Protein AF-A0A0J8QNH7-F1 (afdb_monomer)

Secondary structure (DSSP, 8-state):
-----EE-SSPPP---GGG-TTT-S------SS-----------PPPTTSTTHHHHTT--BPPPPPSSSSEEEES---SSPPP--SEETT-------------------------THHHHHHHHHHHHHHHHHHHHHHHHT-SEE-S------------TT-SS----SSPPPPPTT-TT---EEEEETB-TTSBB--B-HHHHHHHHHHHHHHHHHTTEEEEEEEEEEEEEEEEEE--SSSS--EEEEEEEEEEEEEEEE----TT----------------------------PEEEEEEEE--TTSSHHHHHHHHHH-----SSSTTGGGG--SHHHHHH----S-EEEEEEEE-TT---TTPPPEEESTTSTT--SHHHHHHHTTTSEEEEEEE---SGGGHHHHHHHHHHS--SEEEEEEE----S--STTHHHHHHHHHHHHHHHHHTTPPEEEEEE--------

InterPro domains:
  IPR027417 P-loop containing nucleoside triphosphate hydrolase [G3DSA:3.40.50.300] (291-465)
  IPR027417 P-loop containing nucleoside triphosphate hydrolase [SSF52540] (296-464)
  IPR050055 Elongation factor Tu GTPase [PTHR43721] (121-464)

Solvent-accessible surface area (backbone atoms only — not comparable to full-atom values): 28320 Å² total; per-residue (Å²): 141,75,91,80,73,59,68,44,96,74,42,48,74,74,70,66,79,72,66,48,93,84,80,51,69,78,70,77,80,79,63,100,58,101,64,91,74,90,68,79,90,73,92,61,82,75,53,46,79,38,44,58,38,41,60,75,61,66,50,80,56,48,70,55,52,54,93,68,50,17,50,46,55,30,54,69,54,57,75,63,82,79,82,80,64,79,45,57,70,51,71,85,77,83,84,66,82,84,76,80,76,75,91,82,82,82,88,82,92,78,96,70,90,76,72,78,66,62,61,55,55,52,31,51,51,49,52,50,54,54,38,54,51,50,53,53,24,26,40,38,16,12,37,47,45,69,93,61,93,76,65,86,76,77,65,84,81,78,61,93,87,56,97,66,78,79,57,67,95,62,64,37,75,62,47,90,52,39,86,64,23,73,13,24,40,36,35,36,9,19,40,59,71,16,42,59,63,37,22,45,67,69,57,43,50,48,17,51,45,42,50,41,35,43,30,20,54,47,13,22,43,70,46,77,80,44,68,35,25,61,32,40,36,31,30,74,43,83,59,96,61,100,76,73,73,46,75,47,75,47,56,14,32,32,34,37,32,42,36,32,60,58,82,73,70,88,84,75,85,74,92,84,82,84,89,84,87,83,82,83,91,81,79,90,81,86,83,89,74,89,80,87,70,67,76,47,50,75,42,37,35,32,33,41,36,37,65,89,20,46,51,51,41,50,52,33,26,69,36,43,76,42,83,58,78,86,78,44,68,40,25,55,79,60,53,87,47,71,69,21,65,75,67,70,47,62,58,56,76,35,74,49,63,37,16,27,18,50,85,81,62,91,55,95,84,69,79,67,46,74,31,28,59,61,36,86,92,31,90,49,66,67,41,26,53,62,66,13,59,74,30,36,36,36,40,40,33,35,37,26,32,42,77,92,26,41,69,48,28,50,46,51,55,67,75,61,61,39,67,31,33,37,41,27,38,59,54,72,81,74,90,65,101,56,89,53,62,66,53,48,55,52,43,38,52,49,52,50,53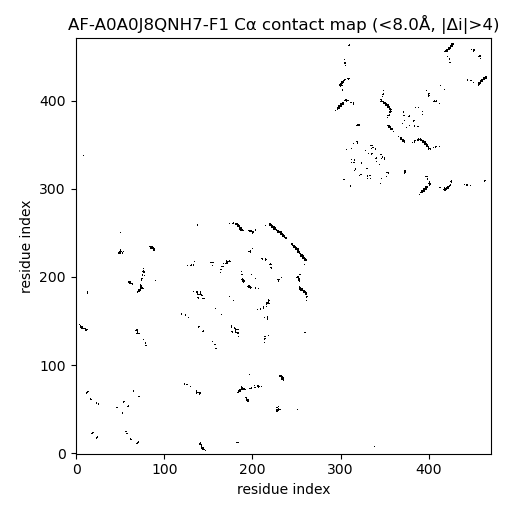,51,36,57,76,65,73,42,48,74,42,85,39,77,28,69,71,78,74,79,77,90,127

Radius of gyration: 31.7 Å; Cα contacts (8 Å, |Δi|>4): 751; chains: 1; bounding box: 93×59×91 Å

Structure (mmCIF, N/CA/C/O backbone):
data_AF-A0A0J8QNH7-F1
#
_entry.id   AF-A0A0J8QNH7-F1
#
loop_
_atom_site.group_PDB
_atom_site.id
_atom_site.type_symbol
_atom_site.label_atom_id
_atom_site.label_alt_id
_atom_site.label_comp_id
_atom_site.label_asym_id
_atom_site.label_entity_id
_atom_site.label_seq_id
_atom_site.pdbx_PDB_ins_code
_atom_site.Cartn_x
_atom_site.Cartn_y
_atom_site.Cartn_z
_atom_site.occupancy
_atom_site.B_iso_or_equiv
_atom_site.auth_seq_id
_atom_site.auth_comp_id
_atom_site.auth_asym_id
_atom_site.auth_atom_id
_atom_site.pdbx_PDB_model_num
ATOM 1 N N . MET A 1 1 ? 19.239 15.188 17.346 1.00 33.94 1 MET A N 1
ATOM 2 C CA . MET A 1 1 ? 18.144 15.645 16.468 1.00 33.94 1 MET A CA 1
ATOM 3 C C . MET A 1 1 ? 18.360 15.011 15.105 1.00 33.94 1 MET A C 1
ATOM 5 O O . MET A 1 1 ? 19.106 15.552 14.307 1.00 33.94 1 MET A O 1
ATOM 9 N N . ALA A 1 2 ? 17.799 13.824 14.892 1.00 25.94 2 ALA A N 1
ATOM 10 C CA . ALA A 1 2 ? 17.664 13.222 13.571 1.00 25.94 2 ALA A CA 1
ATOM 11 C C . ALA A 1 2 ? 16.158 13.202 13.295 1.00 25.94 2 ALA A C 1
ATOM 13 O O . ALA A 1 2 ? 15.390 12.830 14.181 1.00 25.94 2 ALA A O 1
ATOM 14 N N . SER A 1 3 ? 15.748 13.726 12.145 1.00 34.59 3 SER A N 1
ATOM 15 C CA . SER A 1 3 ? 14.349 13.810 11.729 1.00 34.59 3 SER A CA 1
ATOM 16 C C . SER A 1 3 ? 13.812 12.392 11.535 1.00 34.59 3 SER A C 1
ATOM 18 O O . SER A 1 3 ? 14.197 11.710 10.592 1.00 34.59 3 SER A O 1
ATOM 20 N N . VAL A 1 4 ? 13.003 11.922 12.482 1.00 44.84 4 VAL A N 1
ATOM 21 C CA . VAL A 1 4 ? 12.420 10.577 12.514 1.00 44.84 4 VAL A CA 1
ATOM 22 C C . VAL A 1 4 ? 11.022 10.685 11.898 1.00 44.84 4 VAL A C 1
ATOM 24 O O . VAL A 1 4 ? 10.177 11.383 12.449 1.00 44.84 4 VAL A O 1
ATOM 27 N N . PHE A 1 5 ? 10.831 10.023 10.750 1.00 46.22 5 PHE A N 1
ATOM 28 C CA . PHE A 1 5 ? 9.658 10.024 9.855 1.00 46.22 5 PHE A CA 1
ATOM 29 C C . PHE A 1 5 ? 9.522 11.238 8.920 1.00 46.22 5 PHE A C 1
ATOM 31 O O . PHE A 1 5 ? 8.804 12.197 9.191 1.00 46.22 5 PHE A O 1
ATOM 38 N N . THR A 1 6 ? 10.170 11.160 7.756 1.00 53.12 6 THR A N 1
ATOM 39 C CA . THR A 1 6 ? 9.722 11.865 6.545 1.00 53.12 6 THR A CA 1
ATOM 40 C C . THR A 1 6 ? 8.590 11.049 5.926 1.00 53.12 6 THR A C 1
ATOM 42 O O . THR A 1 6 ? 8.839 10.061 5.244 1.00 53.12 6 THR A O 1
ATOM 45 N N . TYR A 1 7 ? 7.355 11.417 6.256 1.00 52.75 7 TYR A N 1
ATOM 46 C CA . TYR A 1 7 ? 6.144 10.900 5.621 1.00 52.75 7 TYR A CA 1
ATOM 47 C C . TYR A 1 7 ? 5.793 11.805 4.437 1.00 52.75 7 TYR A C 1
ATOM 49 O O . TYR A 1 7 ? 5.647 13.015 4.635 1.00 52.75 7 TYR A O 1
ATOM 57 N N . ASP A 1 8 ? 5.674 11.234 3.238 1.00 58.06 8 ASP A N 1
ATOM 58 C CA . ASP A 1 8 ? 5.200 11.945 2.047 1.00 58.06 8 ASP A CA 1
ATOM 59 C C . ASP A 1 8 ? 3.722 11.584 1.792 1.00 58.06 8 ASP A C 1
ATOM 61 O O . ASP A 1 8 ? 3.416 10.416 1.544 1.00 58.06 8 ASP A O 1
ATOM 65 N N . PRO A 1 9 ? 2.775 12.539 1.901 1.00 51.75 9 PRO A N 1
ATOM 66 C CA . PRO A 1 9 ? 1.349 12.271 1.723 1.00 51.75 9 PRO A CA 1
ATOM 67 C C . PRO A 1 9 ? 0.919 12.034 0.266 1.00 51.75 9 PRO A C 1
ATOM 69 O O . PRO A 1 9 ? -0.224 11.623 0.058 1.00 51.75 9 PRO A O 1
ATOM 72 N N . ASP A 1 10 ? 1.767 12.315 -0.728 1.00 61.91 10 ASP A N 1
ATOM 73 C CA . ASP A 1 10 ? 1.460 12.077 -2.147 1.00 61.91 10 ASP A CA 1
ATOM 74 C C . ASP A 1 10 ? 2.716 11.589 -2.890 1.00 61.91 10 ASP A C 1
ATOM 76 O O . ASP A 1 10 ? 3.261 12.316 -3.727 1.00 61.91 10 ASP A O 1
ATOM 80 N N . PRO A 1 11 ? 3.210 10.371 -2.573 1.00 72.12 11 PRO A N 1
ATOM 81 C CA . PRO A 1 11 ? 4.404 9.850 -3.213 1.00 72.12 11 PRO A CA 1
ATOM 82 C C . PRO A 1 11 ? 4.171 9.739 -4.729 1.00 72.12 11 PRO A C 1
ATOM 84 O O . PRO A 1 11 ? 3.049 9.454 -5.173 1.00 72.12 11 PRO A O 1
ATOM 87 N N . PRO A 1 12 ? 5.214 9.950 -5.549 1.00 74.50 12 PRO A N 1
ATOM 88 C CA . PRO A 1 12 ? 5.102 9.921 -6.998 1.00 74.50 12 PRO A CA 1
ATOM 89 C C . PRO A 1 12 ? 4.455 8.618 -7.474 1.00 74.50 12 PRO A C 1
ATOM 91 O O . PRO A 1 12 ? 4.946 7.515 -7.224 1.00 74.50 12 PRO A O 1
ATOM 94 N N . ARG A 1 13 ? 3.335 8.759 -8.191 1.00 76.56 13 ARG A N 1
ATOM 95 C CA . ARG A 1 13 ? 2.603 7.621 -8.746 1.00 76.56 13 ARG A CA 1
ATOM 96 C C . ARG A 1 13 ? 3.426 6.929 -9.818 1.00 76.56 13 ARG A C 1
ATOM 98 O O . ARG A 1 13 ? 4.001 7.569 -10.700 1.00 76.56 13 ARG A O 1
ATOM 105 N N . VAL A 1 14 ? 3.378 5.605 -9.794 1.00 80.00 14 VAL A N 1
ATOM 106 C CA . VAL A 1 14 ? 3.933 4.771 -10.854 1.00 80.00 14 VAL A CA 1
ATOM 107 C C . VAL A 1 14 ? 3.123 5.009 -12.129 1.00 80.00 14 VAL A C 1
ATOM 109 O O . VAL A 1 14 ? 1.930 4.712 -12.187 1.00 80.00 14 VAL A O 1
ATOM 112 N N . SER A 1 15 ? 3.754 5.598 -13.142 1.00 80.19 15 SER A N 1
ATOM 113 C CA . SER A 1 15 ? 3.118 5.895 -14.425 1.00 80.19 15 SER A CA 1
ATOM 114 C C . SER A 1 15 ? 4.001 5.432 -15.573 1.00 80.19 15 SER A C 1
ATOM 116 O O . SER A 1 15 ? 5.207 5.671 -15.580 1.00 80.19 15 SER A O 1
ATOM 118 N N . SER A 1 16 ? 3.379 4.738 -16.527 1.00 84.06 16 SER A N 1
ATOM 119 C CA . SER A 1 16 ? 4.058 4.221 -17.712 1.00 84.06 16 SER A CA 1
ATOM 120 C C . SER A 1 16 ? 4.558 5.385 -18.580 1.00 84.06 16 SER A C 1
ATOM 122 O O . SER A 1 16 ? 3.723 6.177 -19.042 1.00 84.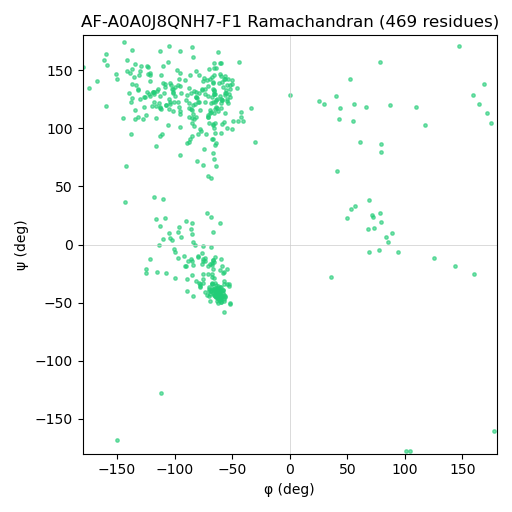06 16 SER A O 1
ATOM 124 N N . PRO A 1 17 ? 5.870 5.475 -18.870 1.00 79.62 17 PRO A N 1
ATOM 125 C CA . PRO A 1 17 ? 6.436 6.475 -19.784 1.00 79.62 17 PRO A CA 1
ATOM 126 C C . PRO A 1 17 ? 5.853 6.406 -21.199 1.00 79.62 17 PRO A C 1
ATOM 128 O O . PRO A 1 17 ? 5.918 7.359 -21.971 1.00 79.62 17 PRO A O 1
ATOM 131 N N . TRP A 1 18 ? 5.238 5.275 -21.544 1.00 76.19 18 TRP A N 1
ATOM 132 C CA . TRP A 1 18 ? 4.566 5.060 -22.818 1.00 76.19 18 TRP A CA 1
ATOM 133 C C . TRP A 1 18 ? 3.221 5.805 -22.921 1.00 76.19 18 TRP A C 1
ATOM 135 O O . TRP A 1 18 ? 2.686 5.931 -24.024 1.00 76.19 18 TRP A O 1
ATOM 145 N N . SER A 1 19 ? 2.667 6.303 -21.804 1.00 64.00 19 SER A N 1
ATOM 146 C CA . SER A 1 19 ? 1.296 6.840 -21.693 1.00 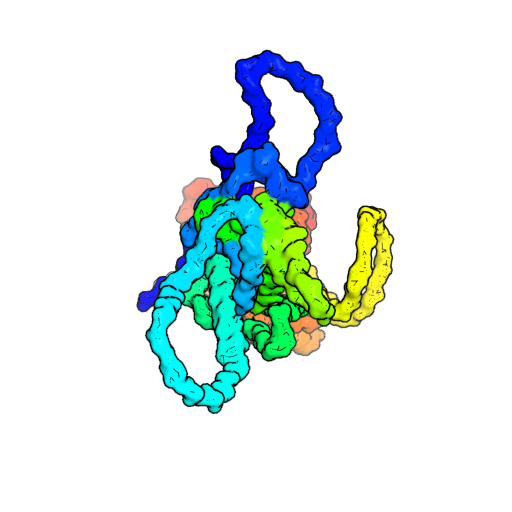64.00 19 SER A CA 1
ATOM 147 C C . SER A 1 19 ? 1.202 8.365 -21.496 1.00 64.00 19 SER A C 1
ATOM 149 O O . SER A 1 19 ? 0.101 8.886 -21.298 1.00 64.00 19 SER A O 1
ATOM 151 N N . THR A 1 20 ? 2.315 9.106 -21.528 1.00 52.53 20 THR A N 1
ATOM 152 C CA . THR A 1 20 ? 2.349 10.541 -21.195 1.00 52.53 20 THR A CA 1
ATOM 153 C C . THR A 1 20 ? 1.521 11.385 -22.188 1.00 52.53 20 THR A C 1
ATOM 155 O O . THR A 1 20 ? 1.762 11.342 -23.404 1.00 52.53 20 THR A O 1
ATOM 158 N N . PRO A 1 21 ? 0.538 12.188 -21.720 1.00 38.50 21 PRO A N 1
ATOM 159 C CA . PRO A 1 21 ? -0.318 12.991 -22.587 1.00 38.50 21 PRO A CA 1
ATOM 160 C C . PRO A 1 21 ? 0.473 14.175 -23.155 1.00 38.50 21 PRO A C 1
ATOM 162 O O . PRO A 1 21 ? 0.606 15.224 -22.533 1.00 38.50 21 PRO A O 1
ATOM 165 N N . GLY A 1 22 ? 1.016 13.987 -24.355 1.00 47.22 22 GLY A N 1
ATOM 166 C CA . GLY A 1 22 ? 1.758 15.015 -25.086 1.00 47.22 22 GLY A CA 1
ATOM 167 C C . GLY A 1 22 ? 2.674 14.474 -26.183 1.00 47.22 22 GLY A C 1
ATOM 168 O O . GLY A 1 22 ? 2.906 15.183 -27.158 1.00 47.22 22 GLY A O 1
ATOM 169 N N . SER A 1 23 ? 3.131 13.219 -26.074 1.00 43.44 23 SER A N 1
ATOM 170 C CA . SER A 1 23 ? 4.087 12.619 -27.024 1.00 43.44 23 SER A CA 1
ATOM 171 C C . SER A 1 23 ? 3.602 11.304 -27.662 1.00 43.44 23 SER A C 1
ATOM 173 O O . SER A 1 23 ? 3.988 10.994 -28.784 1.00 43.44 23 SER A O 1
ATOM 175 N N . THR A 1 24 ? 2.694 10.550 -27.026 1.00 39.84 24 THR A N 1
ATOM 176 C CA . THR A 1 24 ? 2.387 9.166 -27.458 1.00 39.84 24 THR A CA 1
ATOM 177 C C . THR A 1 24 ? 0.913 8.764 -27.332 1.00 39.84 24 THR A C 1
ATOM 179 O O . THR A 1 24 ? 0.587 7.611 -27.062 1.00 39.84 24 THR A O 1
ATOM 182 N N . THR A 1 25 ? -0.025 9.678 -27.599 1.00 34.56 25 THR A N 1
ATOM 183 C CA . THR A 1 25 ? -1.371 9.224 -27.999 1.00 34.56 25 THR A CA 1
ATOM 184 C C . THR A 1 25 ? -1.336 8.875 -29.488 1.00 34.56 25 THR A C 1
ATOM 186 O O . THR A 1 25 ? -0.832 9.681 -30.275 1.00 34.56 25 THR A O 1
ATOM 189 N N . PRO A 1 26 ? -1.851 7.706 -29.920 1.00 35.38 26 PRO A N 1
ATOM 190 C CA . PRO A 1 26 ? -1.955 7.386 -31.334 1.00 35.38 26 PRO A CA 1
ATOM 191 C C . PRO A 1 26 ? -2.972 8.345 -31.955 1.00 35.38 26 PRO A C 1
ATOM 193 O O . PRO A 1 26 ? -4.176 8.096 -31.977 1.00 35.38 26 PRO A O 1
ATOM 196 N N . ASN A 1 27 ? -2.490 9.481 -32.452 1.00 34.25 27 ASN A N 1
ATOM 197 C CA . ASN A 1 27 ? -3.266 10.310 -33.350 1.00 34.25 27 ASN A CA 1
ATOM 198 C C . ASN A 1 27 ? -3.434 9.503 -34.633 1.00 34.25 27 ASN A C 1
ATOM 200 O O . ASN A 1 27 ? -2.521 9.417 -35.456 1.00 34.25 27 ASN A O 1
ATOM 204 N N . LEU A 1 28 ? -4.623 8.924 -34.805 1.00 36.81 28 LEU A N 1
ATOM 205 C CA . LEU A 1 28 ? -5.120 8.531 -36.112 1.00 36.81 28 LEU A CA 1
ATOM 206 C C . LEU A 1 28 ? -4.931 9.749 -37.028 1.00 36.81 28 LEU A C 1
ATOM 208 O O . LEU A 1 28 ? -5.594 10.775 -36.855 1.00 36.81 28 LEU A O 1
ATOM 212 N N . ARG A 1 29 ? -3.941 9.683 -37.926 1.00 33.44 29 ARG A N 1
ATOM 213 C CA . ARG A 1 29 ? -3.531 10.811 -38.767 1.00 33.44 29 ARG A CA 1
ATOM 214 C C . ARG A 1 29 ? -4.736 11.309 -39.568 1.00 33.44 29 ARG A C 1
ATOM 216 O O . ARG A 1 29 ? -5.119 10.695 -40.559 1.00 33.44 29 ARG A O 1
ATOM 223 N N . LYS A 1 30 ? -5.306 12.454 -39.182 1.00 32.06 30 LYS A N 1
ATOM 224 C CA . LYS A 1 30 ? -6.133 13.265 -40.083 1.00 32.06 30 LYS A CA 1
ATOM 225 C C . LYS A 1 30 ? -5.199 13.889 -41.114 1.00 32.06 30 LYS A C 1
ATOM 227 O O . LYS A 1 30 ? -4.397 14.758 -40.781 1.00 32.06 30 LYS A O 1
ATOM 232 N N . THR A 1 31 ? -5.279 13.434 -42.358 1.00 32.75 31 THR A N 1
ATOM 233 C CA . THR A 1 31 ? -4.640 14.119 -43.485 1.00 32.75 31 THR A CA 1
ATOM 234 C C . THR A 1 31 ? -5.370 15.434 -43.779 1.00 32.75 31 THR A C 1
ATOM 236 O O . THR A 1 31 ? -6.564 15.582 -43.519 1.00 32.75 31 THR A O 1
ATOM 239 N N . ALA A 1 32 ? -4.634 16.415 -44.306 1.00 38.38 32 ALA A N 1
ATOM 240 C CA . ALA A 1 32 ? -5.055 17.806 -44.509 1.00 38.38 32 ALA A CA 1
ATOM 241 C C . ALA A 1 32 ? -6.078 18.030 -45.649 1.00 38.38 32 ALA A C 1
ATOM 243 O O . ALA A 1 32 ? -6.145 19.110 -46.228 1.00 38.38 32 ALA A O 1
ATOM 244 N N . SER A 1 33 ? -6.889 17.028 -45.979 1.00 41.66 33 SER A N 1
ATOM 245 C CA . SER A 1 33 ? -8.001 17.149 -46.919 1.00 41.66 33 SER A CA 1
ATOM 246 C C . SER A 1 33 ? -9.212 16.506 -46.260 1.00 41.66 33 SER A C 1
ATOM 248 O O . SER A 1 33 ? -9.215 15.304 -46.021 1.00 41.66 33 SER A O 1
ATOM 250 N N . GLY A 1 34 ? -10.193 17.321 -45.871 1.00 34.88 34 GLY A N 1
ATOM 251 C CA . GLY A 1 34 ? -11.345 16.941 -45.048 1.00 34.88 34 GLY A CA 1
ATOM 252 C C . GLY A 1 34 ? -12.354 16.010 -45.726 1.00 34.88 34 GLY A C 1
ATOM 253 O O . GLY A 1 34 ? -13.534 16.338 -45.779 1.00 34.88 34 GLY A O 1
ATOM 254 N N . TYR A 1 35 ? -11.913 14.847 -46.200 1.00 30.92 35 TYR A N 1
ATOM 255 C CA . TYR A 1 35 ? -12.769 13.790 -46.726 1.00 30.92 35 TYR A CA 1
ATOM 256 C C . TYR A 1 35 ? -12.468 12.463 -46.024 1.00 30.92 35 TYR A C 1
ATOM 258 O O . TYR A 1 35 ? -11.326 12.013 -45.960 1.00 30.92 35 TYR A O 1
ATOM 266 N N . LEU A 1 36 ? -13.523 11.842 -45.490 1.00 34.19 36 LEU A N 1
ATOM 267 C CA . LEU A 1 36 ? -13.517 10.484 -44.951 1.00 34.19 36 LEU A CA 1
ATOM 268 C C . LEU A 1 36 ? -13.252 9.500 -46.097 1.00 34.19 36 LEU A C 1
ATOM 270 O O . LEU A 1 36 ? -14.157 9.174 -46.862 1.00 34.19 36 LEU A O 1
ATOM 274 N N . SER A 1 37 ? -12.017 9.026 -46.224 1.00 30.34 37 SER A N 1
ATOM 275 C CA . SER A 1 37 ? -11.711 7.865 -47.054 1.00 30.34 37 SER A CA 1
ATOM 276 C C . SER A 1 37 ? -12.029 6.596 -46.265 1.00 30.34 37 SER A C 1
ATOM 278 O O . SER A 1 37 ? -11.311 6.253 -45.325 1.00 30.34 37 SER A O 1
ATOM 280 N N . THR A 1 38 ? -13.081 5.881 -46.662 1.00 36.94 38 THR A N 1
ATOM 281 C CA . THR A 1 38 ? -13.256 4.454 -46.359 1.00 36.94 38 THR A CA 1
ATOM 282 C C . THR A 1 38 ? -12.172 3.667 -47.097 1.00 36.94 38 THR A C 1
ATOM 284 O O . THR A 1 38 ? -12.398 3.139 -48.184 1.00 36.94 38 THR A O 1
ATOM 287 N N . GLY A 1 39 ? -10.961 3.678 -46.540 1.00 31.34 39 GLY A N 1
ATOM 288 C CA . GLY A 1 39 ? -9.891 2.748 -46.885 1.00 31.34 39 GLY A CA 1
ATOM 289 C C . GLY A 1 39 ? -10.184 1.402 -46.235 1.00 31.34 39 GLY A C 1
ATOM 290 O O . GLY A 1 39 ? -10.595 1.354 -45.078 1.00 31.34 39 GLY A O 1
ATOM 291 N N . SER A 1 40 ? -10.051 0.336 -47.016 1.00 33.22 40 SER A N 1
ATOM 292 C CA . SER A 1 40 ? -10.377 -1.043 -46.665 1.00 33.22 40 SER A CA 1
ATOM 293 C C . SER A 1 40 ? -9.867 -1.460 -45.287 1.00 33.22 40 SER A C 1
ATOM 295 O O . SER A 1 40 ? -8.709 -1.235 -44.947 1.00 33.22 40 SER A O 1
ATOM 297 N N . HIS A 1 41 ? -10.751 -2.121 -44.541 1.00 39.50 41 HIS A N 1
ATOM 298 C CA . HIS A 1 41 ? -10.425 -3.006 -43.430 1.00 39.50 41 HIS A CA 1
ATOM 299 C C . HIS A 1 41 ? -9.201 -3.878 -43.765 1.00 39.50 41 HIS A C 1
ATOM 301 O O . HIS A 1 41 ? -9.338 -4.836 -44.516 1.00 39.50 41 HIS A O 1
ATOM 307 N N . ASP A 1 42 ? -8.054 -3.575 -43.159 1.00 33.38 42 ASP A N 1
ATOM 308 C CA . ASP A 1 42 ? -7.072 -4.584 -42.759 1.00 33.38 42 ASP A CA 1
ATOM 309 C C . ASP A 1 42 ? -7.043 -4.585 -41.229 1.00 33.38 42 ASP A C 1
ATOM 311 O O . ASP A 1 42 ? -6.418 -3.764 -40.559 1.00 33.38 42 ASP A O 1
ATOM 315 N N . THR A 1 43 ? -7.851 -5.478 -40.668 1.00 40.00 43 THR A N 1
ATOM 316 C CA . THR A 1 43 ? -7.965 -5.765 -39.239 1.00 40.00 43 THR A CA 1
ATOM 317 C C . THR A 1 43 ? -6.845 -6.693 -38.798 1.00 40.00 43 THR A C 1
ATOM 319 O O . THR A 1 43 ? -7.082 -7.857 -38.484 1.00 40.00 43 THR A O 1
ATOM 322 N N . THR A 1 44 ? -5.625 -6.178 -38.743 1.00 45.91 44 THR A N 1
ATOM 323 C CA . THR A 1 44 ? -4.548 -6.795 -37.968 1.00 45.91 44 THR A CA 1
ATOM 324 C C . THR A 1 44 ? -3.856 -5.683 -37.204 1.00 45.91 44 THR A C 1
ATOM 326 O O . THR A 1 44 ? -3.179 -4.848 -37.802 1.00 45.91 44 THR A O 1
ATOM 329 N N . ALA A 1 45 ? -4.063 -5.629 -35.885 1.00 52.72 45 ALA A N 1
ATOM 330 C CA . ALA A 1 45 ? -3.192 -4.832 -35.031 1.00 52.72 45 ALA A CA 1
ATOM 331 C C . ALA A 1 45 ? -1.743 -5.265 -35.329 1.00 52.72 45 ALA A C 1
ATOM 333 O O . ALA A 1 45 ? -1.500 -6.474 -35.387 1.00 52.72 45 ALA A O 1
ATOM 334 N N . PRO A 1 46 ? -0.816 -4.333 -35.607 1.00 61.31 46 PRO A N 1
ATOM 335 C CA . PRO A 1 46 ? 0.561 -4.700 -35.903 1.00 61.31 46 PRO A CA 1
ATOM 336 C C . PRO A 1 46 ? 1.130 -5.491 -34.719 1.00 61.31 46 PRO A C 1
ATOM 338 O O . PRO A 1 46 ? 0.891 -5.145 -33.563 1.00 61.31 46 PRO A O 1
ATOM 341 N N . ASP A 1 47 ? 1.825 -6.588 -35.008 1.00 75.56 47 ASP A N 1
ATOM 342 C CA . ASP A 1 47 ? 2.393 -7.469 -33.989 1.00 75.56 47 ASP A CA 1
ATOM 343 C C . ASP A 1 47 ? 3.529 -6.730 -33.248 1.00 75.56 47 ASP A C 1
ATOM 345 O O . ASP A 1 47 ? 4.442 -6.232 -33.913 1.00 75.56 47 ASP A O 1
ATOM 349 N N . PRO A 1 48 ? 3.532 -6.647 -31.901 1.00 77.81 48 PRO A N 1
ATOM 350 C CA . PRO A 1 48 ? 4.642 -6.063 -31.137 1.00 77.81 48 PRO A CA 1
ATOM 351 C C . PRO A 1 48 ? 5.984 -6.785 -31.353 1.00 77.81 48 PRO A C 1
ATOM 353 O O . PRO A 1 48 ? 7.035 -6.263 -30.974 1.00 77.81 48 PRO A O 1
ATOM 356 N N . SER A 1 49 ? 5.973 -7.974 -31.964 1.00 80.50 49 SER A N 1
ATOM 357 C CA . SER A 1 49 ? 7.174 -8.685 -32.398 1.00 80.50 49 SER A CA 1
ATOM 358 C C . SER A 1 49 ? 7.823 -8.099 -33.662 1.00 80.50 49 SER A C 1
ATOM 360 O O . SER A 1 49 ? 8.956 -8.471 -33.987 1.00 80.50 49 SER A O 1
ATOM 362 N N . ASP A 1 50 ? 7.147 -7.206 -34.389 1.00 84.25 50 ASP A N 1
ATOM 363 C CA . ASP A 1 50 ? 7.689 -6.528 -35.566 1.00 84.25 50 ASP A CA 1
ATOM 364 C C . ASP A 1 50 ? 8.451 -5.251 -35.152 1.00 84.25 50 ASP A C 1
ATOM 366 O O . ASP A 1 50 ? 7.851 -4.347 -34.571 1.00 84.25 50 ASP A O 1
ATOM 370 N N . PRO A 1 51 ? 9.749 -5.105 -35.485 1.00 80.88 51 PRO A N 1
ATOM 371 C CA . PRO A 1 51 ? 10.512 -3.878 -35.233 1.00 80.88 51 PRO A CA 1
ATOM 372 C C . PRO A 1 51 ? 9.897 -2.594 -35.807 1.00 80.88 51 PRO A C 1
ATOM 374 O O . PRO A 1 51 ? 10.212 -1.494 -35.352 1.00 80.88 51 PRO A O 1
ATOM 377 N N . SER A 1 52 ? 9.020 -2.704 -36.809 1.00 79.88 52 SER A N 1
ATOM 378 C CA . SER A 1 52 ? 8.304 -1.561 -37.380 1.00 79.88 52 SER A CA 1
ATOM 379 C C . SER A 1 52 ? 7.099 -1.101 -36.543 1.00 79.88 52 SER A C 1
ATOM 381 O O . SER A 1 52 ? 6.599 0.005 -36.768 1.00 79.88 52 SER A O 1
ATOM 383 N N . TYR A 1 53 ? 6.682 -1.879 -35.534 1.00 80.69 53 TYR A N 1
ATOM 384 C CA . TYR A 1 53 ? 5.538 -1.607 -34.656 1.00 80.69 53 TYR A CA 1
ATOM 385 C C . TYR A 1 53 ? 5.597 -0.207 -34.032 1.00 80.69 53 TYR A C 1
ATOM 387 O O . TYR A 1 53 ? 4.662 0.587 -34.156 1.00 80.69 53 TYR A O 1
ATOM 395 N N . LEU A 1 54 ? 6.729 0.149 -33.421 1.00 79.81 54 LEU A N 1
ATOM 396 C CA . LEU A 1 54 ? 6.898 1.457 -32.782 1.00 79.81 54 LEU A CA 1
ATOM 397 C C . LEU A 1 54 ? 6.867 2.606 -33.793 1.00 79.81 54 LEU A C 1
ATOM 399 O O . LEU A 1 54 ? 6.242 3.637 -33.547 1.00 79.81 54 LEU A O 1
ATOM 403 N N . THR A 1 55 ? 7.456 2.393 -34.972 1.00 75.88 55 THR A N 1
ATOM 404 C CA . THR A 1 55 ? 7.457 3.383 -36.058 1.00 75.88 55 THR A CA 1
ATOM 405 C C . THR A 1 55 ? 6.042 3.622 -36.588 1.00 75.88 55 THR A C 1
ATOM 407 O O . THR A 1 55 ? 5.672 4.767 -36.851 1.00 75.88 55 THR A O 1
ATOM 410 N N . TYR A 1 56 ? 5.225 2.569 -36.692 1.00 73.25 56 TYR A N 1
ATOM 411 C CA . TYR A 1 56 ? 3.816 2.671 -37.077 1.00 73.25 56 TYR A CA 1
ATOM 412 C C . TYR A 1 56 ? 3.006 3.508 -36.075 1.00 73.25 56 TYR A C 1
ATOM 414 O O . TYR A 1 56 ? 2.172 4.324 -36.471 1.00 73.25 56 TYR A O 1
ATOM 422 N N . HIS A 1 57 ? 3.315 3.375 -34.783 1.00 74.06 57 HIS A N 1
ATOM 423 C CA . HIS A 1 57 ? 2.729 4.180 -33.709 1.00 74.06 57 HIS A CA 1
ATOM 424 C C . HIS A 1 57 ? 3.394 5.555 -33.511 1.00 74.06 57 HIS A C 1
ATOM 426 O O . HIS A 1 57 ? 2.944 6.330 -32.668 1.00 74.06 57 HIS A O 1
ATOM 432 N N . GLY A 1 58 ? 4.417 5.896 -34.303 1.00 75.06 58 GLY A N 1
ATOM 433 C CA . GLY A 1 58 ? 5.127 7.176 -34.232 1.00 75.06 58 GLY A CA 1
ATOM 434 C C . GLY A 1 58 ? 6.052 7.331 -33.021 1.00 75.06 58 GLY A C 1
ATOM 435 O O . GLY A 1 58 ? 6.480 8.446 -32.736 1.00 75.06 58 GLY A O 1
ATOM 436 N N . ILE A 1 59 ? 6.366 6.239 -32.323 1.00 80.44 59 ILE A N 1
ATOM 437 C CA . ILE A 1 59 ? 7.218 6.223 -31.132 1.00 80.44 59 ILE A CA 1
ATOM 438 C C . ILE A 1 59 ? 8.641 5.876 -31.575 1.00 80.44 59 ILE A C 1
ATOM 440 O O . ILE A 1 59 ? 8.897 4.769 -32.038 1.00 80.44 59 ILE A O 1
ATOM 444 N N . SER A 1 60 ? 9.576 6.819 -31.465 1.00 79.00 60 SER A N 1
ATOM 445 C CA . SER A 1 60 ? 10.992 6.597 -31.814 1.00 79.00 60 SER A CA 1
ATOM 446 C C . SER A 1 60 ? 11.913 6.503 -30.599 1.00 79.00 60 SER A C 1
ATOM 448 O O . SER A 1 60 ? 12.972 5.887 -30.685 1.00 79.00 60 SER A O 1
ATOM 450 N N . LYS A 1 61 ? 11.511 7.105 -29.478 1.00 87.12 61 LYS A N 1
ATOM 451 C CA . LYS A 1 61 ? 12.189 7.070 -28.180 1.00 87.12 61 LYS A CA 1
ATOM 452 C C . LYS A 1 61 ? 11.204 7.436 -27.069 1.00 87.12 61 LYS A C 1
ATOM 454 O O . LYS A 1 61 ? 10.154 8.013 -27.361 1.00 87.12 61 LYS A O 1
ATOM 459 N N . LEU A 1 62 ? 11.558 7.134 -25.826 1.00 87.12 62 LEU A N 1
ATOM 460 C CA . LEU A 1 62 ? 10.867 7.635 -24.638 1.00 87.12 62 LEU A CA 1
ATOM 461 C C . LEU A 1 62 ? 11.400 9.016 -24.233 1.00 87.12 62 LEU A C 1
ATOM 463 O O . LEU A 1 62 ? 12.416 9.493 -24.750 1.00 87.12 62 LEU A O 1
ATOM 467 N N . ASP A 1 63 ? 10.699 9.658 -23.301 1.00 87.00 63 ASP A N 1
ATOM 468 C CA . ASP A 1 63 ? 11.244 10.803 -22.578 1.00 87.00 63 ASP A CA 1
ATOM 469 C C . ASP A 1 63 ? 12.449 10.360 -21.737 1.00 87.00 63 ASP A C 1
ATOM 471 O O . ASP A 1 63 ? 12.539 9.197 -21.335 1.00 87.00 63 ASP A O 1
ATOM 475 N N . VAL A 1 64 ? 13.374 11.293 -21.494 1.00 86.94 64 VAL A N 1
ATOM 476 C CA . VAL A 1 64 ? 14.582 11.070 -20.683 1.00 86.94 64 VAL A CA 1
ATOM 477 C C . VAL A 1 64 ? 14.195 10.517 -19.315 1.00 86.94 64 VAL A C 1
ATOM 479 O O . VAL A 1 64 ? 13.190 10.942 -18.741 1.00 86.94 64 VAL A O 1
ATOM 482 N N . GLU A 1 65 ? 15.009 9.599 -18.794 1.00 87.81 65 GLU A N 1
ATOM 483 C CA . GLU A 1 65 ? 14.781 8.980 -17.495 1.00 87.81 65 GLU A CA 1
ATOM 484 C C . GLU A 1 65 ? 14.573 10.052 -16.409 1.00 87.81 65 GLU A C 1
ATOM 486 O O . GLU A 1 65 ? 15.406 10.961 -16.247 1.00 87.81 65 GLU A O 1
ATOM 491 N N . PRO A 1 66 ? 13.468 9.969 -15.649 1.00 85.69 66 PRO A N 1
ATOM 492 C CA . PRO A 1 66 ? 13.236 10.888 -14.552 1.00 85.69 66 PRO A CA 1
ATOM 493 C C . PRO A 1 66 ? 14.294 10.667 -13.462 1.00 85.69 66 PRO A C 1
ATOM 495 O O . PRO A 1 66 ? 14.532 9.545 -13.017 1.00 85.69 66 PRO A O 1
ATOM 498 N N . GLN A 1 67 ? 14.926 11.762 -13.028 1.00 82.06 67 GLN A N 1
ATOM 499 C CA . GLN A 1 67 ? 15.971 11.728 -11.993 1.00 82.06 67 GLN A CA 1
ATOM 500 C C . GLN A 1 67 ? 15.425 11.290 -10.626 1.00 82.06 67 GLN A C 1
ATOM 502 O O . GLN A 1 67 ? 16.148 10.677 -9.847 1.00 82.06 67 GLN A O 1
ATOM 507 N N . ASP A 1 68 ? 14.144 11.570 -10.373 1.00 79.19 68 ASP A N 1
ATOM 508 C CA . ASP A 1 68 ? 13.425 11.209 -9.156 1.00 79.19 68 ASP A CA 1
ATOM 509 C C . ASP A 1 68 ? 12.187 10.365 -9.495 1.00 79.19 68 ASP A C 1
ATOM 511 O O . ASP A 1 68 ? 11.588 10.505 -10.564 1.00 79.19 68 ASP A O 1
ATOM 515 N N . GLY A 1 69 ? 11.771 9.513 -8.557 1.00 84.69 69 GLY A N 1
ATOM 516 C CA . GLY A 1 69 ? 10.553 8.710 -8.668 1.00 84.69 69 GLY A CA 1
ATOM 517 C C . GLY A 1 69 ? 10.782 7.227 -8.986 1.00 84.69 69 GLY A C 1
ATOM 518 O O . GLY A 1 69 ? 11.920 6.755 -9.070 1.00 84.69 69 GLY A O 1
ATOM 519 N N . PRO A 1 70 ? 9.693 6.457 -9.141 1.00 90.44 70 PRO A N 1
ATOM 520 C CA . PRO A 1 70 ? 9.731 4.995 -9.131 1.00 90.44 70 PRO A CA 1
ATOM 521 C C . PRO A 1 70 ? 10.049 4.349 -10.490 1.00 90.44 70 PRO A C 1
ATOM 523 O O . PRO A 1 70 ? 9.857 3.147 -10.644 1.00 90.44 70 PRO A O 1
ATOM 526 N N . THR A 1 71 ? 10.518 5.114 -11.479 1.00 91.44 71 THR A N 1
ATOM 527 C CA . THR A 1 71 ? 10.770 4.622 -12.844 1.00 91.44 71 THR A CA 1
ATOM 528 C C . THR A 1 71 ? 12.258 4.615 -13.164 1.00 91.44 71 THR A C 1
ATOM 530 O O . THR A 1 71 ? 12.875 5.670 -13.201 1.00 91.44 71 THR A O 1
ATOM 533 N N . GLU A 1 72 ? 12.820 3.447 -13.449 1.00 93.94 72 GLU A N 1
ATOM 534 C CA . GLU A 1 72 ? 14.239 3.244 -13.736 1.00 93.94 72 GLU A CA 1
ATOM 535 C C . GLU A 1 72 ? 14.452 2.778 -15.178 1.00 93.94 72 GLU A C 1
ATOM 537 O O . GLU A 1 72 ? 13.811 1.827 -15.636 1.00 93.94 72 GLU A O 1
ATOM 542 N N . TYR A 1 73 ? 15.386 3.407 -15.890 1.00 93.94 73 TYR A N 1
ATOM 543 C CA . TYR A 1 73 ? 15.806 2.957 -17.215 1.00 93.94 73 TYR A CA 1
ATOM 544 C C . TYR A 1 73 ? 17.124 2.207 -17.093 1.00 93.94 73 TYR A C 1
ATOM 546 O O . TYR A 1 73 ? 18.084 2.651 -16.461 1.00 93.94 73 TYR A O 1
ATOM 554 N N . LYS A 1 74 ? 17.192 1.024 -17.702 1.00 93.69 74 LYS A N 1
ATOM 555 C CA . LYS A 1 74 ? 18.431 0.258 -17.754 1.00 93.69 74 LYS A CA 1
ATOM 556 C C . LYS A 1 74 ? 18.610 -0.382 -19.103 1.00 93.69 74 LYS A C 1
ATOM 558 O O . LYS A 1 74 ? 17.787 -1.170 -19.560 1.00 93.69 74 LYS A O 1
ATOM 563 N N . LEU A 1 75 ? 19.803 -0.192 -19.659 1.00 91.25 75 LEU A N 1
ATOM 564 C CA . LEU A 1 75 ? 20.201 -0.928 -20.846 1.00 91.25 75 LEU A CA 1
ATOM 565 C C . LEU A 1 75 ? 20.107 -2.441 -20.611 1.00 91.25 75 LEU A C 1
ATOM 567 O O . LEU A 1 75 ? 19.597 -3.151 -21.466 1.00 91.25 75 LEU A O 1
ATOM 571 N N . HIS A 1 76 ? 20.603 -2.936 -19.472 1.00 92.44 76 HIS A N 1
ATOM 572 C CA . HIS A 1 76 ? 20.507 -4.345 -19.093 1.00 92.44 76 HIS A CA 1
ATOM 573 C C . HIS A 1 76 ? 20.721 -4.570 -17.593 1.00 92.44 76 HIS A C 1
ATOM 575 O O . HIS A 1 76 ? 21.401 -3.788 -16.926 1.00 92.44 76 HIS A O 1
ATOM 581 N N . LEU A 1 77 ? 20.231 -5.707 -17.093 1.00 93.06 77 LEU A N 1
ATOM 582 C CA . LEU A 1 77 ? 20.417 -6.160 -15.706 1.00 93.06 77 LEU A CA 1
ATOM 583 C C . LEU A 1 77 ? 21.304 -7.415 -15.610 1.00 93.06 77 LEU A C 1
ATOM 585 O O . LEU A 1 77 ? 21.334 -8.092 -14.586 1.00 93.06 77 LEU A O 1
ATOM 589 N N . LEU A 1 78 ? 22.044 -7.742 -16.676 1.00 89.44 78 LEU A N 1
ATOM 590 C CA . LEU A 1 78 ? 23.001 -8.860 -16.693 1.00 89.44 78 LEU A CA 1
ATOM 591 C C . LEU A 1 78 ? 24.061 -8.714 -15.595 1.00 89.44 78 LEU A C 1
ATOM 593 O O . LEU A 1 78 ? 24.571 -7.616 -15.373 1.00 89.44 78 LEU A O 1
ATOM 597 N N . LEU A 1 79 ? 24.463 -9.827 -14.980 1.00 87.06 79 LEU A N 1
ATOM 598 C CA . LEU A 1 79 ? 25.596 -9.867 -14.044 1.00 87.06 79 LEU A CA 1
ATOM 599 C C . LEU A 1 79 ? 26.946 -10.062 -14.752 1.00 87.06 79 LEU A C 1
ATOM 601 O O . LEU A 1 79 ? 28.001 -9.863 -14.151 1.00 87.06 79 LEU A O 1
ATOM 605 N N . ARG A 1 80 ? 26.917 -10.418 -16.038 1.00 85.94 80 ARG A N 1
ATOM 606 C CA . ARG A 1 80 ? 28.072 -10.547 -16.936 1.00 85.94 80 ARG A CA 1
ATOM 607 C C . ARG A 1 80 ? 28.153 -9.377 -17.921 1.00 85.94 80 ARG A C 1
ATOM 609 O O . ARG A 1 80 ? 27.226 -8.576 -18.043 1.00 85.94 80 ARG A O 1
ATOM 616 N N . SER A 1 81 ? 29.264 -9.285 -18.649 1.00 85.12 81 SER A N 1
ATOM 617 C CA . SER A 1 81 ? 29.349 -8.392 -19.807 1.00 85.12 81 SER A CA 1
ATOM 618 C C . SER A 1 81 ? 28.406 -8.856 -20.919 1.00 85.12 81 SER A C 1
ATOM 620 O O . SER A 1 81 ? 28.223 -10.061 -21.127 1.00 85.12 81 SER A O 1
ATOM 622 N N . ARG A 1 82 ? 27.846 -7.892 -21.655 1.00 86.44 82 ARG A N 1
ATOM 623 C CA . ARG A 1 82 ? 27.076 -8.159 -22.874 1.00 86.44 82 ARG A CA 1
ATOM 624 C C . ARG A 1 82 ? 27.923 -8.881 -23.916 1.00 86.44 82 ARG A C 1
ATOM 626 O O . ARG A 1 82 ? 29.153 -8.762 -23.916 1.00 86.44 82 ARG A O 1
ATOM 633 N N . ARG A 1 83 ? 27.259 -9.602 -24.818 1.00 85.50 83 ARG A N 1
ATOM 634 C CA . ARG A 1 83 ? 27.928 -10.177 -25.991 1.00 85.50 83 ARG A CA 1
ATOM 635 C C . ARG A 1 83 ? 28.429 -9.068 -26.924 1.00 85.50 83 ARG A C 1
ATOM 637 O O . ARG A 1 83 ? 27.862 -7.977 -26.979 1.00 85.50 83 ARG A O 1
ATOM 644 N N . SER A 1 84 ? 29.494 -9.347 -27.671 1.00 87.12 84 SER A N 1
ATOM 645 C CA . SER A 1 84 ? 29.995 -8.438 -28.704 1.00 87.12 84 SER A CA 1
ATOM 646 C C . SER A 1 84 ? 29.225 -8.648 -30.007 1.00 87.12 84 SER A C 1
ATOM 648 O O . SER A 1 84 ? 29.359 -9.695 -30.642 1.00 87.12 84 SER A O 1
ATOM 650 N N . PHE A 1 85 ? 28.441 -7.653 -30.410 1.00 87.31 85 PHE A N 1
ATOM 651 C CA . PHE A 1 85 ? 27.739 -7.660 -31.692 1.00 87.31 85 PHE A CA 1
ATOM 652 C C . PHE A 1 85 ? 28.628 -7.112 -32.812 1.00 87.31 85 PHE A C 1
ATOM 654 O O . PHE A 1 85 ? 29.417 -6.192 -32.601 1.00 87.31 85 PHE A O 1
ATOM 661 N N . LEU A 1 86 ? 28.469 -7.669 -34.011 1.00 87.19 86 LEU A N 1
ATOM 662 C CA . LEU A 1 86 ? 29.054 -7.156 -35.249 1.00 87.19 86 LEU A CA 1
ATOM 663 C C . LEU A 1 86 ? 28.262 -5.953 -35.776 1.00 87.19 86 LEU A C 1
ATOM 665 O O . LEU A 1 86 ? 28.850 -5.019 -36.316 1.00 87.19 86 LEU A O 1
ATOM 669 N N . SER A 1 87 ? 26.934 -5.977 -35.618 1.00 86.19 87 SER A N 1
ATOM 670 C CA . SER A 1 87 ? 26.028 -4.921 -36.080 1.00 86.19 87 SER A CA 1
ATOM 671 C C . SER A 1 87 ? 24.770 -4.834 -35.209 1.00 86.19 87 SER A C 1
ATOM 673 O O . SER A 1 87 ? 24.288 -5.848 -34.701 1.00 86.19 87 SER A O 1
ATOM 675 N N . LEU A 1 88 ? 24.238 -3.618 -35.047 1.00 89.19 88 LEU A N 1
ATOM 676 C CA . LEU A 1 88 ? 22.995 -3.297 -34.336 1.00 89.19 88 LEU A CA 1
ATOM 677 C C . LEU A 1 88 ? 22.214 -2.266 -35.161 1.00 89.19 88 LEU A C 1
ATOM 679 O O . LEU A 1 88 ? 22.754 -1.207 -35.485 1.00 89.19 88 LEU A O 1
ATOM 683 N N . SER A 1 89 ? 20.950 -2.540 -35.490 1.00 86.12 89 SER A N 1
ATOM 684 C CA . SER A 1 89 ? 20.151 -1.654 -36.353 1.00 86.12 89 SER A CA 1
ATOM 685 C C . SER A 1 89 ? 19.652 -0.381 -35.664 1.00 86.12 89 SER A C 1
ATOM 687 O O . SER A 1 89 ? 19.183 0.524 -36.346 1.00 86.12 89 SER A O 1
ATOM 689 N N . THR A 1 90 ? 19.713 -0.314 -34.334 1.00 81.56 90 THR A N 1
ATOM 690 C CA . THR A 1 90 ? 19.266 0.835 -33.534 1.00 81.56 90 THR A CA 1
ATOM 691 C C . THR A 1 90 ? 20.326 1.945 -33.413 1.00 81.56 90 THR A C 1
ATOM 693 O O . THR A 1 90 ? 19.923 3.070 -33.164 1.00 81.56 90 THR A O 1
ATOM 696 N N . GLY A 1 91 ? 21.620 1.659 -33.690 1.00 60.50 91 GLY A N 1
ATOM 697 C CA . GLY A 1 91 ? 22.785 2.577 -33.854 1.00 60.50 91 GLY A CA 1
ATOM 698 C C . GLY A 1 91 ? 23.066 3.611 -32.733 1.00 60.50 91 GLY A C 1
ATOM 699 O O . GLY A 1 91 ? 22.158 4.233 -32.218 1.00 60.50 91 GLY A O 1
ATOM 700 N N . SER A 1 92 ? 24.283 3.979 -32.303 1.00 45.91 92 SER A N 1
ATOM 701 C CA . SER A 1 92 ? 25.675 3.502 -32.405 1.00 45.91 92 SER A CA 1
ATOM 702 C C . SER A 1 92 ? 26.468 4.131 -31.229 1.00 45.91 92 SER A C 1
ATOM 704 O O . SER A 1 92 ? 26.130 5.227 -30.790 1.00 45.91 92 SER A O 1
ATOM 706 N N . LEU A 1 93 ? 27.557 3.477 -30.797 1.00 39.59 93 LEU A N 1
ATOM 707 C CA . LEU A 1 93 ? 28.522 3.842 -29.737 1.00 39.59 93 LEU A CA 1
ATOM 708 C C . LEU A 1 93 ? 28.075 3.577 -28.289 1.00 39.59 93 LEU A C 1
ATOM 710 O O . LEU A 1 93 ? 27.805 4.482 -27.505 1.00 39.59 93 LEU A O 1
ATOM 714 N N . ILE A 1 94 ? 28.181 2.310 -27.875 1.00 38.06 94 ILE A N 1
ATOM 715 C CA . ILE A 1 94 ? 28.556 2.028 -26.487 1.00 38.06 94 ILE A CA 1
ATOM 716 C C . ILE A 1 94 ? 29.887 2.749 -26.263 1.00 38.06 94 ILE A C 1
ATOM 718 O O . ILE A 1 94 ? 30.900 2.393 -26.868 1.00 38.06 94 ILE A O 1
ATOM 722 N N . SER A 1 95 ? 29.868 3.770 -25.409 1.00 32.69 95 SER A N 1
ATOM 723 C CA . SER A 1 95 ? 31.056 4.383 -24.827 1.00 32.69 95 SER A CA 1
ATOM 724 C C . SER A 1 95 ? 31.738 3.350 -23.927 1.00 32.69 95 SER A C 1
ATOM 726 O O . SER A 1 95 ? 31.661 3.399 -22.702 1.00 32.69 95 SER A O 1
ATOM 728 N N . GLY A 1 96 ? 32.377 2.365 -24.555 1.00 31.58 96 GLY A N 1
ATOM 729 C CA . GLY A 1 96 ? 33.413 1.565 -23.938 1.00 31.58 96 GLY A CA 1
ATOM 730 C C . GLY A 1 96 ? 34.582 2.491 -23.648 1.00 31.58 96 GLY A C 1
ATOM 731 O O . GLY A 1 96 ? 35.013 3.261 -24.503 1.00 31.58 96 GLY A O 1
ATOM 732 N N . SER A 1 97 ? 35.059 2.444 -22.415 1.00 30.28 97 SER A N 1
ATOM 733 C CA . SER A 1 97 ? 36.281 3.092 -21.975 1.00 30.28 97 SER A CA 1
ATOM 734 C C . SER A 1 97 ? 37.404 2.921 -23.006 1.00 30.28 97 SER A C 1
ATOM 736 O O . SER A 1 97 ? 37.913 1.825 -23.240 1.00 30.28 97 SER A O 1
ATOM 738 N N . ASN A 1 98 ? 37.824 4.036 -23.601 1.00 26.56 98 ASN A N 1
ATOM 739 C CA . ASN A 1 98 ? 39.079 4.127 -24.330 1.00 26.56 98 ASN A CA 1
ATOM 740 C C . ASN A 1 98 ? 40.233 3.935 -23.338 1.00 26.56 98 ASN A C 1
ATOM 742 O O . ASN A 1 98 ? 40.805 4.903 -22.847 1.00 26.56 98 ASN A O 1
ATOM 746 N N . HIS A 1 99 ? 40.610 2.690 -23.060 1.00 28.45 99 HIS A N 1
ATOM 747 C CA . HIS A 1 99 ? 42.007 2.400 -22.774 1.00 28.45 99 HIS A CA 1
ATOM 748 C C . HIS A 1 99 ? 42.681 2.094 -24.106 1.00 28.45 99 HIS A C 1
ATOM 750 O O . HIS A 1 99 ? 42.768 0.953 -24.557 1.00 28.45 99 HIS A O 1
ATOM 756 N N . SER A 1 100 ? 43.154 3.160 -24.745 1.00 30.69 100 SER A N 1
ATOM 757 C CA . SER A 1 100 ? 44.169 3.090 -25.783 1.00 30.69 100 SER A CA 1
ATOM 758 C C . SER A 1 100 ? 45.383 2.341 -25.229 1.00 30.69 100 SER A C 1
ATOM 760 O O . SER A 1 100 ? 46.191 2.909 -24.495 1.00 30.69 100 SER A O 1
ATOM 762 N N . LYS A 1 101 ? 45.527 1.057 -25.558 1.00 28.97 101 LYS A N 1
ATOM 763 C CA . LYS A 1 101 ? 46.841 0.417 -25.547 1.00 28.97 101 LYS A CA 1
ATOM 764 C C . LYS A 1 101 ? 47.463 0.669 -26.909 1.00 28.97 101 LYS A C 1
ATOM 766 O O . LYS A 1 101 ? 47.247 -0.075 -27.860 1.00 28.97 101 LYS A O 1
ATOM 771 N N . SER A 1 102 ? 48.196 1.775 -26.989 1.00 27.33 102 SER A N 1
ATOM 772 C CA . SER A 1 102 ? 49.224 1.966 -28.001 1.00 27.33 102 SER A CA 1
ATOM 773 C C . SER A 1 102 ? 50.196 0.792 -27.925 1.00 27.33 102 SER A C 1
ATOM 775 O O . SER A 1 102 ? 50.734 0.483 -26.862 1.00 27.33 102 SER A O 1
ATOM 777 N N . ALA A 1 103 ? 50.383 0.122 -29.055 1.00 30.62 103 ALA A N 1
ATOM 778 C CA . ALA A 1 103 ? 51.414 -0.878 -29.232 1.00 30.62 103 ALA A CA 1
ATOM 779 C C . ALA A 1 103 ? 52.793 -0.212 -29.138 1.00 30.62 103 ALA A C 1
ATOM 781 O O . ALA A 1 103 ? 53.102 0.631 -29.975 1.00 30.62 103 ALA A O 1
ATOM 782 N N . GLN A 1 104 ? 53.576 -0.592 -28.127 1.00 29.42 104 GLN A N 1
ATOM 783 C CA . GLN A 1 104 ? 55.034 -0.781 -28.138 1.00 29.42 104 GLN A CA 1
ATOM 784 C C . GLN A 1 104 ? 55.478 -1.093 -26.702 1.00 29.42 104 GLN A C 1
ATOM 786 O O . GLN A 1 104 ? 55.410 -0.226 -25.841 1.00 29.42 104 GLN A O 1
ATOM 791 N N . ASP A 1 105 ? 55.783 -2.365 -26.424 1.00 27.19 105 ASP A N 1
ATOM 792 C CA . ASP A 1 105 ? 57.070 -2.793 -25.852 1.00 27.19 105 ASP A CA 1
ATOM 793 C C . ASP A 1 105 ? 57.052 -4.285 -25.453 1.00 27.19 105 ASP A C 1
ATOM 795 O O . ASP A 1 105 ? 56.289 -4.754 -24.613 1.00 27.19 105 ASP A O 1
ATOM 799 N N . VAL A 1 106 ? 57.875 -5.006 -26.214 1.00 30.98 106 VAL A N 1
ATOM 800 C CA . VAL A 1 106 ? 58.665 -6.226 -25.992 1.00 30.98 106 VAL A CA 1
ATOM 801 C C . VAL A 1 106 ? 58.599 -6.919 -24.612 1.00 30.98 106 VAL A C 1
ATOM 803 O O . VAL A 1 106 ? 58.859 -6.319 -23.579 1.00 30.98 106 VAL A O 1
ATOM 806 N N . GLU A 1 107 ? 58.328 -8.232 -24.687 1.00 30.88 107 GLU A N 1
ATOM 807 C CA . GLU A 1 107 ? 58.709 -9.372 -23.823 1.00 30.88 107 GLU A CA 1
ATOM 808 C C . GLU A 1 107 ? 59.042 -9.157 -22.333 1.00 30.88 107 GLU A C 1
ATOM 810 O O . GLU A 1 107 ? 60.067 -8.577 -21.995 1.00 30.88 107 GLU A O 1
ATOM 815 N N . GLN A 1 108 ? 58.315 -9.866 -21.456 1.00 27.81 108 GLN A N 1
ATOM 816 C CA . GLN A 1 108 ? 58.917 -10.861 -20.550 1.00 27.81 108 GLN A CA 1
ATOM 817 C C . GLN A 1 108 ? 57.853 -11.746 -19.880 1.00 27.81 108 GLN A C 1
ATOM 819 O O . GLN A 1 108 ? 56.757 -11.302 -19.541 1.00 27.81 108 GLN A O 1
ATOM 824 N N . LEU A 1 109 ? 58.192 -13.031 -19.757 1.00 35.66 109 LEU A N 1
ATOM 825 C CA . LEU A 1 109 ? 57.411 -14.081 -19.114 1.00 35.66 109 LEU A CA 1
ATOM 826 C C . LEU A 1 109 ? 57.120 -13.754 -17.643 1.00 35.66 109 LEU A C 1
ATOM 828 O O . LEU A 1 109 ? 58.031 -13.366 -16.926 1.00 35.66 109 LEU A O 1
ATOM 832 N N . ASP A 1 110 ? 55.898 -14.045 -17.189 1.00 25.77 110 ASP A N 1
ATOM 833 C CA . ASP A 1 110 ? 55.721 -14.813 -15.955 1.00 25.77 110 ASP A CA 1
ATOM 834 C C . ASP A 1 110 ? 54.330 -15.454 -15.883 1.00 25.77 110 ASP A C 1
ATOM 836 O O . ASP A 1 110 ? 53.277 -14.813 -15.905 1.00 25.77 110 ASP A O 1
ATOM 840 N N . SER A 1 111 ? 54.352 -16.781 -15.811 1.00 40.06 111 SER A N 1
ATOM 841 C CA . SER A 1 111 ? 53.231 -17.636 -15.466 1.00 40.06 111 SER A CA 1
ATOM 842 C C . SER A 1 111 ? 52.896 -17.461 -13.985 1.00 40.06 111 SER A C 1
ATOM 844 O O . SER A 1 111 ? 53.578 -18.013 -13.124 1.00 40.06 111 SER A O 1
ATOM 846 N N . ALA A 1 112 ? 51.815 -16.744 -13.687 1.00 30.14 112 ALA A N 1
ATOM 847 C CA . ALA A 1 112 ? 51.191 -16.763 -12.371 1.00 30.14 112 ALA A CA 1
ATOM 848 C C . ALA A 1 112 ? 49.672 -16.899 -12.523 1.00 30.14 112 ALA A C 1
ATOM 850 O O . ALA A 1 112 ? 48.986 -16.043 -13.084 1.00 30.14 112 ALA A O 1
ATOM 851 N N . SER A 1 113 ? 49.168 -18.025 -12.027 1.00 39.34 113 SER A N 1
ATOM 852 C CA . SER A 1 113 ? 47.763 -18.348 -11.806 1.00 39.34 113 SER A CA 1
ATOM 853 C C . SER A 1 113 ? 46.992 -17.163 -11.213 1.00 39.34 113 SER A C 1
ATOM 855 O O . SER A 1 113 ? 47.174 -16.819 -10.045 1.00 39.34 113 SER A O 1
ATOM 857 N N . LYS A 1 114 ? 46.101 -16.554 -12.002 1.00 34.75 114 LYS A N 1
ATOM 858 C CA . LYS A 1 114 ? 45.089 -15.630 -11.474 1.00 34.75 114 LYS A CA 1
ATOM 859 C C . LYS A 1 114 ? 44.012 -16.453 -10.755 1.00 34.75 114 LYS A C 1
ATOM 861 O O . LYS A 1 114 ? 43.517 -17.412 -11.347 1.00 34.75 114 LYS A O 1
ATOM 866 N N . PRO A 1 115 ? 43.638 -16.117 -9.510 1.00 35.41 115 PRO A N 1
ATOM 867 C CA . PRO A 1 115 ? 42.613 -16.861 -8.792 1.00 35.41 115 PRO A CA 1
ATOM 868 C C . PRO A 1 115 ? 41.234 -16.588 -9.414 1.00 35.41 115 PRO A C 1
ATOM 870 O O . PRO A 1 115 ? 40.898 -15.442 -9.714 1.00 35.41 115 PRO A O 1
ATOM 873 N N . LEU A 1 116 ? 40.426 -17.640 -9.595 1.00 39.81 116 LEU A N 1
ATOM 874 C CA . LEU A 1 116 ? 39.056 -17.569 -10.132 1.00 39.81 116 LEU A CA 1
ATOM 875 C C . LEU A 1 116 ? 38.073 -16.786 -9.224 1.00 39.81 116 LEU A C 1
ATOM 877 O O . LEU A 1 116 ? 36.981 -16.425 -9.668 1.00 39.81 116 LEU A O 1
ATOM 881 N N . SER A 1 117 ? 38.477 -16.456 -7.991 1.00 40.75 117 SER A N 1
ATOM 882 C CA . SER A 1 117 ? 37.651 -15.830 -6.948 1.00 40.75 117 SER A CA 1
ATOM 883 C C . SER A 1 117 ? 37.268 -14.361 -7.192 1.00 40.75 117 SER A C 1
ATOM 885 O O . SER A 1 117 ? 36.313 -13.870 -6.595 1.00 40.75 117 SER A O 1
ATOM 887 N N . SER A 1 118 ? 37.959 -13.628 -8.073 1.00 52.34 118 SER A N 1
ATOM 888 C CA . SER A 1 118 ? 37.650 -12.204 -8.313 1.00 52.34 118 SER A CA 1
ATOM 889 C C . SER A 1 118 ? 36.383 -11.988 -9.155 1.00 52.34 118 SER A C 1
ATOM 891 O O . SER A 1 118 ? 35.716 -10.955 -9.050 1.00 52.34 118 SER A O 1
ATOM 893 N N . SER A 1 119 ? 36.014 -12.970 -9.982 1.00 63.00 119 SER A N 1
ATOM 894 C CA . SER A 1 119 ? 34.847 -12.888 -10.872 1.00 63.00 119 SER A CA 1
ATOM 895 C C . SER A 1 119 ? 33.518 -13.120 -10.142 1.00 63.00 119 SER A C 1
ATOM 897 O O . SER A 1 119 ? 32.504 -12.511 -10.474 1.00 63.00 119 SER A O 1
ATOM 899 N N . SER A 1 120 ? 33.496 -13.974 -9.118 1.00 64.06 120 SER A N 1
ATOM 900 C CA . SER A 1 120 ? 32.311 -14.212 -8.288 1.00 64.06 120 SER A CA 1
ATOM 901 C C . SER A 1 120 ? 32.026 -13.012 -7.384 1.00 64.06 120 SER A C 1
ATOM 903 O O . SER A 1 120 ? 30.889 -12.543 -7.340 1.00 64.06 120 SER A O 1
ATOM 905 N N . GLN A 1 121 ? 33.064 -12.437 -6.770 1.00 66.81 121 GLN A N 1
ATOM 906 C CA . GLN A 1 121 ? 32.941 -11.256 -5.912 1.00 66.81 121 GLN A CA 1
ATOM 907 C C . GLN A 1 121 ? 32.433 -10.016 -6.673 1.00 66.81 121 GLN A C 1
ATOM 909 O O . GLN A 1 121 ? 31.581 -9.283 -6.175 1.00 66.81 121 GLN A O 1
ATOM 914 N N . THR A 1 122 ? 32.899 -9.795 -7.907 1.00 79.75 122 THR A N 1
ATOM 915 C CA . THR A 1 122 ? 32.432 -8.676 -8.750 1.00 79.75 122 THR A CA 1
ATOM 916 C C . THR A 1 122 ? 30.973 -8.834 -9.184 1.00 79.75 122 THR A C 1
ATOM 918 O O . THR A 1 122 ? 30.226 -7.855 -9.175 1.00 79.75 122 THR A O 1
ATOM 921 N N . ARG A 1 123 ? 30.529 -10.061 -9.495 1.00 80.75 123 ARG A N 1
ATOM 922 C CA . ARG A 1 123 ? 29.117 -10.358 -9.796 1.00 80.75 123 ARG A CA 1
ATOM 923 C C . ARG A 1 123 ? 28.207 -10.155 -8.585 1.00 80.75 123 ARG A C 1
ATOM 925 O O . ARG A 1 123 ? 27.152 -9.547 -8.729 1.00 80.75 123 ARG A O 1
ATOM 932 N N . GLN A 1 124 ? 28.624 -10.617 -7.405 1.00 80.75 124 GLN A N 1
ATOM 933 C CA . GLN A 1 124 ? 27.879 -10.414 -6.156 1.00 80.75 124 GLN A CA 1
ATOM 934 C C . GLN A 1 124 ? 27.751 -8.928 -5.811 1.00 80.75 124 GLN A C 1
ATOM 936 O O . GLN A 1 124 ? 26.660 -8.463 -5.496 1.00 80.75 124 GLN A O 1
ATOM 941 N N . HIS A 1 125 ? 28.835 -8.159 -5.949 1.00 83.62 125 HIS A N 1
ATOM 942 C CA . HIS A 1 125 ? 28.798 -6.714 -5.733 1.00 83.62 125 HIS A CA 1
ATOM 943 C C . HIS A 1 125 ? 27.849 -6.011 -6.713 1.00 83.62 125 HIS A C 1
ATOM 945 O O . HIS A 1 125 ? 27.077 -5.142 -6.314 1.00 83.62 125 HIS A O 1
ATOM 951 N N . ARG A 1 126 ? 27.858 -6.412 -7.991 1.00 86.69 126 ARG A N 1
ATOM 952 C CA . ARG A 1 126 ? 26.925 -5.885 -8.995 1.00 86.69 126 ARG A CA 1
ATOM 953 C C . ARG A 1 126 ? 25.470 -6.218 -8.659 1.00 86.69 126 ARG A C 1
ATOM 955 O O . ARG A 1 126 ? 24.625 -5.334 -8.743 1.00 86.69 126 ARG A O 1
ATOM 962 N N . LEU A 1 127 ? 25.179 -7.458 -8.257 1.00 85.81 127 LEU A N 1
ATOM 963 C CA . LEU A 1 127 ? 23.839 -7.865 -7.821 1.00 85.81 127 LEU A CA 1
ATOM 964 C C . LEU A 1 127 ? 23.373 -7.029 -6.623 1.00 85.81 127 LEU A C 1
ATOM 966 O O . LEU A 1 127 ? 22.247 -6.538 -6.619 1.00 85.81 127 LEU A O 1
ATOM 970 N N . HIS A 1 128 ? 24.258 -6.812 -5.648 1.00 85.06 128 HIS A N 1
ATOM 971 C CA . HIS A 1 128 ? 23.973 -5.960 -4.500 1.00 85.06 128 HIS A CA 1
ATOM 972 C C . HIS A 1 128 ? 23.638 -4.532 -4.932 1.00 85.06 128 HIS A C 1
ATOM 974 O O . HIS A 1 128 ? 22.598 -4.017 -4.544 1.00 85.06 128 HIS A O 1
ATOM 980 N N . GLN A 1 129 ? 24.458 -3.911 -5.786 1.00 88.88 129 GLN A N 1
ATOM 981 C CA . GLN A 1 129 ? 24.202 -2.558 -6.293 1.00 88.88 129 GLN A CA 1
ATOM 982 C C . GLN A 1 129 ? 22.848 -2.437 -7.000 1.00 88.88 129 GLN A C 1
ATOM 984 O O . GLN A 1 129 ? 22.095 -1.509 -6.712 1.00 88.88 129 GLN A O 1
ATOM 989 N N . LEU A 1 130 ? 22.523 -3.378 -7.891 1.00 90.50 130 LEU A N 1
ATOM 990 C CA . LEU A 1 130 ? 21.245 -3.373 -8.605 1.00 90.50 130 LEU A CA 1
ATOM 991 C C . LEU A 1 130 ? 20.060 -3.580 -7.648 1.00 90.50 130 LEU A C 1
ATOM 993 O O . LEU A 1 130 ? 19.031 -2.927 -7.800 1.00 90.50 130 LEU A O 1
ATOM 997 N N . THR A 1 131 ? 20.217 -4.424 -6.625 1.00 88.44 131 THR A N 1
ATOM 998 C CA . THR A 1 131 ? 19.160 -4.659 -5.629 1.00 88.44 131 THR A CA 1
ATOM 999 C C . THR A 1 131 ? 18.957 -3.444 -4.727 1.00 88.44 131 THR A C 1
ATOM 1001 O O . THR A 1 131 ? 17.822 -3.067 -4.449 1.00 88.44 131 THR A O 1
ATOM 1004 N N . THR A 1 132 ? 20.040 -2.777 -4.310 1.00 87.19 132 THR A N 1
ATOM 1005 C CA . THR A 1 132 ? 19.960 -1.512 -3.565 1.00 87.19 132 THR A CA 1
ATOM 1006 C C . THR A 1 132 ? 19.265 -0.433 -4.395 1.00 87.19 132 THR A C 1
ATOM 1008 O O . THR A 1 132 ? 18.458 0.324 -3.861 1.00 87.19 132 THR A O 1
ATOM 1011 N N . GLN A 1 133 ? 19.535 -0.381 -5.702 1.00 91.06 133 GLN A N 1
ATOM 1012 C CA . GLN A 1 133 ? 18.867 0.549 -6.607 1.00 91.06 133 GLN A CA 1
ATOM 1013 C C . GLN A 1 133 ? 17.365 0.248 -6.731 1.00 91.06 133 GLN A C 1
ATOM 1015 O O . GLN A 1 133 ? 16.553 1.166 -6.634 1.00 91.06 133 GLN A O 1
ATOM 1020 N N . LEU A 1 134 ? 16.988 -1.027 -6.875 1.00 91.81 134 LEU A N 1
ATOM 1021 C CA . LEU A 1 134 ? 15.585 -1.451 -6.900 1.00 91.81 134 LEU A CA 1
ATOM 1022 C C . LEU A 1 134 ? 14.853 -1.074 -5.610 1.00 91.81 134 LEU A C 1
ATOM 1024 O O . LEU A 1 134 ? 13.771 -0.493 -5.663 1.00 91.81 134 LEU A O 1
ATOM 1028 N N . LEU A 1 135 ? 15.462 -1.359 -4.457 1.00 89.19 135 LEU A N 1
ATOM 1029 C CA . LEU A 1 135 ? 14.917 -0.977 -3.159 1.00 89.19 135 LEU A CA 1
ATOM 1030 C C . LEU A 1 135 ? 14.687 0.537 -3.085 1.00 89.19 135 LEU A C 1
ATOM 1032 O O . LEU A 1 135 ? 13.625 0.973 -2.649 1.00 89.19 135 LEU A O 1
ATOM 1036 N N . TRP A 1 136 ? 15.653 1.331 -3.553 1.00 86.56 136 TRP A N 1
ATOM 1037 C CA . TRP A 1 136 ? 15.530 2.785 -3.562 1.00 86.56 136 TRP A CA 1
ATOM 1038 C C . TRP A 1 136 ? 14.343 3.252 -4.413 1.00 86.56 136 TRP A C 1
ATOM 1040 O O . TRP A 1 136 ? 13.561 4.076 -3.945 1.00 86.56 136 TRP A O 1
ATOM 1050 N N . ARG A 1 137 ? 14.146 2.684 -5.612 1.00 90.31 137 ARG A N 1
ATOM 1051 C CA . ARG A 1 137 ? 13.002 3.009 -6.485 1.00 90.31 137 ARG A CA 1
ATOM 1052 C C . ARG A 1 137 ? 11.659 2.616 -5.873 1.00 90.31 137 ARG A C 1
ATOM 1054 O O . ARG A 1 137 ? 10.724 3.407 -5.934 1.00 90.31 137 ARG A O 1
ATOM 1061 N N . LEU A 1 138 ? 11.570 1.448 -5.235 1.00 89.62 138 LEU A N 1
ATOM 1062 C CA . LEU A 1 138 ? 10.358 1.009 -4.530 1.00 89.62 138 LEU A CA 1
ATOM 1063 C C . LEU A 1 138 ? 10.020 1.919 -3.338 1.00 89.62 138 LEU A C 1
ATOM 1065 O O . LEU A 1 138 ? 8.850 2.178 -3.064 1.00 89.62 138 LEU A O 1
ATOM 1069 N N . GLN A 1 139 ? 11.033 2.445 -2.647 1.00 86.31 139 GLN A N 1
ATOM 1070 C CA . GLN A 1 139 ? 10.841 3.400 -1.555 1.00 86.31 139 GLN A CA 1
ATOM 1071 C C . GLN A 1 139 ? 10.368 4.777 -2.036 1.00 86.31 139 GLN A C 1
ATOM 1073 O O . GLN A 1 139 ? 9.718 5.474 -1.263 1.00 86.31 139 GLN A O 1
ATOM 1078 N N . GLN A 1 140 ? 10.655 5.172 -3.283 1.00 85.00 140 GLN A N 1
ATOM 1079 C CA . GLN A 1 140 ? 10.171 6.446 -3.835 1.00 85.00 140 GLN A CA 1
ATOM 1080 C C . GLN A 1 140 ? 8.651 6.461 -4.028 1.00 85.00 140 GLN A C 1
ATOM 1082 O O . GLN A 1 140 ? 8.043 7.519 -3.962 1.00 85.00 140 GLN A O 1
ATOM 1087 N N . SER A 1 141 ? 8.027 5.305 -4.250 1.00 84.00 141 SER A N 1
ATOM 1088 C CA . SER A 1 141 ? 6.568 5.175 -4.352 1.00 84.00 141 SER A CA 1
ATOM 1089 C C . SER A 1 141 ? 5.906 4.730 -3.045 1.00 84.00 141 SER A C 1
ATOM 1091 O O . SER A 1 141 ? 4.727 4.368 -3.053 1.00 84.00 141 SER A O 1
ATOM 1093 N N . SER A 1 142 ? 6.652 4.732 -1.934 1.00 81.19 142 SER A N 1
ATOM 1094 C CA . SER A 1 142 ? 6.140 4.439 -0.596 1.00 81.19 142 SER A CA 1
ATOM 1095 C C . SER A 1 142 ? 5.939 5.744 0.182 1.00 81.19 142 SER A C 1
ATOM 1097 O O . SER A 1 142 ? 6.845 6.577 0.205 1.00 81.19 142 SER A O 1
ATOM 1099 N N . PRO A 1 143 ? 4.797 5.928 0.867 1.00 66.56 143 PRO A N 1
ATOM 1100 C CA . PRO A 1 143 ? 4.562 7.093 1.724 1.00 66.56 143 PRO A CA 1
ATOM 1101 C C . PRO A 1 143 ? 5.442 7.092 2.988 1.00 66.56 143 PRO A C 1
ATOM 1103 O O . PRO A 1 143 ? 5.611 8.128 3.639 1.00 66.56 143 PRO A O 1
ATOM 1106 N N . PHE A 1 144 ? 6.029 5.942 3.344 1.00 65.06 144 PHE A N 1
ATOM 1107 C CA . PHE A 1 144 ? 6.906 5.787 4.501 1.00 65.06 144 PHE A CA 1
ATOM 1108 C C . PHE A 1 144 ? 8.373 5.662 4.086 1.00 65.06 144 PHE A C 1
ATOM 1110 O O . PHE A 1 144 ? 8.860 4.587 3.732 1.00 65.06 144 PHE A O 1
ATOM 1117 N N . HIS A 1 145 ? 9.127 6.751 4.240 1.00 59.00 145 HIS A N 1
ATOM 1118 C CA . HIS A 1 145 ? 10.581 6.716 4.107 1.00 59.00 145 HIS A CA 1
ATOM 1119 C C . HIS A 1 145 ? 11.226 6.368 5.454 1.00 59.00 145 HIS A C 1
ATOM 1121 O O . HIS A 1 145 ? 11.582 7.240 6.254 1.00 59.00 145 HIS A O 1
ATOM 1127 N N . SER A 1 146 ? 11.398 5.075 5.722 1.00 49.06 146 SER A N 1
ATOM 1128 C CA . SER A 1 146 ? 12.324 4.632 6.767 1.00 49.06 146 SER A CA 1
ATOM 1129 C C . SER A 1 146 ? 13.735 5.074 6.383 1.00 49.06 146 SER A C 1
ATOM 1131 O O . SER A 1 146 ? 14.290 4.596 5.399 1.00 49.06 146 SER A O 1
ATOM 1133 N N . ALA A 1 147 ? 14.345 5.969 7.164 1.00 46.22 147 ALA A N 1
ATOM 1134 C CA . ALA A 1 147 ? 15.699 6.490 6.927 1.00 46.22 147 ALA A CA 1
ATOM 1135 C C . ALA A 1 147 ? 16.826 5.443 7.116 1.00 46.22 147 ALA A C 1
ATOM 1137 O O . ALA A 1 147 ? 17.963 5.791 7.424 1.00 46.22 147 ALA A O 1
ATOM 1138 N N . SER A 1 148 ? 16.532 4.150 6.983 1.00 44.75 148 SER A N 1
ATOM 1139 C CA . SER A 1 148 ? 17.497 3.066 7.133 1.00 44.75 148 SER A CA 1
ATOM 1140 C C . SER A 1 148 ? 17.666 2.328 5.814 1.00 44.75 148 SER A C 1
ATOM 1142 O O . SER A 1 148 ? 17.116 1.258 5.592 1.00 44.75 148 SER A O 1
ATOM 1144 N N . THR A 1 149 ? 18.543 2.870 4.972 1.00 45.47 149 THR A N 1
ATOM 1145 C CA . THR A 1 149 ? 19.230 2.154 3.883 1.00 45.47 149 THR A CA 1
ATOM 1146 C C . THR A 1 149 ? 20.204 1.080 4.409 1.00 45.47 149 THR A C 1
ATOM 1148 O O . THR A 1 149 ? 21.005 0.543 3.654 1.00 45.47 149 THR A O 1
ATOM 1151 N N . THR A 1 150 ? 20.163 0.773 5.711 1.00 43.19 150 THR A N 1
ATOM 1152 C CA . THR A 1 150 ? 21.004 -0.200 6.418 1.00 43.19 150 THR A CA 1
ATOM 1153 C C . THR A 1 150 ? 20.191 -1.417 6.857 1.00 43.19 150 THR A C 1
ATOM 1155 O O . THR A 1 150 ? 20.345 -1.895 7.981 1.00 43.19 150 THR A O 1
ATOM 1158 N N . VAL A 1 151 ? 19.269 -1.887 6.019 1.00 51.31 151 VAL A N 1
ATOM 1159 C CA . VAL A 1 151 ? 18.766 -3.252 6.181 1.00 51.31 151 VAL A CA 1
ATOM 1160 C C . VAL A 1 151 ? 19.818 -4.165 5.566 1.00 51.31 151 VAL A C 1
ATOM 1162 O O . VAL A 1 151 ? 20.201 -3.965 4.415 1.00 51.31 151 VAL A O 1
ATOM 1165 N N . ASP A 1 152 ? 20.336 -5.105 6.352 1.00 49.59 152 ASP A N 1
ATOM 1166 C CA . ASP A 1 152 ? 21.301 -6.101 5.888 1.00 49.59 152 ASP A CA 1
ATOM 1167 C C . ASP A 1 152 ? 20.600 -6.988 4.847 1.00 49.59 152 ASP A C 1
ATOM 1169 O O . ASP A 1 152 ? 19.803 -7.865 5.185 1.00 49.59 152 ASP A O 1
ATOM 1173 N N . LEU A 1 153 ? 20.782 -6.658 3.564 1.00 58.66 153 LEU A N 1
ATOM 1174 C CA . LEU A 1 153 ? 20.138 -7.340 2.447 1.00 58.66 153 LEU A CA 1
ATOM 1175 C C . LEU A 1 153 ? 20.688 -8.767 2.374 1.00 58.66 153 LEU A C 1
ATOM 1177 O O . LEU A 1 153 ? 21.797 -8.994 1.887 1.00 58.66 153 LEU A O 1
ATOM 1181 N N . VAL A 1 154 ? 19.902 -9.742 2.833 1.00 59.31 154 VAL A N 1
ATOM 1182 C CA . VAL A 1 154 ? 20.232 -11.165 2.696 1.00 59.31 154 VAL A CA 1
ATOM 1183 C C . VAL A 1 154 ? 19.994 -11.584 1.244 1.00 59.31 154 VAL A C 1
ATOM 1185 O O . VAL A 1 154 ? 18.944 -12.105 0.877 1.00 59.31 154 VAL A O 1
ATOM 1188 N N . LEU A 1 155 ? 20.975 -11.306 0.386 1.00 61.19 155 LEU A N 1
ATOM 1189 C CA . LEU A 1 155 ? 20.941 -11.682 -1.025 1.00 61.19 155 LEU A CA 1
ATOM 1190 C C . LEU A 1 155 ? 21.289 -13.169 -1.203 1.00 61.19 155 LEU A C 1
ATOM 1192 O O . LEU A 1 155 ? 22.158 -13.687 -0.494 1.00 61.19 155 LEU A O 1
ATOM 1196 N N . PRO A 1 156 ? 20.682 -13.864 -2.182 1.00 59.91 156 PRO A N 1
ATOM 1197 C CA . PRO A 1 156 ? 21.053 -15.236 -2.496 1.00 59.91 156 PRO A CA 1
ATOM 1198 C C . PRO A 1 156 ? 22.526 -15.311 -2.924 1.00 59.91 156 PRO A C 1
ATOM 1200 O O . PRO A 1 156 ? 22.979 -14.599 -3.824 1.00 59.91 156 PRO A O 1
ATOM 1203 N N . VAL A 1 157 ? 23.288 -16.198 -2.279 1.00 58.56 157 VAL A N 1
ATOM 1204 C CA . VAL A 1 157 ? 24.694 -16.437 -2.620 1.00 58.56 157 VAL A CA 1
ATOM 1205 C C . VAL A 1 157 ? 24.755 -17.104 -3.993 1.00 58.56 157 VAL A C 1
ATOM 1207 O O . VAL A 1 157 ? 24.308 -18.236 -4.161 1.00 58.56 157 VAL A O 1
ATOM 1210 N N . LEU A 1 158 ? 25.321 -16.402 -4.976 1.00 56.38 158 LEU A N 1
ATOM 1211 C CA . LEU A 1 158 ? 25.574 -16.934 -6.317 1.00 56.38 158 LEU A CA 1
ATOM 1212 C C . LEU A 1 158 ? 26.508 -18.161 -6.237 1.00 56.38 158 LEU A C 1
ATOM 1214 O O . LEU A 1 158 ? 27.661 -17.987 -5.828 1.00 56.38 158 LEU A O 1
ATOM 1218 N N . PRO A 1 159 ? 26.078 -19.372 -6.648 1.00 52.22 159 PRO A N 1
ATOM 1219 C CA . PRO A 1 159 ? 26.981 -20.508 -6.801 1.00 52.22 159 PRO A CA 1
ATOM 1220 C C . PRO A 1 159 ? 28.041 -20.189 -7.865 1.00 52.22 159 PRO A C 1
ATOM 1222 O O . PRO A 1 159 ? 27.726 -19.632 -8.917 1.00 52.22 159 PRO A O 1
ATOM 1225 N N . GLU A 1 160 ? 29.303 -20.560 -7.634 1.00 49.59 160 GLU A N 1
ATOM 1226 C CA . GLU A 1 160 ? 30.400 -20.255 -8.570 1.00 49.59 160 GLU A CA 1
ATOM 1227 C C . GLU A 1 160 ? 30.212 -20.867 -9.972 1.00 49.59 160 GLU A C 1
ATOM 1229 O O . GLU A 1 160 ? 30.770 -20.341 -10.934 1.00 49.59 160 GLU A O 1
ATOM 1234 N N . ALA A 1 161 ? 29.402 -21.925 -10.106 1.00 40.16 161 ALA A N 1
ATOM 1235 C CA . ALA A 1 161 ? 29.333 -22.766 -11.301 1.00 40.16 161 ALA A CA 1
ATOM 1236 C C . ALA A 1 161 ? 28.162 -22.489 -12.270 1.00 40.16 161 ALA A C 1
ATOM 1238 O O . ALA A 1 161 ? 28.144 -23.088 -13.344 1.00 40.16 161 ALA A O 1
ATOM 1239 N N . THR A 1 162 ? 27.200 -21.609 -11.952 1.00 47.47 162 THR A N 1
ATOM 1240 C CA . THR A 1 162 ? 26.053 -21.330 -12.845 1.00 47.47 162 THR A CA 1
ATOM 1241 C C . THR A 1 162 ? 26.013 -19.862 -13.300 1.00 47.47 162 THR A C 1
ATOM 1243 O O . THR A 1 162 ? 26.148 -18.952 -12.478 1.00 47.47 162 THR A O 1
ATOM 1246 N N . PRO A 1 163 ? 25.857 -19.589 -14.612 1.00 49.16 163 PRO A N 1
ATOM 1247 C CA . PRO A 1 163 ? 25.779 -18.226 -15.147 1.00 49.16 163 PRO A CA 1
ATOM 1248 C C . PRO A 1 163 ? 24.420 -17.554 -14.892 1.00 49.16 163 PRO A C 1
ATOM 1250 O O . PRO A 1 163 ? 24.335 -16.333 -14.966 1.00 49.16 163 PRO A O 1
ATOM 1253 N N . THR A 1 164 ? 23.385 -18.330 -14.562 1.00 52.59 164 THR A N 1
ATOM 1254 C CA . THR A 1 164 ? 22.015 -17.867 -14.319 1.00 52.59 164 THR A CA 1
ATOM 1255 C C . THR A 1 164 ? 21.661 -17.943 -12.835 1.00 52.59 164 THR A C 1
ATOM 1257 O O . THR A 1 164 ? 21.986 -18.921 -12.154 1.00 52.59 164 THR A O 1
ATOM 1260 N N . LEU A 1 165 ? 20.984 -16.908 -12.332 1.00 57.34 165 LEU A N 1
ATOM 1261 C CA . LEU A 1 165 ? 20.360 -16.917 -11.011 1.00 57.34 165 LEU A CA 1
ATOM 1262 C C . LEU A 1 165 ? 19.178 -17.896 -11.027 1.00 57.34 165 LEU A C 1
ATOM 1264 O O . LEU A 1 165 ? 18.251 -17.727 -11.814 1.00 57.34 165 LEU A O 1
ATOM 1268 N N . ASN A 1 166 ? 19.192 -18.904 -10.152 1.00 57.50 166 ASN A N 1
ATOM 1269 C CA . ASN A 1 166 ? 17.971 -19.648 -9.850 1.00 57.50 166 ASN A CA 1
ATOM 1270 C C . ASN A 1 166 ? 17.077 -18.707 -9.041 1.00 57.50 166 ASN A C 1
ATOM 1272 O O . ASN A 1 166 ? 17.435 -18.347 -7.919 1.00 57.50 166 ASN A O 1
ATOM 1276 N N . VAL A 1 167 ? 15.960 -18.267 -9.622 1.00 56.59 167 VAL A N 1
ATOM 1277 C CA . VAL A 1 167 ? 14.966 -17.468 -8.895 1.00 56.59 167 VAL A CA 1
ATOM 1278 C C . VAL A 1 167 ? 14.478 -18.321 -7.718 1.00 56.59 167 VAL A C 1
ATOM 1280 O O . VAL A 1 167 ? 14.034 -19.446 -7.953 1.00 56.59 167 VAL A O 1
ATOM 1283 N N . PRO A 1 168 ? 14.605 -17.862 -6.460 1.00 57.78 168 PRO A N 1
ATOM 1284 C CA . PRO A 1 168 ? 14.078 -18.601 -5.320 1.00 57.78 168 PRO A CA 1
ATOM 1285 C C . PRO A 1 168 ? 12.579 -18.867 -5.514 1.00 57.78 168 PRO A C 1
ATOM 1287 O O . PRO A 1 168 ? 11.824 -17.939 -5.788 1.00 57.78 168 PRO A O 1
ATOM 1290 N N . ASN A 1 169 ? 12.143 -20.124 -5.373 1.00 53.88 169 ASN A N 1
ATOM 1291 C CA . ASN A 1 169 ? 10.723 -20.496 -5.499 1.00 53.88 169 ASN A CA 1
ATOM 1292 C C . ASN A 1 169 ? 9.843 -19.897 -4.383 1.00 53.88 169 ASN A C 1
ATOM 1294 O O . ASN A 1 169 ? 8.623 -19.907 -4.506 1.00 53.88 169 ASN A O 1
ATOM 1298 N N . ALA A 1 170 ? 10.456 -19.400 -3.305 1.00 61.94 170 ALA A N 1
ATOM 1299 C CA . ALA A 1 170 ? 9.796 -18.715 -2.203 1.00 61.94 170 ALA A CA 1
ATOM 1300 C C . ALA A 1 170 ? 10.321 -17.277 -2.115 1.00 61.94 170 ALA A C 1
ATOM 1302 O O . ALA A 1 170 ? 11.535 -17.053 -2.147 1.00 61.94 170 ALA A O 1
ATOM 1303 N N . LEU A 1 171 ? 9.404 -16.316 -2.018 1.00 72.25 171 LEU A N 1
ATOM 1304 C CA . LEU A 1 171 ? 9.732 -14.911 -1.796 1.00 72.25 171 LEU A CA 1
ATOM 1305 C C . LEU A 1 171 ? 10.312 -14.741 -0.387 1.00 72.25 171 LEU A C 1
ATOM 1307 O O . LEU A 1 171 ? 9.893 -15.418 0.553 1.00 72.25 171 LEU A O 1
ATOM 1311 N N . ALA A 1 172 ? 11.288 -13.846 -0.234 1.00 75.12 172 ALA A N 1
ATOM 1312 C CA . ALA A 1 172 ? 11.726 -13.432 1.092 1.00 75.12 172 ALA A CA 1
ATOM 1313 C C . ALA A 1 172 ? 10.588 -12.669 1.801 1.00 75.12 172 ALA A C 1
ATOM 1315 O O . ALA A 1 172 ? 9.733 -12.094 1.121 1.00 75.12 172 ALA A O 1
ATOM 1316 N N . PRO A 1 173 ? 10.579 -12.615 3.145 1.00 75.12 173 PRO A N 1
ATOM 1317 C CA . PRO A 1 173 ? 9.658 -11.752 3.872 1.00 75.12 173 PRO A CA 1
ATOM 1318 C C . PRO A 1 173 ? 9.743 -10.317 3.346 1.00 75.12 173 PRO A C 1
ATOM 1320 O O . PRO A 1 173 ? 10.844 -9.793 3.148 1.00 75.12 173 PRO A O 1
ATOM 1323 N N . LEU A 1 174 ? 8.585 -9.696 3.112 1.00 77.69 174 LEU A N 1
ATOM 1324 C CA . LEU A 1 174 ? 8.515 -8.327 2.616 1.00 77.69 174 LEU A CA 1
ATOM 1325 C C . LEU A 1 174 ? 9.279 -7.391 3.556 1.00 77.69 174 LEU A C 1
ATOM 1327 O O . LEU A 1 174 ? 9.097 -7.416 4.776 1.00 77.69 174 LEU A O 1
ATOM 1331 N N . LEU A 1 175 ? 10.157 -6.568 2.984 1.00 74.12 175 LEU A N 1
ATOM 1332 C CA . LEU A 1 175 ? 10.947 -5.641 3.781 1.00 74.12 175 LEU A CA 1
ATOM 1333 C C . LEU A 1 175 ? 10.057 -4.560 4.422 1.00 74.12 175 LEU A C 1
ATOM 1335 O O . LEU A 1 175 ? 9.252 -3.940 3.716 1.00 74.12 175 LEU A O 1
ATOM 1339 N N . PRO A 1 176 ? 10.238 -4.260 5.726 1.00 66.12 176 PRO A N 1
ATOM 1340 C CA . PRO A 1 176 ? 9.460 -3.231 6.408 1.00 66.12 176 PRO A CA 1
ATOM 1341 C C . PRO A 1 176 ? 9.549 -1.873 5.699 1.00 66.12 176 PRO A C 1
ATOM 1343 O O . PRO A 1 176 ? 10.639 -1.383 5.397 1.00 66.12 176 PRO A O 1
ATOM 1346 N N . GLY A 1 177 ? 8.396 -1.248 5.452 1.00 70.25 177 GLY A N 1
ATOM 1347 C CA . GLY A 1 177 ? 8.285 0.031 4.735 1.00 70.25 177 GLY A CA 1
ATOM 1348 C C . GLY A 1 177 ? 8.023 -0.087 3.229 1.00 70.25 177 GLY A C 1
ATOM 1349 O O . GLY A 1 177 ? 7.751 0.930 2.589 1.00 70.25 177 GLY A O 1
ATOM 1350 N N . LEU A 1 178 ? 8.052 -1.301 2.663 1.00 78.69 178 LEU A N 1
ATOM 1351 C CA . LEU A 1 178 ? 7.594 -1.559 1.292 1.00 78.69 178 LEU A CA 1
ATOM 1352 C C . LEU A 1 178 ? 6.115 -1.958 1.203 1.00 78.69 178 LEU A C 1
ATOM 1354 O O . LEU A 1 178 ? 5.579 -1.973 0.104 1.00 78.69 178 LEU A O 1
ATOM 1358 N N . GLU A 1 179 ? 5.447 -2.224 2.328 1.00 80.19 179 GLU A N 1
ATOM 1359 C CA . GLU A 1 179 ? 4.030 -2.635 2.399 1.00 80.19 179 GLU A CA 1
ATOM 1360 C C . GLU A 1 179 ? 3.077 -1.686 1.660 1.00 80.19 179 GLU A C 1
ATOM 1362 O O . GLU A 1 179 ? 2.121 -2.130 1.029 1.00 80.19 179 GLU A O 1
ATOM 1367 N N . GLU A 1 180 ? 3.371 -0.386 1.691 1.00 78.88 180 GLU A N 1
ATOM 1368 C CA . GLU A 1 180 ? 2.570 0.656 1.040 1.00 78.88 180 GLU A CA 1
ATOM 1369 C C . GLU A 1 180 ? 3.207 1.196 -0.252 1.00 78.88 180 GLU A C 1
ATOM 1371 O O . GLU A 1 180 ? 2.737 2.189 -0.810 1.00 78.88 180 GLU A O 1
ATOM 1376 N N . SER A 1 181 ? 4.274 0.558 -0.747 1.00 84.31 181 SER A N 1
ATOM 1377 C CA . SER A 1 181 ? 4.877 0.925 -2.030 1.00 84.31 181 SER A CA 1
ATOM 1378 C C . SER A 1 181 ? 3.902 0.642 -3.173 1.00 84.31 181 SER A C 1
ATOM 1380 O O . SER A 1 181 ? 3.402 -0.474 -3.324 1.00 84.31 181 SER A O 1
ATOM 1382 N N . GLN A 1 182 ? 3.682 1.635 -4.039 1.00 84.69 182 GLN A N 1
ATOM 1383 C CA . GLN A 1 182 ? 2.907 1.442 -5.273 1.00 84.69 182 GLN A CA 1
ATOM 1384 C C . GLN A 1 182 ? 3.689 0.688 -6.366 1.00 84.69 182 GLN A C 1
ATOM 1386 O O . GLN A 1 182 ? 3.145 0.437 -7.442 1.00 84.69 182 GLN A O 1
ATOM 1391 N N . GLY A 1 183 ? 4.946 0.319 -6.102 1.00 90.75 183 GLY A N 1
ATOM 1392 C CA . GLY A 1 183 ? 5.812 -0.419 -7.017 1.00 90.75 183 GLY A CA 1
ATOM 1393 C C . GLY A 1 183 ? 6.832 0.454 -7.749 1.00 90.75 183 GLY A C 1
ATOM 1394 O O . GLY A 1 183 ? 6.941 1.654 -7.509 1.00 90.75 183 GLY A O 1
ATOM 1395 N N . ALA A 1 184 ? 7.608 -0.164 -8.634 1.00 93.88 184 ALA A N 1
ATOM 1396 C CA . ALA A 1 184 ? 8.625 0.483 -9.454 1.00 93.88 184 ALA A CA 1
ATOM 1397 C C . ALA A 1 184 ? 8.576 -0.041 -10.894 1.00 93.88 184 ALA A C 1
ATOM 1399 O O . ALA A 1 184 ? 8.425 -1.243 -11.109 1.00 93.88 184 ALA A O 1
ATOM 1400 N N . LEU A 1 185 ? 8.712 0.849 -11.875 1.00 94.50 185 LEU A N 1
ATOM 1401 C CA . LEU A 1 185 ? 8.766 0.499 -13.295 1.00 94.50 185 LEU A CA 1
ATOM 1402 C C . LEU A 1 185 ? 10.210 0.414 -13.775 1.00 94.50 185 LEU A C 1
ATOM 1404 O O . LEU A 1 185 ? 11.026 1.276 -13.462 1.00 94.50 185 LEU A O 1
ATOM 1408 N N . TYR A 1 186 ? 10.500 -0.612 -14.564 1.00 95.88 186 TYR A N 1
ATOM 1409 C CA . TYR A 1 186 ? 11.786 -0.829 -15.209 1.00 95.88 186 TYR A CA 1
ATOM 1410 C C . TYR A 1 186 ? 11.614 -0.859 -16.722 1.00 95.88 186 TYR A C 1
ATOM 1412 O O . TYR A 1 186 ? 10.945 -1.746 -17.251 1.00 95.88 186 TYR A O 1
ATOM 1420 N N . GLU A 1 187 ? 12.279 0.068 -17.407 1.00 95.50 187 GLU A N 1
ATOM 1421 C CA . GLU A 1 187 ? 12.422 0.067 -18.862 1.00 95.50 187 GLU A CA 1
ATOM 1422 C C . GLU A 1 187 ? 13.758 -0.593 -19.225 1.00 95.50 187 GLU A C 1
ATOM 1424 O O . GLU A 1 187 ? 14.836 -0.003 -19.102 1.00 95.50 187 GLU A O 1
ATOM 1429 N N . ILE A 1 188 ? 13.699 -1.861 -19.632 1.00 96.06 188 ILE A N 1
ATOM 1430 C CA . ILE A 1 188 ? 14.868 -2.696 -19.916 1.00 96.06 188 ILE A CA 1
ATOM 1431 C C . ILE A 1 188 ? 15.188 -2.644 -21.410 1.00 96.06 188 ILE A C 1
ATOM 1433 O O . ILE A 1 188 ? 14.325 -2.898 -22.247 1.00 96.06 188 ILE A O 1
ATOM 1437 N N . GLY A 1 189 ? 16.448 -2.381 -21.753 1.00 93.31 189 GLY A N 1
ATOM 1438 C CA . GLY A 1 189 ? 16.891 -2.178 -23.136 1.00 93.31 189 GLY A CA 1
ATOM 1439 C C . GLY A 1 189 ? 16.789 -0.721 -23.598 1.00 93.31 189 GLY A C 1
ATOM 1440 O O . GLY A 1 189 ? 16.982 -0.443 -24.783 1.00 93.31 189 GLY A O 1
ATOM 1441 N N . VAL A 1 190 ? 16.516 0.203 -22.678 1.00 93.00 190 VAL A N 1
ATOM 1442 C CA . VAL A 1 190 ? 16.427 1.648 -22.923 1.00 93.00 190 VAL A CA 1
ATOM 1443 C C . VAL A 1 190 ? 17.623 2.334 -22.262 1.00 93.00 190 VAL A C 1
ATOM 1445 O O . VAL A 1 190 ? 18.046 1.932 -21.178 1.00 93.00 190 VAL A O 1
ATOM 1448 N N . SER A 1 191 ? 18.219 3.318 -22.928 1.00 90.00 191 SER A N 1
ATOM 1449 C CA . SER A 1 191 ? 19.238 4.182 -22.320 1.00 90.00 191 SER A CA 1
ATOM 1450 C C . SER A 1 191 ? 18.608 5.335 -21.546 1.00 90.00 191 SER A C 1
ATOM 1452 O O . SER A 1 191 ? 17.461 5.699 -21.783 1.00 90.00 191 SER A O 1
ATOM 1454 N N . ASP A 1 192 ? 19.383 5.951 -20.659 1.00 88.44 192 ASP A N 1
ATOM 1455 C CA . ASP A 1 192 ? 18.943 7.023 -19.757 1.00 88.44 192 ASP A CA 1
ATOM 1456 C C . ASP A 1 192 ? 18.348 8.242 -20.507 1.00 88.44 192 ASP A C 1
ATOM 1458 O O . ASP A 1 192 ? 17.538 8.989 -19.969 1.00 88.44 192 ASP A O 1
ATOM 1462 N N . ASP A 1 193 ? 18.698 8.443 -21.783 1.00 87.25 193 ASP A N 1
ATOM 1463 C CA . ASP A 1 193 ? 18.147 9.490 -22.659 1.00 87.25 193 ASP A CA 1
ATOM 1464 C C . ASP A 1 193 ? 16.810 9.117 -23.343 1.00 87.25 193 ASP A C 1
ATOM 1466 O O . ASP A 1 193 ? 16.285 9.898 -24.144 1.00 87.25 193 ASP A O 1
ATOM 1470 N N . GLY A 1 194 ? 16.277 7.929 -23.043 1.00 87.00 194 GLY A N 1
ATOM 1471 C CA . GLY A 1 194 ? 15.048 7.366 -23.602 1.00 87.00 194 GLY A CA 1
ATOM 1472 C C . GLY A 1 194 ? 15.230 6.620 -24.928 1.00 87.00 194 GLY A C 1
ATOM 1473 O O . GLY A 1 194 ? 14.244 6.155 -25.505 1.00 87.00 194 GLY A O 1
ATOM 1474 N N . THR A 1 195 ? 16.457 6.492 -25.443 1.00 89.56 195 THR A N 1
ATOM 1475 C CA . THR A 1 195 ? 16.713 5.819 -26.725 1.00 89.56 195 THR A CA 1
ATOM 1476 C C . THR A 1 195 ? 16.561 4.295 -26.603 1.00 89.56 195 THR A C 1
ATOM 1478 O O . THR A 1 195 ? 17.086 3.656 -25.689 1.00 89.56 195 THR A O 1
ATOM 1481 N N . PHE A 1 196 ? 15.856 3.677 -27.557 1.00 91.69 196 PHE A N 1
ATOM 1482 C CA . PHE A 1 196 ? 15.702 2.221 -27.621 1.00 91.69 196 PHE A CA 1
ATOM 1483 C C . PHE A 1 196 ? 16.966 1.558 -28.179 1.00 91.69 196 PHE A C 1
ATOM 1485 O O . PHE A 1 196 ? 17.159 1.479 -29.391 1.00 91.69 196 PHE A O 1
ATOM 1492 N N . VAL A 1 197 ? 17.829 1.052 -27.299 1.00 91.00 197 VAL A N 1
ATOM 1493 C CA . VAL A 1 197 ? 19.045 0.326 -27.703 1.00 91.00 197 VAL A CA 1
ATOM 1494 C C . VAL A 1 197 ? 18.726 -1.142 -27.989 1.00 91.00 197 VAL A C 1
ATOM 1496 O O . VAL A 1 197 ? 19.160 -1.687 -29.005 1.00 91.00 197 VAL A O 1
ATOM 1499 N N . GLY A 1 198 ? 17.935 -1.757 -27.111 1.00 91.44 198 GLY A N 1
ATOM 1500 C CA . GLY A 1 198 ? 17.470 -3.134 -27.196 1.00 91.44 198 GLY A CA 1
ATOM 1501 C C . GLY A 1 198 ? 18.495 -4.198 -26.781 1.00 91.44 198 GLY A C 1
ATOM 1502 O O . GLY A 1 198 ? 19.719 -4.005 -26.801 1.00 91.44 198 GLY A O 1
ATOM 1503 N N . LEU A 1 199 ? 17.960 -5.359 -26.407 1.00 93.00 199 LEU A N 1
ATOM 1504 C CA . LEU A 1 199 ? 18.694 -6.562 -26.015 1.00 93.00 199 LEU A CA 1
ATOM 1505 C C . LEU A 1 199 ? 18.335 -7.740 -26.921 1.00 93.00 199 LEU A C 1
ATOM 1507 O O . LEU A 1 199 ? 17.200 -7.841 -27.376 1.00 93.00 199 LEU A O 1
ATOM 1511 N N . ALA A 1 200 ? 19.290 -8.641 -27.164 1.00 93.62 200 ALA A N 1
ATOM 1512 C CA . ALA A 1 200 ? 18.959 -9.942 -27.746 1.00 93.62 200 ALA A CA 1
ATOM 1513 C C . ALA A 1 200 ? 18.005 -10.700 -26.807 1.00 93.62 200 ALA A C 1
ATOM 1515 O O . ALA A 1 200 ? 17.973 -10.423 -25.606 1.00 93.62 200 ALA A O 1
ATOM 1516 N N . GLU A 1 201 ? 17.219 -11.636 -27.339 1.00 92.81 201 GLU A N 1
ATOM 1517 C CA . GLU A 1 201 ? 16.168 -12.304 -26.561 1.00 92.81 201 GLU A CA 1
ATOM 1518 C C . GLU A 1 201 ? 16.708 -13.012 -25.308 1.00 92.81 201 GLU A C 1
ATOM 1520 O O . GLU A 1 201 ? 16.122 -12.893 -24.232 1.00 92.81 201 GLU A O 1
ATOM 1525 N N . ASP A 1 202 ? 17.872 -13.653 -25.409 1.00 91.50 202 ASP A N 1
ATOM 1526 C CA . ASP A 1 202 ? 18.540 -14.291 -24.274 1.00 91.50 202 ASP A CA 1
ATOM 1527 C C . ASP A 1 202 ? 19.055 -13.273 -23.238 1.00 91.50 202 ASP A C 1
ATOM 1529 O O . ASP A 1 202 ? 18.924 -13.497 -22.035 1.00 91.50 202 ASP A O 1
ATOM 1533 N N . GLU A 1 203 ? 19.605 -12.133 -23.682 1.00 92.75 203 GLU A N 1
ATOM 1534 C CA . GLU A 1 203 ? 20.065 -11.059 -22.789 1.00 92.75 203 GLU A CA 1
ATOM 1535 C C . GLU A 1 203 ? 18.885 -10.382 -22.068 1.00 92.75 203 GLU A C 1
ATOM 1537 O O . GLU A 1 203 ? 19.013 -9.957 -20.913 1.00 92.75 203 GLU A O 1
ATOM 1542 N N . LEU A 1 204 ? 17.735 -10.270 -22.739 1.00 94.50 204 LEU A N 1
ATOM 1543 C CA . LEU A 1 204 ? 16.517 -9.739 -22.141 1.00 94.50 204 LEU A CA 1
ATOM 1544 C C . LEU A 1 204 ? 15.960 -10.702 -21.090 1.00 94.50 204 LEU A C 1
ATOM 1546 O O . LEU A 1 204 ? 15.683 -10.268 -19.972 1.00 94.50 204 LEU A O 1
ATOM 1550 N N . GLU A 1 205 ? 15.834 -11.990 -21.415 1.00 93.44 205 GLU A N 1
ATOM 1551 C CA . GLU A 1 205 ? 15.317 -12.977 -20.463 1.00 93.44 205 GLU A CA 1
ATOM 1552 C C . GLU A 1 205 ? 16.248 -13.117 -19.253 1.00 93.44 205 GLU A C 1
ATOM 1554 O O . GLU A 1 205 ? 15.779 -13.114 -18.118 1.00 93.44 205 GLU A O 1
ATOM 1559 N N . GLU A 1 206 ? 17.571 -13.119 -19.455 1.00 91.62 206 GLU A N 1
ATOM 1560 C CA . GLU A 1 206 ? 18.533 -13.104 -18.346 1.00 91.62 206 GLU A CA 1
ATOM 1561 C C . GLU A 1 206 ? 18.376 -11.842 -17.476 1.00 91.62 206 GLU A C 1
ATOM 1563 O O . GLU A 1 206 ? 18.419 -11.922 -16.248 1.00 91.62 206 GLU A O 1
ATOM 1568 N N . SER A 1 207 ? 18.138 -10.673 -18.082 1.00 94.38 207 SER A N 1
ATOM 1569 C CA . SER A 1 207 ? 17.884 -9.433 -17.334 1.00 94.38 207 SER A CA 1
ATOM 1570 C C . SER A 1 207 ? 16.590 -9.505 -16.512 1.00 94.38 207 SER A C 1
ATOM 1572 O O . SER A 1 207 ? 16.579 -9.062 -15.363 1.00 94.38 207 SER A O 1
ATOM 1574 N N . LEU A 1 208 ? 15.523 -10.096 -17.058 1.00 93.88 208 LEU A N 1
ATOM 1575 C CA . LEU A 1 208 ? 14.254 -10.305 -16.353 1.00 93.88 208 LEU A CA 1
ATOM 1576 C C . LEU A 1 208 ? 14.385 -11.331 -15.223 1.00 93.88 208 LEU A C 1
ATOM 1578 O O . LEU A 1 208 ? 13.847 -11.117 -14.140 1.00 93.88 208 LEU A O 1
ATOM 1582 N N . VAL A 1 209 ? 15.130 -12.417 -15.434 1.00 91.56 209 VAL A N 1
ATOM 1583 C CA . VAL A 1 209 ? 15.453 -13.401 -14.389 1.00 91.56 209 VAL A CA 1
ATOM 1584 C C . VAL A 1 209 ? 16.213 -12.741 -13.240 1.00 91.56 209 VAL A C 1
ATOM 1586 O O . VAL A 1 209 ? 15.852 -12.936 -12.078 1.00 91.56 209 VAL A O 1
ATOM 1589 N N . ASN A 1 210 ? 17.207 -11.902 -13.541 1.00 90.69 210 ASN A N 1
ATOM 1590 C CA . ASN A 1 210 ? 17.938 -11.164 -12.512 1.00 90.69 210 ASN A CA 1
ATOM 1591 C C . ASN A 1 210 ? 17.020 -10.175 -11.779 1.00 90.69 210 ASN A C 1
ATOM 1593 O O . ASN A 1 210 ? 17.076 -10.104 -10.555 1.00 90.69 210 ASN A O 1
ATOM 1597 N N . LEU A 1 211 ? 16.129 -9.468 -12.487 1.00 93.81 211 LEU A N 1
ATOM 1598 C CA . LEU A 1 211 ? 15.134 -8.588 -11.863 1.00 93.81 211 LEU A CA 1
ATOM 1599 C C . LEU A 1 211 ? 14.200 -9.351 -10.919 1.00 93.81 211 LEU A C 1
ATOM 1601 O O . LEU A 1 211 ? 13.991 -8.910 -9.793 1.00 93.81 211 LEU A O 1
ATOM 1605 N N . ARG A 1 212 ? 13.693 -10.516 -11.340 1.00 92.38 212 ARG A N 1
ATOM 1606 C CA . ARG A 1 212 ? 12.860 -11.399 -10.507 1.00 92.38 212 ARG A CA 1
ATOM 1607 C C . ARG A 1 212 ? 13.605 -11.869 -9.263 1.00 92.38 212 ARG A C 1
ATOM 1609 O O . ARG A 1 212 ? 13.029 -11.854 -8.185 1.00 92.38 212 ARG A O 1
ATOM 1616 N N . ALA A 1 213 ? 14.877 -12.240 -9.385 1.00 87.31 213 ALA A N 1
ATOM 1617 C CA . ALA A 1 213 ? 15.689 -12.650 -8.241 1.00 87.31 213 ALA A CA 1
ATOM 1618 C C . ALA A 1 213 ? 15.926 -11.499 -7.246 1.00 87.31 213 ALA A C 1
ATOM 1620 O O . ALA A 1 213 ? 15.817 -11.704 -6.037 1.00 87.31 213 ALA A O 1
ATOM 1621 N N . MET A 1 214 ? 16.202 -10.286 -7.741 1.00 89.62 214 MET A N 1
ATOM 1622 C CA . MET A 1 214 ? 16.319 -9.091 -6.896 1.00 89.62 214 MET A CA 1
ATOM 1623 C C . MET A 1 214 ? 14.991 -8.779 -6.203 1.00 89.62 214 MET A C 1
ATOM 1625 O O . MET A 1 214 ? 14.963 -8.627 -4.987 1.00 89.62 214 MET A O 1
ATOM 1629 N N . ALA A 1 215 ? 13.883 -8.755 -6.946 1.00 90.25 215 ALA A N 1
ATOM 1630 C CA . ALA A 1 215 ? 12.553 -8.505 -6.399 1.00 90.25 215 ALA A CA 1
ATOM 1631 C C . ALA A 1 215 ? 12.158 -9.550 -5.345 1.00 90.25 215 ALA A C 1
ATOM 1633 O O . ALA A 1 215 ? 11.730 -9.179 -4.255 1.00 90.25 215 ALA A O 1
ATOM 1634 N N . ALA A 1 216 ? 12.396 -10.837 -5.614 1.00 87.75 216 ALA A N 1
ATOM 1635 C CA . ALA A 1 216 ? 12.110 -11.919 -4.678 1.00 87.75 216 ALA A CA 1
ATOM 1636 C C . ALA A 1 216 ? 12.875 -11.766 -3.356 1.00 87.75 216 ALA A C 1
ATOM 1638 O O . ALA A 1 216 ? 12.315 -12.041 -2.298 1.00 87.75 216 ALA A O 1
ATOM 1639 N N . SER A 1 217 ? 14.119 -11.267 -3.395 1.00 84.12 217 SER A N 1
ATOM 1640 C CA . SER A 1 217 ? 14.902 -10.979 -2.181 1.00 84.12 217 SER A CA 1
ATOM 1641 C C . SER A 1 217 ? 14.346 -9.823 -1.338 1.00 84.12 217 SER A C 1
ATOM 1643 O O . SER A 1 217 ? 14.682 -9.711 -0.164 1.00 84.12 217 SER A O 1
ATOM 1645 N N . LEU A 1 218 ? 13.477 -8.990 -1.920 1.00 86.69 218 LEU A N 1
ATOM 1646 C CA . LEU A 1 218 ? 12.786 -7.885 -1.249 1.00 86.69 218 LEU A CA 1
ATOM 1647 C C . LEU A 1 218 ? 11.321 -8.223 -0.906 1.00 86.69 218 LEU A C 1
ATOM 1649 O O . LEU A 1 218 ? 10.599 -7.336 -0.457 1.00 86.69 218 LEU A O 1
ATOM 1653 N N . GLY A 1 219 ? 10.859 -9.454 -1.161 1.00 86.38 219 GLY A N 1
ATOM 1654 C CA . GLY A 1 219 ? 9.448 -9.848 -1.022 1.00 86.38 219 GLY A CA 1
ATOM 1655 C C . GLY A 1 219 ? 8.522 -9.250 -2.088 1.00 86.38 219 GLY A C 1
ATOM 1656 O O . GLY A 1 219 ? 7.333 -9.045 -1.859 1.00 86.38 219 GLY A O 1
ATOM 1657 N N . CYS A 1 220 ? 9.070 -8.921 -3.257 1.00 89.94 220 CYS A N 1
ATOM 1658 C CA . CYS A 1 220 ? 8.347 -8.317 -4.371 1.00 89.94 220 CYS A CA 1
ATOM 1659 C C . CYS A 1 220 ? 8.199 -9.292 -5.550 1.00 89.94 220 CYS A C 1
ATOM 1661 O O . CYS A 1 220 ? 9.037 -10.162 -5.786 1.00 89.94 220 CYS A O 1
ATOM 1663 N N . THR A 1 221 ? 7.152 -9.089 -6.346 1.00 92.19 221 THR A N 1
ATOM 1664 C CA . THR A 1 221 ? 6.882 -9.789 -7.609 1.00 92.19 221 THR A CA 1
ATOM 1665 C C . THR A 1 221 ? 7.162 -8.882 -8.802 1.00 92.19 221 THR A C 1
ATOM 1667 O O . THR A 1 221 ? 7.160 -7.658 -8.679 1.00 92.19 221 THR A O 1
ATOM 1670 N N . VAL A 1 222 ? 7.419 -9.487 -9.965 1.00 93.94 222 VAL A N 1
ATOM 1671 C CA . VAL A 1 222 ? 7.687 -8.775 -11.223 1.00 93.94 222 VAL A CA 1
ATOM 1672 C C . VAL A 1 222 ? 6.659 -9.186 -12.266 1.00 93.94 222 VAL A C 1
ATOM 1674 O O . VAL A 1 222 ? 6.499 -10.373 -12.547 1.00 93.94 222 VAL A O 1
ATOM 1677 N N . GLU A 1 223 ? 6.017 -8.203 -12.879 1.00 94.19 223 GLU A N 1
ATOM 1678 C CA . GLU A 1 223 ? 5.045 -8.365 -13.953 1.00 94.19 223 GLU A CA 1
ATOM 1679 C C . GLU A 1 223 ? 5.562 -7.669 -15.216 1.00 94.19 223 GLU A C 1
ATOM 1681 O O . GLU A 1 223 ? 5.864 -6.479 -15.198 1.00 94.19 223 GLU A O 1
ATOM 1686 N N . VAL A 1 224 ? 5.698 -8.403 -16.321 1.00 94.00 224 VAL A N 1
ATOM 1687 C CA . VAL A 1 224 ? 6.111 -7.813 -17.603 1.00 94.00 224 VAL A CA 1
ATOM 1688 C C . VAL A 1 224 ? 4.874 -7.228 -18.271 1.00 94.00 224 VAL A C 1
ATOM 1690 O O . VAL A 1 224 ? 4.022 -7.971 -18.751 1.00 94.00 224 VAL A O 1
ATOM 1693 N N . LEU A 1 225 ? 4.782 -5.901 -18.303 1.00 91.31 225 LEU A N 1
ATOM 1694 C CA . LEU A 1 225 ? 3.652 -5.184 -18.893 1.00 91.31 225 LEU A CA 1
ATOM 1695 C C . LEU A 1 225 ? 3.757 -5.133 -20.418 1.00 91.31 225 LEU A C 1
ATOM 1697 O O . LEU A 1 225 ? 2.747 -5.152 -21.123 1.00 91.31 225 LEU A O 1
ATOM 1701 N N . ARG A 1 226 ? 4.989 -5.063 -20.935 1.00 89.50 226 ARG A N 1
ATOM 1702 C CA . ARG A 1 226 ? 5.248 -4.902 -22.366 1.00 89.50 226 ARG A CA 1
ATOM 1703 C C . ARG A 1 226 ? 6.567 -5.549 -22.772 1.00 89.50 226 ARG A C 1
ATOM 1705 O O . ARG A 1 226 ? 7.555 -5.441 -22.056 1.00 89.50 226 ARG A O 1
ATOM 1712 N N . LYS A 1 227 ? 6.596 -6.152 -23.963 1.00 93.62 227 LYS A N 1
ATOM 1713 C CA . LYS A 1 227 ? 7.807 -6.584 -24.679 1.00 93.62 227 LYS A CA 1
ATOM 1714 C C . LYS A 1 227 ? 7.636 -6.215 -26.152 1.00 93.62 227 LYS A C 1
ATOM 1716 O O . LYS A 1 227 ? 6.649 -6.618 -26.760 1.00 93.62 227 LYS A O 1
ATOM 1721 N N . VAL A 1 228 ? 8.557 -5.429 -26.707 1.00 91.88 228 VAL A N 1
ATOM 1722 C CA . VAL A 1 228 ? 8.467 -4.918 -28.087 1.00 91.88 228 VAL A CA 1
ATOM 1723 C C . VAL A 1 228 ? 9.791 -5.107 -28.807 1.00 91.88 228 VAL A C 1
ATOM 1725 O O . VAL A 1 228 ? 10.852 -4.849 -28.235 1.00 91.88 228 VAL A O 1
ATOM 1728 N N . ALA A 1 229 ? 9.737 -5.547 -30.062 1.00 93.06 229 ALA A N 1
ATOM 1729 C CA . ALA A 1 229 ? 10.910 -5.586 -30.920 1.00 93.06 229 ALA A CA 1
ATOM 1730 C C . ALA A 1 229 ? 11.242 -4.170 -31.419 1.00 93.06 229 ALA A C 1
ATOM 1732 O O . ALA A 1 229 ? 10.364 -3.431 -31.855 1.00 93.06 229 ALA A O 1
ATOM 1733 N N . VAL A 1 230 ? 12.515 -3.784 -31.364 1.00 91.06 230 VAL A N 1
ATOM 1734 C CA . VAL A 1 230 ? 12.986 -2.429 -31.715 1.00 91.06 230 VAL A CA 1
ATOM 1735 C C . VAL A 1 230 ? 14.018 -2.423 -32.839 1.00 91.06 230 VAL A C 1
ATOM 1737 O O . VAL A 1 230 ? 14.330 -1.377 -33.401 1.00 91.06 230 VAL A O 1
ATOM 1740 N N . GLY A 1 231 ? 14.558 -3.588 -33.197 1.00 91.31 231 GLY A N 1
ATOM 1741 C CA . GLY A 1 231 ? 15.577 -3.685 -34.231 1.00 91.31 231 GLY A CA 1
ATOM 1742 C C . GLY A 1 231 ? 16.097 -5.096 -34.444 1.00 91.31 231 GLY A C 1
ATOM 1743 O O . GLY A 1 231 ? 15.467 -6.073 -34.045 1.00 91.31 231 GLY A O 1
ATOM 1744 N N . TYR A 1 232 ? 17.268 -5.178 -35.064 1.00 92.19 232 TYR A N 1
ATOM 1745 C CA . TYR A 1 232 ? 17.995 -6.403 -35.355 1.00 92.19 232 TYR A CA 1
ATOM 1746 C C . TYR A 1 232 ? 19.448 -6.289 -34.899 1.00 92.19 232 TYR A C 1
ATOM 1748 O O . TYR A 1 232 ? 20.043 -5.208 -34.936 1.00 92.19 232 TYR A O 1
ATOM 1756 N N . CYS A 1 233 ? 20.029 -7.417 -34.521 1.00 90.75 233 CYS A N 1
ATOM 1757 C CA . CYS A 1 233 ? 21.429 -7.552 -34.164 1.00 90.75 233 CYS A CA 1
ATOM 1758 C C . CYS A 1 233 ? 22.078 -8.702 -34.931 1.00 90.75 233 CYS A C 1
ATOM 1760 O O . CYS A 1 233 ? 21.403 -9.642 -35.346 1.00 90.75 233 CYS A O 1
ATOM 1762 N N . GLU A 1 234 ? 23.392 -8.614 -35.124 1.00 91.31 234 GLU A N 1
ATOM 1763 C CA . GLU A 1 234 ? 24.191 -9.654 -35.774 1.00 91.31 234 GLU A CA 1
ATOM 1764 C C . GLU A 1 234 ? 25.438 -9.950 -34.935 1.00 91.31 234 GLU A C 1
ATOM 1766 O O . GLU A 1 234 ? 26.113 -9.022 -34.483 1.00 91.31 234 GLU A O 1
ATOM 1771 N N . TRP A 1 235 ? 25.764 -11.225 -34.709 1.00 88.00 235 TRP A N 1
ATOM 1772 C CA . TRP A 1 235 ? 26.989 -11.646 -34.014 1.00 88.00 235 TRP A CA 1
ATOM 1773 C C . TRP A 1 235 ? 27.590 -12.904 -34.645 1.00 88.00 235 TRP A C 1
ATOM 1775 O O . TRP A 1 235 ? 26.911 -13.647 -35.351 1.00 88.00 235 TRP A O 1
ATOM 1785 N N . ALA A 1 236 ? 28.883 -13.129 -34.403 1.00 86.38 236 ALA A N 1
ATOM 1786 C CA . ALA A 1 236 ? 29.565 -14.348 -34.821 1.00 86.38 236 ALA A CA 1
ATOM 1787 C C . ALA A 1 236 ? 29.451 -15.413 -33.727 1.00 86.38 236 ALA A C 1
ATOM 1789 O O . ALA A 1 236 ? 29.799 -15.153 -32.574 1.00 86.38 236 ALA A O 1
ATOM 1790 N N . GLU A 1 237 ? 29.011 -16.610 -34.098 1.00 82.69 237 GLU A N 1
ATOM 1791 C CA . GLU A 1 237 ? 29.002 -17.771 -33.217 1.00 82.69 237 GLU A CA 1
ATOM 1792 C C . GLU A 1 237 ? 30.070 -18.775 -33.669 1.00 82.69 237 GLU A C 1
ATOM 1794 O O . GLU A 1 237 ? 30.200 -19.097 -34.856 1.00 82.69 237 GLU A O 1
ATOM 1799 N N . SER A 1 238 ? 30.888 -19.232 -32.719 1.00 68.56 238 SER A N 1
ATOM 1800 C CA . SER A 1 238 ? 31.911 -20.245 -32.973 1.00 68.56 238 SER A CA 1
ATOM 1801 C C . SER A 1 238 ? 31.232 -21.608 -33.034 1.00 68.56 238 SER A C 1
ATOM 1803 O O . SER A 1 238 ? 30.919 -22.187 -31.995 1.00 68.56 238 SER A O 1
ATOM 1805 N N . GLY A 1 239 ? 30.982 -22.110 -34.244 1.00 61.50 239 GLY A N 1
ATOM 1806 C CA . GLY A 1 239 ? 30.465 -23.463 -34.441 1.00 61.50 239 GLY A CA 1
ATOM 1807 C C . G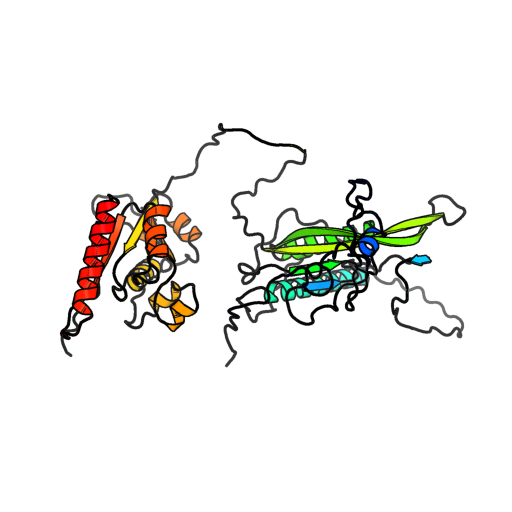LY A 1 239 ? 31.372 -24.510 -33.786 1.00 61.50 239 GLY A C 1
ATOM 1808 O O . GLY A 1 239 ? 32.593 -24.355 -33.750 1.00 61.50 239 GLY A O 1
ATOM 1809 N N . THR A 1 240 ? 30.774 -25.580 -33.262 1.00 57.62 240 THR A N 1
ATOM 1810 C CA . THR A 1 240 ? 31.481 -26.675 -32.576 1.00 57.62 240 THR A CA 1
ATOM 1811 C C . THR A 1 240 ? 32.381 -27.502 -33.497 1.00 57.62 240 THR A C 1
ATOM 1813 O O . THR A 1 240 ? 33.237 -28.224 -32.996 1.00 57.62 240 THR A O 1
ATOM 1816 N N . ASP A 1 241 ? 32.246 -27.354 -34.817 1.00 56.81 241 ASP A N 1
ATOM 1817 C CA . ASP A 1 241 ? 33.076 -28.026 -35.813 1.00 56.81 241 ASP A CA 1
ATOM 1818 C C . ASP A 1 241 ? 33.855 -27.005 -36.656 1.00 56.81 241 ASP A C 1
ATOM 1820 O O . ASP A 1 241 ? 33.303 -26.037 -37.182 1.00 56.81 241 ASP A O 1
ATOM 1824 N N . ASN A 1 242 ? 35.169 -27.223 -36.768 1.00 63.00 242 ASN A N 1
ATOM 1825 C CA . ASN A 1 242 ? 36.117 -26.406 -37.530 1.00 63.00 242 ASN A CA 1
ATOM 1826 C C . ASN A 1 242 ? 35.635 -26.153 -38.974 1.00 63.00 242 ASN A C 1
ATOM 1828 O O . ASN A 1 242 ? 35.821 -27.000 -39.845 1.00 63.00 242 ASN A O 1
ATOM 1832 N N . HIS A 1 243 ? 35.052 -24.980 -39.230 1.00 63.97 243 HIS A N 1
ATOM 1833 C CA . HIS A 1 243 ? 35.507 -23.951 -40.179 1.00 63.97 243 HIS A CA 1
ATOM 1834 C C . HIS A 1 243 ? 34.344 -23.010 -40.561 1.00 63.97 243 HIS A C 1
ATOM 1836 O O . HIS A 1 243 ? 33.302 -23.445 -41.037 1.00 63.97 243 HIS A O 1
ATOM 1842 N N . ASN A 1 244 ? 34.619 -21.706 -40.431 1.00 64.88 244 ASN A N 1
ATOM 1843 C CA . ASN A 1 244 ? 33.803 -20.512 -40.702 1.00 64.88 244 ASN A CA 1
ATOM 1844 C C . ASN A 1 244 ? 32.900 -20.035 -39.545 1.00 64.88 244 ASN A C 1
ATOM 1846 O O . ASN A 1 244 ? 32.017 -20.772 -39.112 1.00 64.88 244 ASN A O 1
ATOM 1850 N N . PRO A 1 245 ? 33.086 -18.786 -39.059 1.00 69.94 245 PRO A N 1
ATOM 1851 C CA . PRO A 1 245 ? 32.164 -18.187 -38.100 1.00 69.94 245 PRO A CA 1
ATOM 1852 C C . PRO A 1 245 ? 30.789 -18.033 -38.758 1.00 69.94 245 PRO A C 1
ATOM 1854 O O . PRO A 1 245 ? 30.677 -17.439 -39.833 1.00 69.94 245 PRO A O 1
ATOM 1857 N N . VAL A 1 246 ? 29.750 -18.579 -38.126 1.00 82.25 246 VAL A N 1
ATOM 1858 C CA . VAL A 1 246 ? 28.372 -18.412 -38.592 1.00 82.25 246 VAL A CA 1
ATOM 1859 C C . VAL A 1 246 ? 27.865 -17.086 -38.043 1.00 82.25 246 VAL A C 1
ATOM 1861 O O . VAL A 1 246 ? 27.850 -16.871 -36.830 1.00 82.25 246 VAL A O 1
ATOM 1864 N N . THR A 1 247 ? 27.484 -16.178 -38.939 1.00 85.25 247 THR A N 1
ATOM 1865 C CA . THR A 1 247 ? 26.825 -14.931 -38.548 1.00 85.25 247 THR A CA 1
ATOM 1866 C C . THR A 1 247 ? 25.368 -15.233 -38.235 1.00 85.25 247 THR A C 1
ATOM 1868 O O . THR A 1 247 ? 24.606 -15.620 -39.123 1.00 85.25 247 THR A O 1
ATOM 1871 N N . VAL A 1 248 ? 24.981 -15.043 -36.980 1.00 87.50 248 VAL A N 1
ATOM 1872 C CA . VAL A 1 248 ? 23.596 -15.160 -36.527 1.00 87.50 248 VAL A CA 1
ATOM 1873 C C . VAL A 1 248 ? 22.976 -13.772 -36.522 1.00 87.50 248 VAL A C 1
ATOM 1875 O O . VAL A 1 248 ? 23.617 -12.812 -36.095 1.00 87.50 248 VAL A O 1
ATOM 1878 N N . ARG A 1 249 ? 21.738 -13.671 -37.011 1.00 91.06 249 ARG A N 1
ATOM 1879 C CA . ARG A 1 249 ? 20.935 -12.449 -36.987 1.00 91.06 249 ARG A CA 1
ATOM 1880 C C . ARG A 1 249 ? 19.673 -12.689 -36.175 1.00 91.06 249 ARG A C 1
ATOM 1882 O O . ARG A 1 249 ? 18.965 -13.653 -36.445 1.00 91.06 249 ARG A O 1
ATOM 1889 N N . ASP A 1 250 ? 19.373 -11.785 -35.253 1.00 91.88 250 ASP A N 1
ATOM 1890 C CA . ASP A 1 250 ? 18.197 -11.883 -34.388 1.00 91.88 250 ASP A CA 1
ATOM 1891 C C . ASP A 1 250 ? 17.575 -10.506 -34.110 1.00 91.88 250 ASP A C 1
ATOM 1893 O O . ASP A 1 250 ? 18.100 -9.477 -34.544 1.00 91.88 250 ASP A O 1
ATOM 1897 N N . LYS A 1 251 ? 16.426 -10.479 -33.434 1.00 93.50 251 LYS A N 1
ATOM 1898 C CA . LYS A 1 251 ? 15.717 -9.267 -33.026 1.00 93.50 251 LYS A CA 1
ATOM 1899 C C . LYS A 1 251 ? 16.308 -8.677 -31.743 1.00 93.50 251 LYS A C 1
ATOM 1901 O O . LYS A 1 251 ? 16.791 -9.378 -30.858 1.00 93.50 251 LYS A O 1
ATOM 1906 N N . LEU A 1 252 ? 16.209 -7.357 -31.639 1.00 93.50 252 LEU A N 1
ATOM 1907 C CA . LEU A 1 252 ? 16.457 -6.599 -30.419 1.00 93.50 252 LEU A CA 1
ATOM 1908 C C . LEU A 1 252 ? 15.128 -6.260 -29.756 1.00 93.50 252 LEU A C 1
ATOM 1910 O O . LEU A 1 252 ? 14.205 -5.805 -30.429 1.00 93.50 252 LEU A O 1
ATOM 1914 N N . TRP A 1 253 ? 15.062 -6.428 -28.443 1.00 94.19 253 TRP A N 1
ATOM 1915 C CA . TRP A 1 253 ? 13.855 -6.285 -27.643 1.00 94.19 253 TRP A CA 1
ATOM 1916 C C . TRP A 1 253 ? 14.031 -5.257 -26.528 1.00 94.19 253 TRP A C 1
ATOM 1918 O O . TRP A 1 253 ? 15.110 -5.133 -25.945 1.00 94.19 253 TRP A O 1
ATOM 1928 N N . VAL A 1 254 ? 12.943 -4.559 -26.219 1.00 95.38 254 VAL A N 1
ATOM 1929 C CA . VAL A 1 254 ? 12.780 -3.690 -25.047 1.00 95.38 254 VAL A CA 1
ATOM 1930 C C . VAL A 1 254 ? 11.591 -4.199 -24.241 1.00 95.38 254 VAL A C 1
ATOM 1932 O O . VAL A 1 254 ? 10.626 -4.704 -24.826 1.00 95.38 254 VAL A O 1
ATOM 1935 N N . ALA A 1 255 ? 11.653 -4.086 -22.916 1.00 94.69 255 ALA A N 1
ATOM 1936 C CA . ALA A 1 255 ? 10.563 -4.493 -22.038 1.00 94.69 255 ALA A CA 1
ATOM 1937 C C . ALA A 1 255 ? 10.268 -3.464 -20.946 1.00 94.69 255 ALA A C 1
ATOM 1939 O O . ALA A 1 255 ? 11.188 -2.882 -20.381 1.00 94.69 255 ALA A O 1
ATOM 1940 N N . GLU A 1 256 ? 8.986 -3.326 -20.620 1.00 94.56 256 GLU A N 1
ATOM 1941 C CA . GLU A 1 256 ? 8.483 -2.588 -19.462 1.00 94.56 256 GLU A CA 1
ATOM 1942 C C . GLU A 1 256 ? 8.069 -3.617 -18.406 1.00 94.56 256 GLU A C 1
ATOM 1944 O O . GLU A 1 256 ? 7.222 -4.481 -18.667 1.00 94.56 256 GLU A O 1
ATOM 1949 N N . ALA A 1 257 ? 8.679 -3.554 -17.227 1.00 95.56 257 ALA A N 1
ATOM 1950 C CA . ALA A 1 257 ? 8.401 -4.460 -16.120 1.00 95.56 257 ALA A CA 1
ATOM 1951 C C . ALA A 1 257 ? 8.001 -3.680 -14.865 1.00 95.56 257 ALA A C 1
ATOM 1953 O O . ALA A 1 257 ? 8.694 -2.752 -14.456 1.00 95.56 257 ALA A O 1
ATOM 1954 N N . LEU A 1 258 ? 6.901 -4.082 -14.234 1.00 95.25 258 LEU A N 1
ATOM 1955 C CA . LEU A 1 258 ? 6.433 -3.551 -12.961 1.00 95.25 258 LEU A CA 1
ATOM 1956 C C . LEU A 1 258 ? 6.882 -4.465 -11.825 1.00 95.25 258 LEU A C 1
ATOM 1958 O O . LEU A 1 258 ? 6.541 -5.646 -11.796 1.00 95.25 258 LEU A O 1
ATOM 1962 N N . VAL A 1 259 ? 7.614 -3.909 -10.867 1.00 94.88 259 VAL A N 1
ATOM 1963 C CA . VAL A 1 259 ? 7.959 -4.570 -9.609 1.00 94.88 259 VAL A CA 1
ATOM 1964 C C . VAL A 1 259 ? 7.017 -4.075 -8.522 1.00 94.88 259 VAL A C 1
ATOM 1966 O O . VAL A 1 259 ? 6.889 -2.868 -8.339 1.00 94.88 259 VAL A O 1
ATOM 1969 N N . ARG A 1 260 ? 6.370 -4.979 -7.784 1.00 92.38 260 ARG A N 1
ATOM 1970 C CA . ARG A 1 260 ? 5.431 -4.619 -6.710 1.00 92.38 260 ARG A CA 1
ATOM 1971 C C . ARG A 1 260 ? 5.553 -5.544 -5.498 1.00 92.38 260 ARG A C 1
ATOM 1973 O O . ARG A 1 260 ? 5.855 -6.722 -5.693 1.00 92.38 260 ARG A O 1
ATOM 1980 N N . PRO A 1 261 ? 5.293 -5.053 -4.275 1.00 89.81 261 PRO A N 1
ATOM 1981 C CA . PRO A 1 261 ? 5.198 -5.901 -3.087 1.00 89.81 261 PRO A CA 1
ATOM 1982 C C . PRO A 1 261 ? 4.234 -7.068 -3.312 1.00 89.81 261 PRO A C 1
ATOM 1984 O O . PRO A 1 261 ? 3.160 -6.877 -3.896 1.00 89.81 261 PRO A O 1
ATOM 1987 N N . ASP A 1 262 ? 4.604 -8.273 -2.873 1.00 84.44 262 ASP A N 1
ATOM 1988 C CA . ASP A 1 262 ? 3.643 -9.372 -2.813 1.00 84.44 262 ASP A CA 1
ATOM 1989 C C . ASP A 1 262 ? 2.874 -9.295 -1.494 1.00 84.44 262 ASP A C 1
ATOM 1991 O O . ASP A 1 262 ? 3.427 -9.517 -0.422 1.00 84.44 262 ASP A O 1
ATOM 1995 N N . LEU A 1 263 ? 1.594 -8.934 -1.575 1.00 75.62 263 LEU A N 1
ATOM 1996 C CA . LEU A 1 263 ? 0.694 -8.816 -0.419 1.00 75.62 263 LEU A CA 1
ATOM 1997 C C . LEU A 1 263 ? -0.139 -10.088 -0.209 1.00 75.62 263 LEU A C 1
ATOM 1999 O O . LEU A 1 263 ? -1.170 -10.063 0.462 1.00 75.62 263 LEU A O 1
ATOM 2003 N N . ARG A 1 264 ? 0.249 -11.200 -0.842 1.00 68.31 264 ARG A N 1
ATOM 2004 C CA . ARG A 1 264 ? -0.412 -12.486 -0.637 1.00 68.31 264 ARG A CA 1
ATOM 2005 C C . ARG A 1 264 ? -0.087 -12.951 0.779 1.00 68.31 264 ARG A C 1
ATOM 2007 O O . ARG A 1 264 ? 1.066 -13.220 1.091 1.00 68.31 264 ARG A O 1
ATOM 2014 N N . ASN A 1 265 ? -1.110 -13.003 1.631 1.00 49.44 265 ASN A N 1
ATOM 2015 C CA . ASN A 1 265 ? -1.007 -13.579 2.969 1.00 49.44 265 ASN A CA 1
ATOM 2016 C C . ASN A 1 265 ? -0.364 -14.974 2.879 1.00 49.44 265 ASN A C 1
ATOM 2018 O O . ASN A 1 265 ? -0.719 -15.754 1.996 1.00 49.44 265 ASN A O 1
ATOM 2022 N N . ASP A 1 266 ? 0.545 -15.274 3.805 1.00 43.09 266 ASP A N 1
ATOM 2023 C CA . ASP A 1 266 ? 1.365 -16.495 3.927 1.00 43.09 266 ASP A CA 1
ATOM 2024 C C . ASP A 1 266 ? 0.572 -17.822 4.101 1.00 43.09 266 ASP A C 1
ATOM 2026 O O . ASP A 1 266 ? 1.122 -18.831 4.538 1.00 43.09 266 ASP A O 1
ATOM 2030 N N . ASP A 1 267 ? -0.718 -17.860 3.758 1.00 40.88 267 ASP A N 1
ATOM 2031 C CA . ASP A 1 267 ? -1.590 -19.033 3.916 1.00 40.88 267 ASP A CA 1
ATOM 2032 C C . ASP A 1 267 ? -1.425 -20.097 2.806 1.00 40.88 267 ASP A C 1
ATOM 2034 O O . ASP A 1 267 ? -1.918 -21.211 2.961 1.00 40.88 267 ASP A O 1
ATOM 2038 N N . ASP A 1 268 ? -0.695 -19.815 1.718 1.00 38.84 268 ASP A N 1
ATOM 2039 C CA . ASP A 1 268 ? -0.614 -20.688 0.528 1.00 38.84 268 ASP A CA 1
ATOM 2040 C C . ASP A 1 268 ? 0.807 -21.222 0.219 1.00 38.84 268 ASP A C 1
ATOM 2042 O O . ASP A 1 268 ? 1.220 -21.318 -0.939 1.00 38.84 268 ASP A O 1
ATOM 2046 N N . GLN A 1 269 ? 1.587 -21.628 1.229 1.00 37.19 269 GLN A N 1
ATOM 2047 C CA . GLN A 1 269 ? 2.821 -22.401 0.996 1.00 37.19 269 GLN A CA 1
ATOM 2048 C C . GLN A 1 269 ? 2.594 -23.917 1.120 1.00 37.19 269 GLN A C 1
ATOM 2050 O O . GLN A 1 269 ? 3.015 -24.566 2.077 1.00 37.19 269 GLN A O 1
ATOM 2055 N N . HIS A 1 270 ? 1.996 -24.513 0.085 1.00 34.88 270 HIS A N 1
ATOM 2056 C CA . HIS A 1 270 ? 2.235 -25.918 -0.259 1.00 34.88 270 HIS A CA 1
ATOM 2057 C C . HIS A 1 270 ? 3.142 -25.990 -1.500 1.00 34.88 270 HIS A C 1
ATOM 2059 O O . HIS A 1 270 ? 2.801 -25.413 -2.533 1.00 34.88 270 HIS A O 1
ATOM 2065 N N . PRO A 1 271 ? 4.289 -26.695 -1.454 1.00 34.44 271 PRO A N 1
ATOM 2066 C CA . PRO A 1 271 ? 5.153 -26.819 -2.615 1.00 34.44 271 PRO A CA 1
ATOM 2067 C C . PRO A 1 271 ? 4.642 -27.937 -3.533 1.00 34.44 271 PRO A C 1
ATOM 2069 O O . PRO A 1 271 ? 4.601 -29.103 -3.142 1.00 34.44 271 PRO A O 1
ATOM 2072 N N . GLY A 1 272 ? 4.330 -27.580 -4.780 1.00 31.84 272 GLY A N 1
ATOM 2073 C CA . GLY A 1 272 ? 4.351 -28.503 -5.916 1.00 31.84 272 GLY A CA 1
ATOM 2074 C C . GLY A 1 272 ? 3.012 -28.742 -6.613 1.00 31.84 272 GLY A C 1
ATOM 2075 O O . GLY A 1 272 ? 2.212 -29.567 -6.186 1.00 31.84 272 GLY A O 1
ATOM 2076 N N . SER A 1 273 ? 2.825 -28.119 -7.776 1.00 29.31 273 SER A N 1
ATOM 2077 C CA . SER A 1 273 ? 2.627 -28.850 -9.040 1.00 29.31 273 SER A CA 1
ATOM 2078 C C . SER A 1 273 ? 2.584 -27.891 -10.234 1.00 29.31 273 SER A C 1
ATOM 2080 O O . SER A 1 273 ? 1.966 -26.831 -10.195 1.00 29.31 273 SER A O 1
ATOM 2082 N N . ASP A 1 274 ? 3.305 -28.290 -11.277 1.00 30.84 274 ASP A N 1
ATOM 2083 C CA . ASP A 1 274 ? 3.468 -27.620 -12.561 1.00 30.84 274 ASP A CA 1
ATOM 2084 C C . ASP A 1 274 ? 2.191 -27.615 -13.426 1.00 30.84 274 ASP A C 1
ATOM 2086 O O . ASP A 1 274 ? 1.481 -28.613 -13.513 1.00 30.84 274 ASP A O 1
ATOM 2090 N N . VAL A 1 275 ? 1.997 -26.480 -14.112 1.00 32.75 275 VAL A N 1
ATOM 2091 C CA . VAL A 1 275 ? 1.555 -26.270 -15.512 1.00 32.75 275 VAL A CA 1
ATOM 2092 C C . VAL A 1 275 ? 0.388 -27.121 -16.062 1.00 32.75 275 VAL A C 1
ATOM 2094 O O . VAL A 1 275 ? 0.551 -28.306 -16.327 1.00 32.75 275 VAL A O 1
ATOM 2097 N N . LEU A 1 276 ? -0.730 -26.467 -16.434 1.00 29.50 276 LEU A N 1
ATOM 2098 C CA . LEU A 1 276 ? -1.244 -26.367 -17.823 1.00 29.50 276 LEU A CA 1
ATOM 2099 C C . LEU A 1 276 ? -2.545 -25.531 -17.931 1.00 29.50 276 LEU A C 1
ATOM 2101 O O . LEU A 1 276 ? -3.325 -25.399 -16.998 1.00 29.50 276 LEU A O 1
ATOM 2105 N N . GLN A 1 277 ? -2.694 -24.961 -19.126 1.00 28.98 277 GLN A N 1
ATOM 2106 C CA . GLN A 1 277 ? -3.686 -24.042 -19.701 1.00 28.98 277 GLN A CA 1
ATOM 2107 C C . GLN A 1 277 ? -5.193 -24.287 -19.448 1.00 28.98 277 GLN A C 1
ATOM 2109 O O . GLN A 1 277 ? -5.654 -25.421 -19.391 1.00 28.98 277 GLN A O 1
ATOM 2114 N N . SER A 1 278 ? -5.936 -23.175 -19.586 1.00 24.94 278 SER A N 1
ATOM 2115 C CA . SER A 1 278 ? -7.218 -23.025 -20.315 1.00 24.94 278 SER A CA 1
ATOM 2116 C C . SER A 1 278 ? -8.503 -22.802 -19.501 1.00 24.94 278 SER A C 1
ATOM 2118 O O . SER A 1 278 ? -8.961 -23.674 -18.777 1.00 24.94 278 SER A O 1
ATOM 2120 N N . GLU A 1 279 ? -9.099 -21.632 -19.766 1.00 26.72 279 GLU A N 1
ATOM 2121 C CA . GLU A 1 279 ? -10.533 -21.374 -20.001 1.00 26.72 279 GLU A CA 1
ATOM 2122 C C . GLU A 1 279 ? -11.586 -21.558 -18.882 1.00 26.72 279 GLU A C 1
ATOM 2124 O O . GLU A 1 279 ? -11.874 -22.646 -18.406 1.00 26.72 279 GLU A O 1
ATOM 2129 N N . THR A 1 280 ? -12.229 -20.418 -18.577 1.00 27.97 280 THR A N 1
ATOM 2130 C CA . THR A 1 280 ? -13.670 -20.169 -18.332 1.00 27.97 280 THR A CA 1
ATOM 2131 C C . THR A 1 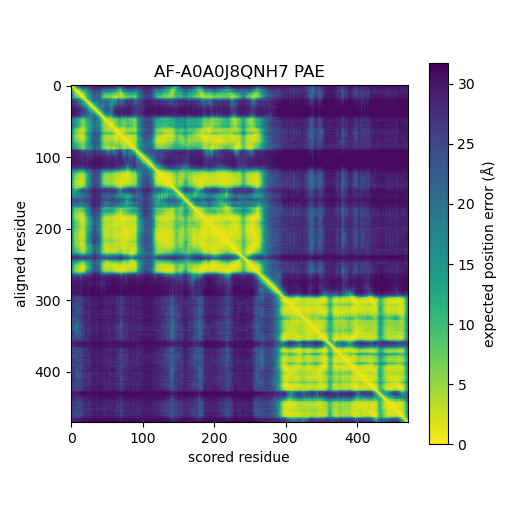280 ? -14.540 -21.156 -17.537 1.00 27.97 280 THR A C 1
ATOM 2133 O O . THR A 1 280 ? -14.754 -22.295 -17.922 1.00 27.97 280 THR A O 1
ATOM 2136 N N . GLU A 1 281 ? -15.214 -20.569 -16.536 1.00 29.95 281 GLU A N 1
ATOM 2137 C CA . GLU A 1 281 ? -16.584 -20.852 -16.064 1.00 29.95 281 GLU A CA 1
ATOM 2138 C C . GLU A 1 281 ? -16.951 -22.296 -15.666 1.00 29.95 281 GLU A C 1
ATOM 2140 O O . 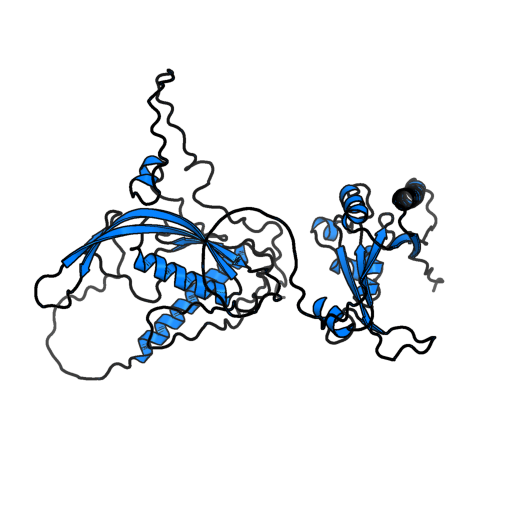GLU A 1 281 ? -17.296 -23.125 -16.502 1.00 29.95 281 GLU A O 1
ATOM 2145 N N . ASN A 1 282 ? -17.076 -22.550 -14.355 1.00 26.22 282 ASN A N 1
ATOM 2146 C CA . ASN A 1 282 ? -18.362 -22.835 -13.691 1.00 26.22 282 ASN A CA 1
ATOM 2147 C C . ASN A 1 282 ? -18.188 -23.356 -12.251 1.00 26.22 282 ASN A C 1
ATOM 2149 O O . ASN A 1 282 ? -17.345 -24.194 -11.961 1.00 26.22 282 ASN A O 1
ATOM 2153 N N . MET A 1 283 ? -19.063 -22.838 -11.386 1.00 25.09 283 MET A N 1
ATOM 2154 C CA . MET A 1 283 ? -19.711 -23.458 -10.223 1.00 25.09 283 MET A CA 1
ATOM 2155 C C . MET A 1 283 ? -19.008 -24.575 -9.426 1.00 25.09 283 MET A C 1
ATOM 2157 O O . MET A 1 283 ? -18.855 -25.701 -9.878 1.00 25.09 283 MET A O 1
ATOM 2161 N N . ALA A 1 284 ? -18.838 -24.268 -8.135 1.00 31.61 284 ALA A N 1
ATOM 2162 C CA . ALA A 1 284 ? -19.304 -25.059 -6.991 1.00 31.61 284 ALA A CA 1
ATOM 2163 C C . ALA A 1 284 ? -19.121 -26.593 -7.038 1.00 31.61 284 ALA A C 1
ATOM 2165 O O . ALA A 1 284 ? -19.920 -27.294 -7.650 1.00 31.61 284 ALA A O 1
ATOM 2166 N N . LEU A 1 285 ? -18.188 -27.110 -6.223 1.00 29.36 285 LEU A N 1
ATOM 2167 C CA . LEU A 1 285 ? -18.440 -27.996 -5.065 1.00 29.36 285 LEU A CA 1
ATOM 2168 C C . LEU A 1 285 ? -17.144 -28.701 -4.602 1.00 29.36 285 LEU A C 1
ATOM 2170 O O . LEU A 1 285 ? -16.562 -29.490 -5.330 1.00 29.36 285 LEU A O 1
ATOM 2174 N N . MET A 1 286 ? -16.798 -28.457 -3.331 1.00 31.59 286 MET A N 1
ATOM 2175 C CA . MET A 1 286 ? -16.146 -29.350 -2.354 1.00 31.59 286 MET A CA 1
ATOM 2176 C C . MET A 1 286 ? -14.798 -30.023 -2.684 1.00 31.59 286 MET A C 1
ATOM 2178 O O . MET A 1 286 ? -14.740 -30.991 -3.427 1.00 31.59 286 MET A O 1
ATOM 2182 N N . HIS A 1 287 ? -13.793 -29.733 -1.848 1.00 31.39 287 HIS A N 1
ATOM 2183 C CA . HIS A 1 287 ? -13.163 -30.795 -1.054 1.00 31.39 287 HIS A CA 1
ATOM 2184 C C . HIS A 1 287 ? -12.731 -30.282 0.331 1.00 31.39 287 HIS A C 1
ATOM 2186 O O . HIS A 1 287 ? -11.792 -29.510 0.478 1.00 31.39 287 HIS A O 1
ATOM 2192 N N . LYS A 1 288 ? -13.465 -30.738 1.354 1.00 34.09 288 LYS A N 1
ATOM 2193 C CA . LYS A 1 288 ? -13.097 -30.699 2.775 1.00 34.09 288 LYS A CA 1
ATOM 2194 C C . LYS A 1 288 ? -11.789 -31.472 2.983 1.00 34.09 288 LYS A C 1
ATOM 2196 O O . LYS A 1 288 ? -11.751 -32.669 2.696 1.00 34.09 288 LYS A O 1
ATOM 2201 N N . VAL A 1 289 ? -10.786 -30.819 3.561 1.00 31.16 289 VAL A N 1
ATOM 2202 C CA . VAL A 1 289 ? -9.671 -31.445 4.295 1.00 31.16 289 VAL A CA 1
ATOM 2203 C C . VAL A 1 289 ? -9.904 -31.120 5.781 1.00 31.16 289 VAL A C 1
ATOM 2205 O O . VAL A 1 289 ? -10.347 -30.010 6.072 1.00 31.16 289 VAL A O 1
ATOM 2208 N N . PRO A 1 290 ? -9.753 -32.079 6.714 1.00 32.16 290 PRO A N 1
ATOM 2209 C CA . PRO A 1 290 ? -10.281 -31.951 8.070 1.00 32.16 290 PRO A CA 1
ATOM 2210 C C . PRO A 1 290 ? -9.465 -30.991 8.950 1.00 32.16 290 PRO A C 1
ATOM 2212 O O . PRO A 1 290 ? -8.239 -30.951 8.892 1.00 32.16 290 PRO A O 1
ATOM 2215 N N . ASP A 1 291 ? -10.209 -30.267 9.782 1.00 35.75 291 ASP A N 1
ATOM 2216 C CA . ASP A 1 291 ? -9.828 -29.204 10.711 1.00 35.75 291 ASP A CA 1
ATOM 2217 C C . ASP A 1 291 ? -8.721 -29.558 11.731 1.00 35.75 291 ASP A C 1
ATOM 2219 O O . ASP A 1 291 ? -8.801 -30.559 12.446 1.00 35.75 291 ASP A O 1
ATOM 2223 N N . ILE A 1 292 ? -7.784 -28.619 11.930 1.00 38.22 292 ILE A N 1
ATOM 2224 C CA . ILE A 1 292 ? -7.332 -28.202 13.281 1.00 38.22 292 ILE A CA 1
ATOM 2225 C C . ILE A 1 292 ? -7.689 -26.715 13.508 1.00 38.22 292 ILE A C 1
ATOM 2227 O O . ILE A 1 292 ? -7.151 -26.021 14.368 1.00 38.22 292 ILE A O 1
ATOM 2231 N N . SER A 1 293 ? -8.660 -26.195 12.763 1.00 42.50 293 SER A N 1
ATOM 2232 C CA . SER A 1 293 ? -9.382 -24.972 13.103 1.00 42.50 293 SER A CA 1
ATOM 2233 C C . SER A 1 293 ? -10.209 -25.263 14.354 1.00 42.50 293 SER A C 1
ATOM 2235 O O . SER A 1 293 ? -11.368 -25.671 14.315 1.00 42.50 293 SER A O 1
ATOM 2237 N N . ARG A 1 294 ? -9.617 -25.016 15.524 1.00 45.09 294 ARG A N 1
ATOM 2238 C CA . ARG A 1 294 ? -10.433 -24.567 16.651 1.00 45.09 294 ARG A CA 1
ATOM 2239 C C . ARG A 1 294 ? -11.076 -23.272 16.165 1.00 45.09 294 ARG A C 1
ATOM 2241 O O . ARG A 1 294 ? -10.406 -22.247 16.142 1.00 45.09 294 ARG A O 1
ATOM 2248 N N . SER A 1 295 ? -12.307 -23.346 15.660 1.00 56.50 295 SER A N 1
ATOM 2249 C CA . SER A 1 295 ? -13.063 -22.196 15.170 1.00 56.50 295 SER A CA 1
ATOM 2250 C C . SER A 1 295 ? -13.318 -21.269 16.354 1.00 56.50 295 SER A C 1
ATOM 2252 O O . SER A 1 295 ? -14.301 -21.419 17.079 1.00 56.50 295 SER A O 1
ATOM 2254 N N . THR A 1 296 ? -12.372 -20.376 16.623 1.00 62.09 296 THR A N 1
ATOM 2255 C CA . THR A 1 296 ? -12.512 -19.368 17.664 1.00 62.09 296 THR A CA 1
ATOM 2256 C C . THR A 1 296 ? -13.687 -18.486 17.258 1.00 62.09 296 THR A C 1
ATOM 2258 O O . THR A 1 296 ? -13.657 -17.892 16.182 1.00 62.09 296 THR A O 1
ATOM 2261 N N . GLU A 1 297 ? -14.749 -18.455 18.066 1.00 76.75 297 GLU A N 1
ATOM 2262 C CA . GLU A 1 297 ? -15.952 -17.680 17.745 1.00 76.75 297 GLU A CA 1
ATOM 2263 C C . GLU A 1 297 ? -15.571 -16.203 17.574 1.00 76.75 297 GLU A C 1
ATOM 2265 O O . GLU A 1 297 ? -14.965 -15.607 18.472 1.00 76.75 297 GLU A O 1
ATOM 2270 N N . GLN A 1 298 ? -15.906 -15.633 16.414 1.00 88.00 298 GLN A N 1
ATOM 2271 C CA . GLN A 1 298 ? -15.615 -14.244 16.068 1.00 88.00 298 GLN A CA 1
ATOM 2272 C C . GLN A 1 298 ? -16.866 -13.392 16.265 1.00 88.00 298 GLN A C 1
ATOM 2274 O O . GLN A 1 298 ? -17.914 -13.645 15.673 1.00 88.00 298 GLN A O 1
ATOM 2279 N N . LEU A 1 299 ? -16.743 -12.364 17.095 1.00 92.06 299 LEU A N 1
ATOM 2280 C CA . LEU A 1 299 ? -17.766 -11.361 17.328 1.00 92.06 299 LEU A CA 1
ATOM 2281 C C . LEU A 1 299 ? -17.389 -10.074 16.591 1.00 92.06 299 LEU A C 1
ATOM 2283 O O . LEU A 1 299 ? -16.242 -9.647 16.640 1.00 92.06 299 LEU A O 1
ATOM 2287 N N . TYR A 1 300 ? -18.363 -9.421 15.967 1.00 94.31 300 TYR A N 1
ATOM 2288 C CA . TYR A 1 300 ? -18.180 -8.130 15.297 1.00 94.31 300 TYR A CA 1
ATOM 2289 C C . TYR A 1 300 ? -18.972 -7.079 16.062 1.00 94.31 300 TYR A C 1
ATOM 2291 O O . TYR A 1 300 ? -20.182 -7.218 16.232 1.00 94.31 300 TYR A O 1
ATOM 2299 N N . VAL A 1 301 ? -18.289 -6.047 16.544 1.00 96.31 301 VAL A N 1
ATOM 2300 C CA . VAL A 1 301 ? -18.872 -4.976 17.349 1.00 96.31 301 VAL A CA 1
ATOM 2301 C C . VAL A 1 301 ? -18.549 -3.637 16.699 1.00 96.31 301 VAL A C 1
ATOM 2303 O O . VAL A 1 301 ? -17.389 -3.335 16.435 1.00 96.31 301 VAL A O 1
ATOM 2306 N N . ALA A 1 302 ? -19.558 -2.808 16.452 1.00 97.00 302 ALA A N 1
ATOM 2307 C CA . ALA A 1 302 ? -19.370 -1.460 15.910 1.00 97.00 302 ALA A CA 1
ATOM 2308 C C . ALA A 1 302 ? -19.531 -0.400 17.005 1.00 97.00 302 ALA A C 1
ATOM 2310 O O . ALA A 1 302 ? -20.466 -0.462 17.796 1.00 97.00 302 ALA A O 1
ATOM 2311 N N . LEU A 1 303 ? -18.662 0.608 17.030 1.00 96.75 303 LEU A N 1
ATOM 2312 C CA . LEU A 1 303 ? -18.791 1.791 17.878 1.00 96.75 303 LEU A CA 1
ATOM 2313 C C . LEU A 1 303 ? -19.441 2.919 17.068 1.00 96.75 303 LEU A C 1
ATOM 2315 O O . LEU A 1 303 ? -18.881 3.381 16.075 1.00 96.75 303 LEU A O 1
ATOM 2319 N N . VAL A 1 304 ? -20.610 3.389 17.503 1.00 95.75 304 VAL A N 1
ATOM 2320 C CA . VAL A 1 304 ? -21.403 4.449 16.850 1.00 95.75 304 VAL A CA 1
ATOM 2321 C C . VAL A 1 304 ? -21.678 5.575 17.837 1.00 95.75 304 VAL A C 1
ATOM 2323 O O . VAL A 1 304 ? -21.682 5.365 19.041 1.00 95.75 304 VAL A O 1
ATOM 2326 N N . GLY A 1 305 ? -21.888 6.797 17.350 1.00 92.81 305 GLY A N 1
ATOM 2327 C CA . GLY A 1 305 ? -22.232 7.945 18.188 1.00 92.81 305 GLY A CA 1
ATOM 2328 C C . GLY A 1 305 ? -21.659 9.254 17.650 1.00 92.81 305 GLY A C 1
ATOM 2329 O O . GLY A 1 305 ? -20.828 9.236 16.731 1.00 92.81 305 GLY A O 1
ATOM 2330 N N . PRO A 1 306 ? -22.059 10.402 18.217 1.00 90.88 306 PRO A N 1
ATOM 2331 C CA . PRO A 1 306 ? -21.671 11.717 17.718 1.00 90.88 306 PRO A CA 1
ATOM 2332 C C . PRO A 1 306 ? -20.156 11.960 17.773 1.00 90.88 306 PRO A C 1
ATOM 2334 O O . PRO A 1 306 ? -19.375 11.215 18.384 1.00 90.88 306 PRO A O 1
ATOM 2337 N N . PHE A 1 307 ? -19.711 13.007 17.076 1.00 87.94 307 PHE A N 1
ATOM 2338 C CA . PHE A 1 307 ? -18.344 13.505 17.209 1.00 87.94 307 PHE A CA 1
ATOM 2339 C C . PHE A 1 307 ? -18.053 13.851 18.680 1.00 87.94 307 PHE A C 1
ATOM 2341 O O . PHE A 1 307 ? -18.935 14.294 19.397 1.00 87.94 307 PHE A O 1
ATOM 2348 N N . GLY A 1 308 ? -16.835 13.584 19.159 1.00 85.94 308 GLY A N 1
ATOM 2349 C CA . GLY A 1 308 ? -16.468 13.876 20.551 1.00 85.94 308 GLY A CA 1
ATOM 2350 C C . GLY A 1 308 ? -16.986 12.890 21.612 1.00 85.94 308 GLY A C 1
ATOM 2351 O O . GLY A 1 308 ? -16.546 12.976 22.756 1.00 85.94 308 GLY A O 1
ATOM 2352 N N . ALA A 1 309 ? -17.806 11.893 21.254 1.00 89.06 309 ALA A N 1
ATOM 2353 C CA . ALA A 1 309 ? -18.316 10.874 22.188 1.00 89.06 309 ALA A CA 1
ATOM 2354 C C . ALA A 1 309 ? -17.254 9.894 22.737 1.00 89.06 309 ALA A C 1
ATOM 2356 O O . ALA A 1 309 ? -17.577 9.012 23.525 1.00 89.06 309 ALA A O 1
ATOM 2357 N N . GLY A 1 310 ? -15.993 9.994 22.306 1.00 89.38 310 GLY A N 1
ATOM 2358 C CA . GLY A 1 310 ? -14.907 9.142 22.804 1.00 89.38 310 GLY A CA 1
ATOM 2359 C C . GLY A 1 310 ? -14.849 7.726 22.216 1.00 89.38 310 GLY A C 1
ATOM 2360 O O . GLY A 1 310 ? -14.202 6.877 22.811 1.00 89.38 310 GLY A O 1
ATOM 2361 N N . LYS A 1 311 ? -15.475 7.468 21.059 1.00 93.44 311 LYS A N 1
ATOM 2362 C CA . LYS A 1 311 ? -15.474 6.153 20.373 1.00 93.44 311 LYS A CA 1
ATOM 2363 C C . LYS A 1 311 ? -14.067 5.641 20.061 1.00 93.44 311 LYS A C 1
ATOM 2365 O O . LYS A 1 311 ? -13.658 4.608 20.573 1.00 93.44 311 LYS A O 1
ATOM 2370 N N . SER A 1 312 ? -13.296 6.421 19.306 1.00 93.25 312 SER A N 1
ATOM 2371 C CA . SER A 1 312 ? -11.917 6.085 18.954 1.00 93.25 312 SER A CA 1
ATOM 2372 C C . SER A 1 312 ? -11.030 5.969 20.195 1.00 93.25 312 SER A C 1
ATOM 2374 O O . SER A 1 312 ? -10.223 5.055 20.303 1.00 93.25 312 SER A O 1
ATOM 2376 N N . SER A 1 313 ? -11.207 6.858 21.178 1.00 91.81 313 SER A N 1
ATOM 2377 C CA . SER A 1 313 ? -10.480 6.760 22.448 1.00 91.81 313 SER A CA 1
ATOM 2378 C C . SER A 1 313 ? -10.813 5.460 23.189 1.00 91.81 313 SER A C 1
ATOM 2380 O O . SER A 1 313 ? -9.901 4.803 23.675 1.00 91.81 313 SER A O 1
ATOM 2382 N N . LEU A 1 314 ? -12.087 5.053 23.237 1.00 92.50 314 LEU A N 1
ATOM 2383 C CA . LEU A 1 314 ? -12.518 3.790 23.838 1.00 92.50 314 LEU A CA 1
ATOM 2384 C C . LEU A 1 314 ? -11.903 2.588 23.112 1.00 92.50 314 LEU A C 1
ATOM 2386 O O . LEU A 1 314 ? -11.358 1.712 23.776 1.00 92.50 314 LEU A O 1
ATOM 2390 N N . LEU A 1 315 ? -11.938 2.568 21.775 1.00 94.44 315 LEU A N 1
ATOM 2391 C CA . LEU A 1 315 ? -11.316 1.501 20.986 1.00 94.44 315 LEU A CA 1
ATOM 2392 C C . LEU A 1 315 ? -9.825 1.366 21.303 1.00 94.44 315 LEU A C 1
ATOM 2394 O O . LEU A 1 315 ? -9.356 0.269 21.589 1.00 94.44 315 LEU A O 1
ATOM 2398 N N . GLY A 1 316 ? -9.096 2.481 21.305 1.00 91.69 316 GLY A N 1
ATOM 2399 C CA . GLY A 1 316 ? -7.658 2.457 21.547 1.00 91.69 316 GLY A CA 1
ATOM 2400 C C . GLY A 1 316 ? -7.310 2.055 22.983 1.00 91.69 316 GLY A C 1
ATOM 2401 O O . GLY A 1 316 ? -6.319 1.361 23.201 1.00 91.69 316 GLY A O 1
ATOM 2402 N N . ILE A 1 317 ? -8.141 2.418 23.970 1.00 91.81 317 ILE A N 1
ATOM 2403 C CA . ILE A 1 317 ? -7.992 1.938 25.355 1.00 91.81 317 ILE A CA 1
ATOM 2404 C C . ILE A 1 317 ? -8.183 0.418 25.405 1.00 91.81 317 ILE A C 1
ATOM 2406 O O . ILE A 1 317 ? -7.398 -0.274 26.048 1.00 91.81 317 ILE A O 1
ATOM 2410 N N . LEU A 1 318 ? -9.200 -0.111 24.720 1.00 92.19 318 LEU A N 1
ATOM 2411 C CA . LEU A 1 318 ? -9.478 -1.547 24.700 1.00 92.19 318 LEU A CA 1
ATOM 2412 C C . LEU A 1 318 ? -8.390 -2.349 23.964 1.00 92.19 318 LEU A C 1
ATOM 2414 O O . LEU A 1 318 ? -8.082 -3.464 24.384 1.00 92.19 318 LEU A O 1
ATOM 2418 N N . SER A 1 319 ? -7.772 -1.794 22.916 1.00 91.75 319 SER A N 1
ATOM 2419 C CA . SER A 1 319 ? -6.708 -2.474 22.165 1.00 91.75 319 SER A CA 1
ATOM 2420 C C . SER A 1 319 ? -5.330 -2.386 22.832 1.00 91.75 319 SER A C 1
ATOM 2422 O O . SER A 1 319 ? -4.535 -3.315 22.713 1.00 91.75 319 SER A O 1
ATOM 2424 N N . THR A 1 320 ? -5.028 -1.307 23.559 1.00 88.88 320 THR A N 1
ATOM 2425 C CA . THR A 1 320 ? -3.683 -1.068 24.128 1.00 88.88 320 THR A CA 1
ATOM 2426 C C . THR A 1 320 ? -3.621 -1.100 25.655 1.00 88.88 320 THR A C 1
ATOM 2428 O O . THR A 1 320 ? -2.557 -0.861 26.229 1.00 88.88 320 THR A O 1
ATOM 2431 N N . SER A 1 321 ? -4.749 -1.328 26.336 1.00 88.62 321 SER A N 1
ATOM 2432 C CA . SER A 1 321 ? -4.888 -1.248 27.803 1.00 88.62 321 SER A CA 1
ATOM 2433 C C . SER A 1 321 ? -4.321 0.043 28.421 1.00 88.62 321 SER A C 1
ATOM 2435 O O . SER A 1 321 ? -3.972 0.074 29.601 1.00 88.62 321 SER A O 1
ATOM 2437 N N . SER A 1 322 ? -4.204 1.114 27.632 1.00 87.00 322 SER A N 1
ATOM 2438 C CA . SER A 1 322 ? -3.578 2.375 28.026 1.00 87.00 322 SER A CA 1
ATOM 2439 C C . SER A 1 322 ? -4.619 3.485 28.061 1.00 87.00 322 SER A C 1
ATOM 2441 O O . SER A 1 322 ? -5.405 3.635 27.130 1.00 87.00 322 SER A O 1
ATOM 2443 N N . PHE A 1 323 ? -4.624 4.287 29.126 1.00 84.75 323 PHE A N 1
ATOM 2444 C CA . PHE A 1 323 ? -5.587 5.378 29.275 1.00 84.75 323 PHE A CA 1
ATOM 2445 C C . PHE A 1 323 ? -5.302 6.540 28.319 1.00 84.75 323 PHE A C 1
ATOM 2447 O O . PHE A 1 323 ? -4.151 6.930 28.102 1.00 84.75 323 PHE A O 1
ATOM 2454 N N . ASP A 1 324 ? -6.370 7.133 27.786 1.00 81.19 324 ASP A N 1
ATOM 2455 C CA . ASP A 1 324 ? -6.269 8.353 26.994 1.00 81.19 324 ASP A CA 1
ATOM 2456 C C . ASP A 1 324 ? -6.027 9.566 27.902 1.00 81.19 324 ASP A C 1
ATOM 2458 O O . ASP A 1 324 ? -6.616 9.700 28.971 1.00 81.19 324 ASP A O 1
ATOM 2462 N N . ASN A 1 325 ? -5.171 10.490 27.472 1.00 81.38 325 ASN A N 1
ATOM 2463 C CA . ASN A 1 325 ? -4.785 11.669 28.257 1.00 81.38 325 ASN A CA 1
ATOM 2464 C C . ASN A 1 325 ? -5.775 12.843 28.116 1.00 81.38 325 ASN A C 1
ATOM 2466 O O . ASN A 1 325 ? -5.398 14.000 28.306 1.00 81.38 325 ASN A O 1
ATOM 2470 N N . GLY A 1 326 ? -6.998 12.569 27.656 1.00 73.31 326 GLY A N 1
ATOM 2471 C CA . GLY A 1 326 ? -8.014 13.572 27.321 1.00 73.31 326 GLY A CA 1
ATOM 2472 C C . GLY A 1 326 ? -7.704 14.427 26.084 1.00 73.31 326 GLY A C 1
ATOM 2473 O O . GLY A 1 326 ? -8.562 15.183 25.640 1.00 73.31 326 GLY A O 1
ATOM 2474 N N . ARG A 1 327 ? -6.507 14.308 25.489 1.00 73.38 327 ARG A N 1
ATOM 2475 C CA . ARG A 1 327 ? -6.108 15.003 24.250 1.00 73.38 327 ARG A CA 1
ATOM 2476 C C . ARG A 1 327 ? -6.103 14.082 23.027 1.00 73.38 327 ARG A C 1
ATOM 2478 O O . ARG A 1 327 ? -5.703 14.508 21.945 1.00 73.38 327 ARG A O 1
ATOM 2485 N N . GLY A 1 328 ? -6.551 12.836 23.181 1.00 76.25 328 GLY A N 1
ATOM 2486 C CA . GLY A 1 328 ? -6.612 11.865 22.097 1.00 76.25 328 GLY A CA 1
ATOM 2487 C C . GLY A 1 328 ? -5.265 11.225 21.774 1.00 76.25 328 GLY A C 1
ATOM 2488 O O . GLY A 1 328 ? -5.069 10.831 20.630 1.00 76.25 328 GLY A O 1
ATOM 2489 N N . LYS A 1 329 ? -4.335 11.119 22.735 1.00 80.69 329 LYS A N 1
ATOM 2490 C CA . LYS A 1 329 ? -3.042 10.442 22.524 1.00 80.69 329 LYS A CA 1
ATOM 2491 C C . LYS A 1 329 ? -3.243 9.003 22.061 1.00 80.69 329 LYS A C 1
ATOM 2493 O O . LYS A 1 329 ? -2.572 8.568 21.135 1.00 80.69 329 LYS A O 1
ATOM 2498 N N . ILE A 1 330 ? -4.178 8.298 22.694 1.00 86.75 330 ILE A N 1
ATOM 2499 C CA . ILE A 1 330 ? -4.502 6.911 22.346 1.00 86.75 330 ILE A CA 1
ATOM 2500 C C . ILE A 1 330 ? -5.315 6.851 21.051 1.00 86.75 330 ILE A C 1
ATOM 2502 O O . ILE A 1 330 ? -5.126 5.960 20.239 1.00 86.75 330 ILE A O 1
ATOM 2506 N N . ARG A 1 331 ? -6.160 7.855 20.791 1.00 86.69 331 ARG A N 1
ATOM 2507 C CA . ARG A 1 331 ? -6.898 7.965 19.526 1.00 86.69 331 ARG A CA 1
ATOM 2508 C C . ARG A 1 331 ? -5.977 8.087 18.308 1.00 86.69 331 ARG A C 1
ATOM 2510 O O . ARG A 1 331 ? -6.338 7.572 17.259 1.00 86.69 331 ARG A O 1
ATOM 2517 N N . ILE A 1 332 ? -4.840 8.784 18.414 1.00 85.75 332 ILE A N 1
ATOM 2518 C CA . ILE A 1 332 ? -3.949 9.046 17.266 1.00 85.75 332 ILE A CA 1
ATOM 2519 C C . ILE A 1 332 ? -3.489 7.747 16.591 1.00 85.75 332 ILE A C 1
ATOM 2521 O O . ILE A 1 332 ? -3.382 7.738 15.371 1.00 85.75 332 ILE A O 1
ATOM 2525 N N . SER A 1 333 ? -3.291 6.652 17.338 1.00 82.50 333 SER A N 1
ATOM 2526 C CA . SER A 1 333 ? -2.866 5.370 16.755 1.00 82.50 333 SER A CA 1
ATOM 2527 C C . SER A 1 333 ? -3.918 4.715 15.856 1.00 82.50 333 SER A C 1
ATOM 2529 O O . SER A 1 333 ? -3.579 3.818 15.097 1.00 82.50 333 SER A O 1
ATOM 2531 N N . LEU A 1 334 ? -5.179 5.150 15.930 1.00 86.56 334 LEU A N 1
ATOM 2532 C CA . LEU A 1 334 ? -6.283 4.630 15.117 1.00 86.56 334 LEU A CA 1
ATOM 2533 C C . LEU A 1 334 ? -6.582 5.489 13.882 1.00 86.56 334 LEU A C 1
ATOM 2535 O O . LEU A 1 334 ? -7.380 5.083 13.036 1.00 86.56 334 LEU A O 1
ATOM 2539 N N . LEU A 1 335 ? -6.006 6.692 13.794 1.00 86.31 335 LEU A N 1
ATOM 2540 C CA . LEU A 1 335 ? -6.264 7.614 12.690 1.00 86.31 335 LEU A CA 1
ATOM 2541 C C . LEU A 1 335 ? -5.422 7.212 11.480 1.00 86.31 335 LEU A C 1
ATOM 2543 O O . LEU A 1 335 ? -4.203 7.100 11.576 1.00 86.31 335 LEU A O 1
ATOM 2547 N N . LYS A 1 336 ? -6.081 7.026 10.336 1.00 83.00 336 LYS A N 1
ATOM 2548 C CA . LYS A 1 336 ? -5.456 6.535 9.099 1.00 83.00 336 LYS A CA 1
ATOM 2549 C C . LYS A 1 336 ? -5.131 7.658 8.127 1.00 83.00 336 LYS A C 1
ATOM 2551 O O . LYS A 1 336 ? -4.218 7.526 7.320 1.00 83.00 336 LYS A O 1
ATOM 2556 N N . HIS A 1 337 ? -5.896 8.752 8.161 1.00 80.38 337 HIS A N 1
ATOM 2557 C CA . HIS A 1 337 ? -5.766 9.815 7.164 1.00 80.38 337 HIS A CA 1
ATOM 2558 C C . HIS A 1 337 ? -5.197 11.123 7.742 1.00 80.38 337 HIS A C 1
ATOM 2560 O O . HIS A 1 337 ? -5.543 11.503 8.864 1.00 80.38 337 HIS A O 1
ATOM 2566 N N . PRO A 1 338 ? -4.405 11.894 6.969 1.00 73.62 338 PRO A N 1
ATOM 2567 C CA . PRO A 1 338 ? -3.774 13.128 7.452 1.00 73.62 338 PRO A CA 1
ATOM 2568 C C . PRO A 1 338 ? -4.764 14.175 7.970 1.00 73.62 338 PRO A C 1
ATOM 2570 O O . PRO A 1 338 ? -4.523 14.823 8.989 1.00 73.62 338 PRO A O 1
ATOM 2573 N N . HIS A 1 339 ? -5.914 14.328 7.307 1.00 81.12 339 HIS A N 1
ATOM 2574 C CA . HIS A 1 339 ? -6.952 15.249 7.769 1.00 81.12 339 HIS A CA 1
ATOM 2575 C C . HIS A 1 339 ? -7.591 14.790 9.079 1.00 81.12 339 HIS A C 1
ATOM 2577 O O . HIS A 1 339 ? -8.074 15.639 9.823 1.00 81.12 339 HIS A O 1
ATOM 2583 N N . GLU A 1 340 ? -7.576 13.494 9.399 1.00 87.38 340 GLU A N 1
ATOM 2584 C CA . GLU A 1 340 ? -8.030 12.993 10.698 1.00 87.38 340 GLU A CA 1
ATOM 2585 C C . GLU A 1 340 ? -7.048 13.394 11.797 1.00 87.38 340 GLU A C 1
ATOM 2587 O O . GLU A 1 340 ? -7.479 13.887 12.835 1.00 87.38 340 GLU A O 1
ATOM 2592 N N . ILE A 1 341 ? -5.740 13.256 11.554 1.00 83.50 341 ILE A N 1
ATOM 2593 C CA . ILE A 1 341 ? -4.688 13.642 12.507 1.00 83.50 341 ILE A CA 1
ATOM 2594 C C . ILE A 1 341 ? -4.715 15.157 12.747 1.00 83.50 341 ILE A C 1
ATOM 2596 O O . ILE A 1 341 ? -4.686 15.604 13.892 1.00 83.50 341 ILE A O 1
ATOM 2600 N N . ALA A 1 342 ? -4.835 15.950 11.678 1.00 81.75 342 ALA A N 1
ATOM 2601 C CA . ALA A 1 342 ? -4.849 17.408 11.759 1.00 81.75 342 ALA A CA 1
ATOM 2602 C C . ALA A 1 342 ? -6.117 17.963 12.430 1.00 81.75 342 ALA A C 1
ATOM 2604 O O . ALA A 1 342 ? -6.038 18.894 13.230 1.00 81.75 342 ALA A O 1
ATOM 2605 N N . SER A 1 343 ? -7.294 17.413 12.105 1.00 81.62 343 SER A N 1
ATOM 2606 C CA . SER A 1 343 ? -8.575 17.901 12.643 1.00 81.62 343 SER A CA 1
ATOM 2607 C C . SER A 1 343 ? -9.003 17.218 13.943 1.00 81.62 343 SER A C 1
ATOM 2609 O O . SER A 1 343 ? -9.881 17.717 14.645 1.00 81.62 343 SER A O 1
ATOM 2611 N N . GLY A 1 344 ? -8.436 16.052 14.255 1.00 82.06 344 GLY A N 1
ATOM 2612 C CA . GLY A 1 344 ? -8.924 15.163 15.305 1.00 82.06 344 GLY A CA 1
ATOM 2613 C C . GLY A 1 344 ? -10.283 14.519 14.995 1.00 82.06 344 GLY A C 1
ATOM 2614 O O . GLY A 1 344 ? -10.918 13.998 15.914 1.00 82.06 344 GLY A O 1
ATOM 2615 N N . VAL A 1 345 ? -10.765 14.577 13.748 1.00 84.69 345 VAL A N 1
ATOM 2616 C CA . VAL A 1 345 ? -12.055 14.012 13.323 1.00 84.69 345 VAL A CA 1
ATOM 2617 C C . VAL A 1 345 ? -11.832 12.731 12.529 1.00 84.69 345 VAL A C 1
ATOM 2619 O O . VAL A 1 345 ? -11.303 12.786 11.425 1.00 84.69 345 VAL A O 1
ATOM 2622 N N . THR A 1 346 ? -12.317 11.599 13.037 1.00 88.56 346 THR A N 1
ATOM 2623 C CA . THR A 1 346 ? -12.316 10.314 12.321 1.00 88.56 346 THR A CA 1
ATOM 2624 C C . THR A 1 346 ? -13.233 10.368 11.093 1.00 88.56 346 THR A C 1
ATOM 2626 O O . THR A 1 346 ? -14.380 10.818 11.189 1.00 88.56 346 THR A O 1
ATOM 2629 N N . SER A 1 347 ? -12.741 9.907 9.943 1.00 90.19 347 SER A N 1
ATOM 2630 C CA . SER A 1 347 ? -13.424 9.943 8.637 1.00 90.19 347 SER A CA 1
ATOM 2631 C C . SER A 1 347 ? -13.552 8.575 7.957 1.00 90.19 347 SER A C 1
ATOM 2633 O O . SER A 1 347 ? -14.430 8.372 7.112 1.00 90.19 347 SER A O 1
ATOM 2635 N N . SER A 1 348 ? -12.697 7.637 8.355 1.00 90.31 348 SER A N 1
ATOM 2636 C CA . SER A 1 348 ? -12.644 6.255 7.901 1.00 90.31 348 SER A CA 1
ATOM 2637 C C . SER A 1 348 ? -13.033 5.290 9.020 1.00 90.31 348 SER A C 1
ATOM 2639 O O . SER A 1 348 ? -13.150 5.678 10.179 1.00 90.31 348 SER A O 1
ATOM 2641 N N . VAL A 1 349 ? -13.282 4.032 8.656 1.00 92.06 349 VAL A N 1
ATOM 2642 C CA . VAL A 1 349 ? -13.534 2.969 9.631 1.00 92.06 349 VAL A CA 1
ATOM 2643 C C . VAL A 1 349 ? -12.193 2.370 10.054 1.00 92.06 349 VAL A C 1
ATOM 2645 O O . VAL A 1 349 ? -11.451 1.824 9.226 1.00 92.06 349 VAL A O 1
ATOM 2648 N N . ALA A 1 350 ? -11.875 2.488 11.340 1.00 91.00 350 ALA A N 1
ATOM 2649 C CA . ALA A 1 350 ? -10.756 1.786 11.957 1.00 91.00 350 ALA A CA 1
ATOM 2650 C C . ALA A 1 350 ? -11.263 0.492 12.597 1.00 91.00 350 ALA A C 1
ATOM 2652 O O . ALA A 1 350 ? -12.409 0.427 13.035 1.00 91.00 350 ALA A O 1
ATOM 2653 N N . GLN A 1 351 ? -10.431 -0.542 12.618 1.00 91.94 351 GLN A N 1
ATOM 2654 C CA . GLN A 1 351 ? -10.759 -1.822 13.233 1.00 91.94 351 GLN A CA 1
ATOM 2655 C C . GLN A 1 351 ? -9.608 -2.228 14.135 1.00 91.94 351 GLN A C 1
ATOM 2657 O O . GLN A 1 351 ? -8.464 -1.933 13.808 1.00 91.94 351 GLN A O 1
ATOM 2662 N N . GLU A 1 352 ? -9.924 -2.894 15.237 1.00 93.69 352 GLU A N 1
ATOM 2663 C CA . GLU A 1 352 ? -8.952 -3.575 16.086 1.00 93.69 352 GLU A CA 1
ATOM 2664 C C . GLU A 1 352 ? -9.484 -4.939 16.504 1.00 93.69 352 GLU A C 1
ATOM 2666 O O . GLU A 1 352 ? -10.697 -5.141 16.629 1.00 93.69 352 GLU A O 1
ATOM 2671 N N . LEU A 1 353 ? -8.560 -5.866 16.739 1.00 93.81 353 LEU A N 1
ATOM 2672 C CA . LEU A 1 353 ? -8.854 -7.208 17.212 1.00 93.81 353 LEU A CA 1
ATOM 2673 C C . LEU A 1 353 ? -8.546 -7.320 18.705 1.00 93.81 353 LEU A C 1
ATOM 2675 O O . LEU A 1 353 ? -7.477 -6.924 19.163 1.00 93.81 353 LEU A O 1
ATOM 2679 N N . ILE A 1 354 ? -9.474 -7.905 19.456 1.00 93.69 354 ILE A N 1
ATOM 2680 C CA . ILE A 1 354 ? -9.281 -8.272 20.858 1.00 93.69 354 ILE A CA 1
ATOM 2681 C C . ILE A 1 354 ? -9.532 -9.764 21.002 1.00 93.69 354 ILE A C 1
ATOM 2683 O O . ILE A 1 354 ? -10.555 -10.287 20.558 1.00 93.69 354 ILE A O 1
ATOM 2687 N N . GLY A 1 355 ? -8.594 -10.452 21.637 1.00 92.38 355 GLY A N 1
ATOM 2688 C CA . GLY A 1 355 ? -8.719 -11.854 21.983 1.00 92.38 355 GLY A CA 1
ATOM 2689 C C . GLY A 1 355 ? -9.166 -12.042 23.423 1.00 92.38 355 GLY A C 1
ATOM 2690 O O . GLY A 1 355 ? -8.856 -11.250 24.308 1.00 92.38 355 GLY A O 1
ATOM 2691 N N . TYR A 1 356 ? -9.875 -13.129 23.668 1.00 90.31 356 TYR A N 1
ATOM 2692 C CA . TYR A 1 356 ? -10.216 -13.612 24.995 1.00 90.31 356 TYR A CA 1
ATOM 2693 C C . TYR A 1 356 ? -9.718 -15.042 25.077 1.00 90.31 356 TYR A C 1
ATOM 2695 O O . TYR A 1 356 ? -10.241 -15.903 24.376 1.00 90.31 356 TYR A O 1
ATOM 2703 N N . SER A 1 357 ? -8.703 -15.301 25.896 1.00 84.75 357 SER A N 1
ATOM 2704 C CA . SER A 1 357 ? -8.172 -16.646 26.094 1.00 84.75 357 SER A CA 1
ATOM 2705 C C . SER A 1 357 ? -8.889 -17.335 27.255 1.00 84.75 357 SER A C 1
ATOM 2707 O O . SER A 1 357 ? -9.215 -16.728 28.276 1.00 84.75 357 SER A O 1
ATOM 2709 N N . ALA A 1 358 ? -9.146 -18.633 27.092 1.00 71.88 358 ALA A N 1
ATOM 2710 C CA . ALA A 1 358 ? -9.775 -19.480 28.104 1.00 71.88 358 ALA A CA 1
ATOM 2711 C C . ALA A 1 358 ? -8.748 -20.148 29.046 1.00 71.88 358 ALA A C 1
ATOM 2713 O O . ALA A 1 358 ? -9.053 -21.172 29.668 1.00 71.88 358 ALA A O 1
ATOM 2714 N N . GLN A 1 359 ? -7.519 -19.616 29.140 1.00 59.53 359 GLN A N 1
ATOM 2715 C CA . GLN A 1 359 ? -6.511 -20.097 30.093 1.00 59.53 359 GLN A CA 1
ATOM 2716 C C . GLN A 1 359 ? -7.045 -19.966 31.526 1.00 59.53 359 GLN A C 1
ATOM 2718 O O . GLN A 1 359 ? -7.104 -18.873 32.077 1.00 59.53 359 GLN A O 1
ATOM 2723 N N . GLY A 1 360 ? -7.455 -21.097 32.102 1.00 53.38 360 GLY A N 1
ATOM 2724 C CA . GLY A 1 360 ? -8.102 -21.176 33.413 1.00 53.38 360 GLY A CA 1
ATOM 2725 C C . GLY A 1 360 ? -9.198 -22.238 33.494 1.00 53.38 360 GLY A C 1
ATOM 2726 O O . GLY A 1 360 ? -9.504 -22.683 34.588 1.00 53.38 360 GLY A O 1
ATOM 2727 N N . GLY A 1 361 ? -9.725 -22.716 32.355 1.00 47.41 361 GLY A N 1
ATOM 2728 C CA . GLY A 1 361 ? -10.769 -23.744 32.326 1.00 47.41 361 GLY A CA 1
ATOM 2729 C C . GLY A 1 361 ? -12.024 -23.261 33.041 1.00 47.41 361 GLY A C 1
ATOM 2730 O O . GLY A 1 361 ? -12.160 -23.496 34.228 1.00 47.41 361 GLY A O 1
ATOM 2731 N N . CYS A 1 362 ? -12.925 -22.593 32.313 1.00 42.75 362 CYS A N 1
ATOM 2732 C CA . CYS A 1 362 ? -14.153 -21.965 32.811 1.00 42.75 362 CYS A CA 1
ATOM 2733 C C . CYS A 1 362 ? -14.780 -22.650 34.043 1.00 42.75 362 CYS A C 1
ATOM 2735 O O . CYS A 1 362 ? -15.685 -23.478 33.925 1.00 42.75 362 CYS A O 1
ATOM 2737 N N . VAL A 1 363 ? -14.349 -22.244 35.236 1.00 48.78 363 VAL A N 1
ATOM 2738 C CA . VAL A 1 363 ? -15.147 -22.357 36.449 1.00 48.78 363 VAL A CA 1
ATOM 2739 C C . VAL A 1 363 ? -16.078 -21.150 36.413 1.00 48.78 363 VAL A C 1
ATOM 2741 O O . VAL A 1 363 ? -15.633 -20.025 36.189 1.00 48.78 363 VAL A O 1
ATOM 2744 N N . LEU A 1 364 ? -17.386 -21.384 36.548 1.00 48.06 364 LEU A N 1
ATOM 2745 C CA . LEU A 1 364 ? -18.412 -20.338 36.593 1.00 48.06 364 LEU A CA 1
ATOM 2746 C C . LEU A 1 364 ? -17.973 -19.190 37.525 1.00 48.06 364 LEU A C 1
ATOM 2748 O O . LEU A 1 364 ? -18.000 -19.350 38.742 1.00 48.06 364 LEU A O 1
ATOM 2752 N N . GLY A 1 365 ? -17.582 -18.047 36.950 1.00 54.75 365 GLY A N 1
ATOM 2753 C CA . GLY A 1 365 ? -17.230 -16.832 37.695 1.00 54.75 365 GLY A CA 1
ATOM 2754 C C . GLY A 1 365 ? -15.853 -16.219 37.412 1.00 54.75 365 GLY A C 1
ATOM 2755 O O . GLY A 1 365 ? -15.638 -15.084 37.828 1.00 54.75 365 GLY A O 1
ATOM 2756 N N . GLU A 1 366 ? -14.938 -16.892 36.704 1.00 60.47 366 GLU A N 1
ATOM 2757 C CA . GLU A 1 366 ? -13.646 -16.287 36.330 1.00 60.47 366 GLU A CA 1
ATOM 2758 C C . GLU A 1 366 ? -13.758 -15.427 35.060 1.00 60.47 366 GLU A C 1
ATOM 2760 O O . GLU A 1 366 ? -14.334 -15.837 34.050 1.00 60.47 366 GLU A O 1
ATOM 2765 N N . THR A 1 367 ? -13.213 -14.207 35.109 1.00 64.56 367 THR A N 1
ATOM 2766 C CA . THR A 1 367 ? -13.147 -13.306 33.952 1.00 64.56 367 THR A CA 1
ATOM 2767 C C . THR A 1 367 ? -12.136 -13.842 32.935 1.00 64.56 367 THR A C 1
ATOM 2769 O O . THR A 1 367 ? -10.995 -14.094 33.331 1.00 64.56 367 THR A O 1
ATOM 2772 N N . PRO A 1 368 ? -12.502 -13.992 31.647 1.00 74.69 368 PRO A N 1
ATOM 277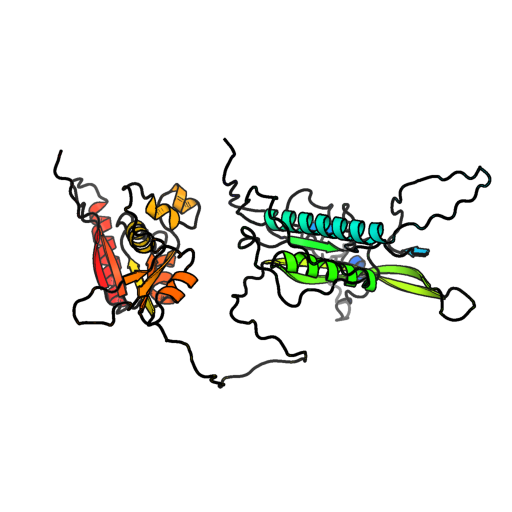3 C CA . PRO A 1 368 ? -11.574 -14.475 30.626 1.00 74.69 368 PRO A CA 1
ATOM 2774 C C . PRO A 1 368 ? -10.364 -13.543 30.513 1.00 74.69 368 PRO A C 1
ATOM 2776 O O . PRO A 1 368 ? -10.500 -12.324 30.658 1.00 74.6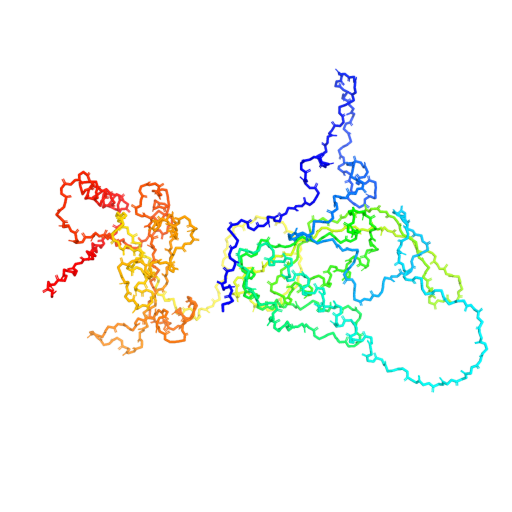9 368 PRO A O 1
ATOM 2779 N N . SER A 1 369 ? -9.182 -14.104 30.244 1.00 86.62 369 SER A N 1
ATOM 2780 C CA . SER A 1 369 ? -7.979 -13.291 30.085 1.00 86.62 369 SER A CA 1
ATOM 2781 C C . SER A 1 369 ? -8.028 -12.551 28.750 1.00 86.62 369 SER A C 1
ATOM 2783 O O . SER A 1 369 ? -8.193 -13.146 27.685 1.00 86.62 369 SER A O 1
ATOM 2785 N N . VAL A 1 370 ? -7.935 -11.223 28.818 1.00 90.19 370 VAL A N 1
ATOM 2786 C CA . VAL A 1 370 ? -7.945 -10.359 27.635 1.00 90.19 370 VAL A CA 1
ATOM 2787 C C . VAL A 1 370 ? -6.565 -10.382 26.987 1.00 90.19 370 VAL A C 1
ATOM 2789 O O . VAL A 1 370 ? -5.551 -10.181 27.654 1.00 90.19 370 VAL A O 1
ATOM 2792 N N . VAL A 1 371 ? -6.553 -10.616 25.680 1.00 90.38 371 VAL A N 1
ATOM 2793 C CA . VAL A 1 371 ? -5.379 -10.609 24.817 1.00 90.38 371 VAL A CA 1
ATOM 2794 C C . VAL A 1 371 ? -5.482 -9.415 23.875 1.00 90.38 371 VAL A C 1
ATOM 2796 O O . VAL A 1 371 ? -6.398 -9.336 23.058 1.00 90.38 371 VAL A O 1
ATOM 2799 N N . ASN A 1 372 ? -4.549 -8.480 23.989 1.00 90.94 372 ASN A N 1
ATOM 2800 C CA . ASN A 1 372 ? -4.454 -7.297 23.136 1.00 90.94 372 ASN A CA 1
ATOM 2801 C C . ASN A 1 372 ? -2.980 -6.860 23.011 1.00 90.94 372 ASN A C 1
ATOM 2803 O O . ASN A 1 372 ? -2.093 -7.600 23.430 1.00 90.94 372 ASN A O 1
ATOM 2807 N N . TYR A 1 373 ? -2.682 -5.672 22.475 1.00 87.62 373 TYR A N 1
ATOM 2808 C CA . TYR A 1 373 ? -1.288 -5.227 22.295 1.00 87.62 373 TYR A CA 1
ATOM 2809 C C . TYR A 1 373 ? -0.525 -4.984 23.607 1.00 87.62 373 TYR A C 1
ATOM 2811 O O . TYR A 1 373 ? 0.695 -4.837 23.595 1.00 87.62 373 TYR A O 1
ATOM 2819 N N . ALA A 1 374 ? -1.215 -4.920 24.749 1.00 87.44 374 ALA A N 1
ATOM 2820 C CA . ALA A 1 374 ? -0.563 -4.853 26.056 1.00 87.44 374 ALA A CA 1
ATOM 2821 C C . ALA A 1 374 ? -0.189 -6.236 26.605 1.00 87.44 374 ALA A C 1
ATOM 2823 O O . ALA A 1 374 ? 0.577 -6.333 27.567 1.00 87.44 374 ALA A O 1
ATOM 2824 N N . SER A 1 375 ? -0.722 -7.310 26.023 1.00 82.31 375 SER A N 1
ATOM 2825 C CA . SER A 1 375 ? -0.314 -8.673 26.336 1.00 82.31 375 SER A CA 1
ATOM 2826 C C . SER A 1 375 ? 1.088 -8.876 25.764 1.00 82.31 375 SER A C 1
ATOM 2828 O O . SER A 1 375 ? 1.277 -8.865 24.554 1.00 82.31 375 SER A O 1
ATOM 2830 N N . GLY A 1 376 ? 2.102 -8.979 26.628 1.00 73.19 376 GLY A N 1
ATOM 2831 C CA . GLY A 1 376 ? 3.494 -9.127 26.188 1.00 73.19 376 GLY A CA 1
ATOM 2832 C C . GLY A 1 376 ? 3.652 -10.244 25.146 1.00 73.19 376 GLY A C 1
ATOM 2833 O O . GLY A 1 376 ? 3.016 -11.287 25.269 1.00 73.19 376 GLY A O 1
ATOM 2834 N N . ASN A 1 377 ? 4.510 -10.017 24.146 1.00 78.44 377 ASN A N 1
ATOM 2835 C CA . ASN A 1 377 ? 4.683 -10.849 22.942 1.00 78.44 377 ASN A CA 1
ATOM 2836 C C . ASN A 1 377 ? 3.536 -10.781 21.913 1.00 78.44 377 ASN A C 1
ATOM 2838 O O . ASN A 1 377 ? 3.391 -11.701 21.114 1.00 78.44 377 ASN A O 1
ATOM 2842 N N . VAL A 1 378 ? 2.756 -9.698 21.903 1.00 85.19 378 VAL A N 1
ATOM 2843 C CA . VAL A 1 378 ? 1.788 -9.392 20.840 1.00 85.19 378 VAL A CA 1
ATOM 2844 C C . VAL A 1 378 ? 2.249 -8.149 20.081 1.00 85.19 378 VAL A C 1
ATOM 2846 O O . VAL A 1 378 ? 2.323 -7.067 20.663 1.00 85.19 378 VAL A O 1
ATOM 2849 N N . SER A 1 379 ? 2.545 -8.283 18.788 1.00 83.50 379 SER A N 1
ATOM 2850 C CA . SER A 1 379 ? 2.824 -7.151 17.891 1.00 83.50 379 SER A CA 1
ATOM 2851 C C . SER A 1 379 ? 1.784 -7.009 16.779 1.00 83.50 379 SER A C 1
ATOM 2853 O O . SER A 1 379 ? 1.587 -5.901 16.283 1.00 83.50 379 SER A O 1
ATOM 2855 N N . ALA A 1 380 ? 1.079 -8.090 16.430 1.00 87.44 380 ALA A N 1
ATOM 2856 C CA . ALA A 1 380 ? 0.079 -8.103 15.366 1.00 87.44 380 ALA A CA 1
ATOM 2857 C C . ALA A 1 380 ? -1.198 -8.877 15.742 1.00 87.44 380 ALA A C 1
ATOM 2859 O O . ALA A 1 380 ? -1.239 -9.647 16.703 1.00 87.44 380 ALA A O 1
ATOM 2860 N N . TRP A 1 381 ? -2.253 -8.725 14.932 1.00 88.06 381 TRP A N 1
ATOM 2861 C CA . TRP A 1 381 ? -3.506 -9.482 15.081 1.00 88.06 381 TRP A CA 1
ATOM 2862 C C . TRP A 1 381 ? -3.302 -11.001 15.031 1.00 88.06 381 TRP A C 1
ATOM 2864 O O . TRP A 1 381 ? -4.018 -11.731 15.715 1.00 88.06 381 TRP A O 1
ATOM 2874 N N . ASN A 1 382 ? -2.304 -11.478 14.282 1.00 87.75 382 ASN A N 1
ATOM 2875 C CA . ASN A 1 382 ? -1.960 -12.900 14.213 1.00 87.75 382 ASN A CA 1
ATOM 2876 C C . ASN A 1 382 ? -1.540 -13.445 15.587 1.00 87.75 382 ASN A C 1
ATOM 2878 O O . ASN A 1 382 ? -1.958 -14.539 15.968 1.00 87.75 382 ASN A O 1
ATOM 2882 N N . ASP A 1 383 ? -0.800 -12.659 16.373 1.00 86.44 383 ASP A N 1
ATOM 2883 C CA . ASP A 1 383 ? -0.384 -13.046 17.724 1.00 86.44 383 ASP A CA 1
ATOM 2884 C C . ASP A 1 383 ? -1.575 -13.062 18.687 1.00 86.44 383 ASP A C 1
ATOM 2886 O O . ASP A 1 383 ? -1.689 -13.961 19.525 1.00 86.44 383 ASP A O 1
ATOM 2890 N N . ILE A 1 384 ? -2.500 -12.102 18.542 1.00 87.31 384 ILE A N 1
ATOM 2891 C CA . ILE A 1 384 ? -3.757 -12.065 19.305 1.00 87.31 384 ILE A CA 1
ATOM 2892 C C . ILE A 1 384 ? -4.574 -13.322 19.009 1.00 87.31 384 ILE A C 1
ATOM 2894 O O . ILE A 1 384 ? -5.028 -13.997 19.932 1.00 87.31 384 ILE A O 1
ATOM 2898 N N . HIS A 1 385 ? -4.717 -13.665 17.728 1.00 87.62 385 HIS A N 1
ATOM 2899 C CA . HIS A 1 385 ? -5.433 -14.852 17.280 1.00 87.62 385 HIS A CA 1
ATOM 2900 C C . HIS A 1 385 ? -4.801 -16.141 17.824 1.00 87.62 385 HIS A C 1
ATOM 2902 O O . HIS A 1 385 ? -5.500 -16.987 18.383 1.00 87.62 385 HIS A O 1
ATOM 2908 N N . ALA A 1 386 ? -3.477 -16.279 17.711 1.00 85.81 386 ALA A N 1
ATOM 2909 C CA . ALA A 1 386 ? -2.744 -17.442 18.205 1.00 85.81 386 ALA A CA 1
ATOM 2910 C C . ALA A 1 386 ? -2.843 -17.586 19.734 1.00 85.81 386 ALA A C 1
ATOM 2912 O O . ALA A 1 386 ? -3.063 -18.683 20.249 1.00 85.81 386 ALA A O 1
ATOM 2913 N N . THR A 1 387 ? -2.736 -16.480 20.469 1.00 85.12 387 THR A N 1
ATOM 2914 C CA . THR A 1 387 ? -2.769 -16.473 21.941 1.00 85.12 387 THR A CA 1
ATOM 2915 C C . THR A 1 387 ? -4.187 -16.679 22.492 1.00 85.12 387 THR A C 1
ATOM 2917 O O . THR A 1 387 ? -4.371 -17.278 23.556 1.00 85.12 387 THR A O 1
ATOM 2920 N N . ALA A 1 388 ? -5.211 -16.241 21.757 1.00 87.06 388 ALA A N 1
ATOM 2921 C CA . ALA A 1 388 ? -6.620 -16.458 22.086 1.00 87.06 388 ALA A CA 1
ATOM 2922 C C . ALA A 1 388 ? -7.168 -17.816 21.602 1.00 87.06 388 ALA A C 1
ATOM 2924 O O . ALA A 1 388 ? -8.377 -18.055 21.679 1.00 87.06 388 ALA A O 1
ATOM 2925 N N . ALA A 1 389 ? -6.307 -18.719 21.117 1.00 81.88 389 ALA A N 1
ATOM 2926 C CA . ALA A 1 389 ? -6.718 -20.019 20.603 1.00 81.88 389 ALA A CA 1
ATOM 2927 C C . ALA A 1 389 ? -7.551 -20.813 21.627 1.00 81.88 389 ALA A C 1
ATOM 2929 O O . ALA A 1 389 ? -7.109 -21.101 22.741 1.00 81.88 389 ALA A O 1
ATOM 2930 N N . GLY A 1 390 ? -8.761 -21.216 21.223 1.00 77.06 390 GLY A N 1
ATOM 2931 C CA . GLY A 1 390 ? -9.706 -21.938 22.084 1.00 77.06 390 GLY A CA 1
ATOM 2932 C C . GLY A 1 390 ? -10.560 -21.050 22.997 1.00 77.06 390 GLY A C 1
ATOM 2933 O O . GLY A 1 390 ? -11.290 -21.585 23.828 1.00 77.06 390 GLY A O 1
ATOM 2934 N N . GLY A 1 391 ? -10.480 -19.726 22.853 1.00 85.62 391 GLY A N 1
ATOM 2935 C CA . GLY A 1 391 ? -11.384 -18.774 23.492 1.00 85.62 391 GLY A CA 1
ATOM 2936 C C . GLY A 1 391 ? -12.296 -18.065 22.485 1.00 85.62 391 GLY A C 1
ATOM 2937 O O . GLY A 1 391 ? -12.989 -18.726 21.712 1.00 85.62 391 GLY A O 1
ATOM 2938 N N . ARG A 1 392 ? -12.331 -16.726 22.511 1.00 88.81 392 ARG A N 1
ATOM 2939 C CA . ARG A 1 392 ? -13.164 -15.887 21.625 1.00 88.81 392 ARG A CA 1
ATOM 2940 C C . ARG A 1 392 ? -12.381 -14.718 21.045 1.00 88.81 392 ARG A C 1
ATOM 2942 O O . ARG A 1 392 ? -11.429 -14.244 21.658 1.00 88.81 392 ARG A O 1
ATOM 2949 N N . LEU A 1 393 ? -12.822 -14.221 19.897 1.00 92.31 393 LEU A N 1
ATOM 2950 C CA . LEU A 1 393 ? -12.266 -13.040 19.240 1.00 92.31 393 LEU A CA 1
ATOM 2951 C C . LEU A 1 393 ? -13.356 -11.989 19.071 1.00 92.31 393 LEU A C 1
ATOM 2953 O O . LEU A 1 393 ? -14.492 -12.321 18.747 1.00 92.31 393 LEU A O 1
ATOM 2957 N N . ALA A 1 394 ? -13.009 -10.725 19.265 1.00 93.69 394 ALA A N 1
ATOM 2958 C CA . ALA A 1 394 ? -13.889 -9.596 19.023 1.00 93.69 394 ALA A CA 1
ATOM 2959 C C . ALA A 1 394 ? -13.201 -8.597 18.090 1.00 93.69 394 ALA A C 1
ATOM 2961 O O . ALA A 1 394 ? -12.167 -8.025 18.432 1.00 93.69 394 ALA A O 1
ATOM 2962 N N . PHE A 1 395 ? -13.798 -8.371 16.925 1.00 94.62 395 PHE A N 1
ATOM 2963 C CA . PHE A 1 395 ? -13.468 -7.274 16.030 1.00 94.62 395 PHE A CA 1
ATOM 2964 C C . PHE A 1 395 ? -14.259 -6.047 16.450 1.00 94.62 395 PHE A C 1
ATOM 2966 O O . PHE A 1 395 ? -15.490 -6.041 16.385 1.00 94.62 395 PHE A O 1
ATOM 2973 N N . LEU A 1 396 ? -13.559 -4.998 16.860 1.00 95.44 396 LEU A N 1
ATOM 2974 C CA . LEU A 1 396 ? -14.172 -3.727 17.201 1.00 95.44 396 LEU A CA 1
ATOM 2975 C C . LEU A 1 396 ? -13.921 -2.734 16.071 1.00 95.44 396 LEU A C 1
ATOM 2977 O O . LEU A 1 396 ? -12.777 -2.466 15.721 1.00 95.44 396 LEU A O 1
ATOM 2981 N N . SER A 1 397 ? -14.994 -2.180 15.513 1.00 95.38 397 SER A N 1
ATOM 2982 C CA . SER A 1 397 ? -14.944 -1.200 14.426 1.00 95.38 397 SER A CA 1
ATOM 2983 C C . SER A 1 397 ? -15.309 0.192 14.941 1.00 95.38 397 SER A C 1
ATOM 2985 O O . SER A 1 397 ? -16.425 0.397 15.411 1.00 95.38 397 SER A O 1
ATOM 2987 N N . ASP A 1 398 ? -14.409 1.166 14.828 1.00 95.12 398 ASP A N 1
ATOM 2988 C CA . ASP A 1 398 ? -14.693 2.575 15.117 1.00 95.12 398 ASP A CA 1
ATOM 2989 C C . ASP A 1 398 ? -15.311 3.251 13.893 1.00 95.12 398 ASP A C 1
ATOM 2991 O O . ASP A 1 398 ? -14.676 3.356 12.839 1.00 95.12 398 ASP A O 1
ATOM 2995 N N . LEU A 1 399 ? -16.564 3.699 14.022 1.00 95.19 399 LEU A N 1
ATOM 2996 C CA . LEU A 1 399 ? -17.276 4.375 12.944 1.00 95.19 399 LEU A CA 1
ATOM 2997 C C . LEU A 1 399 ? -17.185 5.905 13.079 1.00 95.19 399 LEU A C 1
ATOM 2999 O O . LEU A 1 399 ? -17.291 6.447 14.186 1.00 95.19 399 LEU A O 1
ATOM 3003 N N . PRO A 1 400 ? -17.056 6.647 11.959 1.00 93.12 400 PRO A N 1
ATOM 3004 C CA . PRO A 1 400 ? -17.031 8.105 11.983 1.00 93.12 400 PRO A CA 1
ATOM 3005 C C . PRO A 1 400 ? -18.259 8.704 12.673 1.00 93.12 400 PRO A C 1
ATOM 3007 O O . PRO A 1 400 ? -19.399 8.337 12.390 1.00 93.12 400 PRO A O 1
ATOM 3010 N N . GLY A 1 401 ? -18.026 9.668 13.568 1.00 87.06 401 GLY A N 1
ATOM 3011 C CA . GLY A 1 401 ? -19.107 10.333 14.309 1.00 87.06 401 GLY A CA 1
ATOM 3012 C C . GLY A 1 401 ? -19.702 11.562 13.621 1.00 87.06 401 GLY A C 1
ATOM 3013 O O . GLY A 1 401 ? -20.758 12.041 14.030 1.00 87.06 401 GLY A O 1
ATOM 3014 N N . SER A 1 402 ? -19.028 12.098 12.600 1.00 87.19 402 SER A N 1
ATOM 3015 C CA . SER A 1 402 ? -19.483 13.287 11.872 1.00 87.19 402 SER A CA 1
ATOM 3016 C C . SER A 1 402 ? -20.423 12.912 10.728 1.00 87.19 402 SER A C 1
ATOM 3018 O O . SER A 1 402 ? -20.088 12.059 9.907 1.00 87.19 402 SER A O 1
ATOM 3020 N N . LEU A 1 403 ? -21.539 13.637 10.584 1.00 86.56 403 LEU A N 1
ATOM 3021 C CA . LEU A 1 403 ? -22.469 13.475 9.456 1.00 86.56 403 LEU A CA 1
ATOM 3022 C C . LEU A 1 403 ? -21.815 13.691 8.085 1.00 86.56 403 LEU A C 1
ATOM 3024 O O . LEU A 1 403 ? -22.279 13.128 7.090 1.00 86.56 403 LEU A O 1
ATOM 3028 N N . ARG A 1 404 ? -20.715 14.458 8.025 1.00 87.19 404 ARG A N 1
ATOM 3029 C CA . ARG A 1 404 ? -19.907 14.626 6.806 1.00 87.19 404 ARG A CA 1
ATOM 3030 C C . ARG A 1 404 ? -19.457 13.275 6.239 1.00 87.19 404 ARG A C 1
ATOM 3032 O O . ARG A 1 404 ? -19.384 13.122 5.025 1.00 87.19 404 ARG A O 1
ATOM 3039 N N . TYR A 1 405 ? -19.194 12.306 7.113 1.00 89.19 405 TYR A N 1
ATOM 3040 C CA . TYR A 1 405 ? -18.699 10.972 6.772 1.00 89.19 405 TYR A CA 1
ATOM 3041 C C . TYR A 1 405 ? -19.771 9.887 6.953 1.00 89.19 405 TYR A C 1
ATOM 3043 O O . TYR A 1 405 ? -19.453 8.708 7.069 1.00 89.19 405 TYR A O 1
ATOM 3051 N N . SER A 1 406 ? -21.051 10.270 6.916 1.00 88.19 406 SER A N 1
ATOM 3052 C CA . SER A 1 406 ? -22.203 9.364 7.054 1.00 88.19 406 SER A CA 1
ATOM 3053 C C . SER A 1 406 ? -22.172 8.171 6.095 1.00 88.19 406 SER A C 1
ATOM 3055 O O . SER A 1 406 ? -22.573 7.076 6.477 1.00 88.19 406 SER A O 1
ATOM 3057 N N . LYS A 1 407 ? -21.643 8.337 4.875 1.00 90.56 407 LYS A N 1
ATOM 3058 C CA . LYS A 1 407 ? -21.447 7.225 3.925 1.00 90.56 407 LYS A CA 1
ATOM 3059 C C . LYS A 1 407 ? -20.518 6.143 4.482 1.00 90.56 407 LYS A C 1
ATOM 3061 O O . LYS A 1 407 ? -20.812 4.961 4.333 1.00 90.56 407 LYS A O 1
ATOM 3066 N N . SER A 1 408 ? -19.427 6.542 5.135 1.00 90.88 408 SER A N 1
ATOM 3067 C CA . SER A 1 408 ? -18.486 5.621 5.779 1.00 90.88 408 SER A CA 1
ATOM 3068 C C . SER A 1 408 ? -19.143 4.908 6.961 1.00 90.88 408 SER A C 1
ATOM 3070 O O . SER A 1 408 ? -18.987 3.700 7.095 1.00 90.88 408 SER A O 1
ATOM 3072 N N . THR A 1 409 ? -19.930 5.624 7.770 1.00 92.31 409 THR A N 1
ATOM 3073 C CA . THR A 1 409 ? -20.684 5.049 8.898 1.00 92.31 409 THR A CA 1
ATOM 3074 C C . THR A 1 409 ? -21.737 4.045 8.431 1.00 92.31 409 THR A C 1
ATOM 3076 O O . THR A 1 409 ? -21.813 2.945 8.969 1.00 92.31 409 THR A O 1
ATOM 3079 N N . LEU A 1 410 ? -22.508 4.378 7.389 1.00 92.12 410 LEU A N 1
ATOM 3080 C CA . LEU A 1 410 ? -23.507 3.479 6.804 1.00 92.12 410 LEU A CA 1
ATOM 3081 C C . LEU A 1 410 ? -22.859 2.238 6.194 1.00 92.12 410 LEU A C 1
ATOM 3083 O O . LEU A 1 410 ? -23.317 1.132 6.450 1.00 92.12 410 LEU A O 1
ATOM 3087 N N . ARG A 1 411 ? -21.762 2.394 5.444 1.00 91.25 411 ARG A N 1
ATOM 3088 C CA . ARG A 1 411 ? -20.973 1.250 4.965 1.00 91.25 411 ARG A CA 1
ATOM 3089 C C . ARG A 1 411 ? -20.466 0.403 6.137 1.00 91.25 411 ARG A C 1
ATOM 3091 O O . ARG A 1 411 ? -20.519 -0.815 6.072 1.00 91.25 411 ARG A O 1
ATOM 3098 N N . GLY A 1 412 ? -20.034 1.055 7.214 1.00 89.75 412 GLY A N 1
ATOM 3099 C CA . GLY A 1 412 ? -19.656 0.446 8.486 1.00 89.75 412 GLY A CA 1
ATOM 3100 C C . GLY A 1 412 ? -20.715 -0.500 9.057 1.00 89.75 412 GLY A C 1
ATOM 3101 O O . GLY A 1 412 ? -20.417 -1.636 9.397 1.00 89.75 412 GLY A O 1
ATOM 3102 N N . LEU A 1 413 ? -21.957 -0.029 9.130 1.00 91.81 413 LEU A N 1
ATOM 3103 C CA . LEU A 1 413 ? -23.073 -0.786 9.700 1.00 91.81 413 LEU A CA 1
ATOM 3104 C C . LEU A 1 413 ? -23.631 -1.847 8.749 1.00 91.81 413 LEU A C 1
ATOM 3106 O O . LEU A 1 413 ? -24.029 -2.914 9.194 1.00 91.81 413 LEU A O 1
ATOM 3110 N N . MET A 1 414 ? -23.663 -1.560 7.449 1.00 89.69 414 MET A N 1
ATOM 3111 C CA . MET A 1 414 ? -24.318 -2.422 6.462 1.00 89.69 414 MET A CA 1
ATOM 3112 C C . MET A 1 414 ? -23.388 -3.491 5.892 1.00 89.69 414 MET A C 1
ATOM 3114 O O . MET A 1 414 ? -23.820 -4.606 5.643 1.00 89.69 414 MET A O 1
ATOM 3118 N N . SER A 1 415 ? -22.124 -3.150 5.617 1.00 85.00 415 SER A N 1
ATOM 3119 C CA . SER A 1 415 ? -21.196 -4.058 4.927 1.00 85.00 415 SER A CA 1
ATOM 3120 C C . SER A 1 415 ? -20.498 -5.034 5.863 1.00 85.00 415 SER A C 1
ATOM 3122 O O . SER A 1 415 ? -20.073 -6.086 5.405 1.00 85.00 415 SER A O 1
ATOM 3124 N N . TRP A 1 416 ? -20.345 -4.676 7.138 1.00 81.00 416 TRP A N 1
ATOM 3125 C CA . TRP A 1 416 ? -19.651 -5.508 8.125 1.00 81.00 416 TRP A CA 1
ATOM 3126 C C . TRP A 1 416 ? -20.596 -6.287 9.037 1.00 81.00 416 TRP A C 1
ATOM 3128 O O . TRP A 1 416 ? -20.105 -7.041 9.867 1.00 81.00 416 TRP A O 1
ATOM 3138 N N . GLU A 1 417 ? -21.911 -6.072 8.899 1.00 87.38 417 GLU A N 1
ATOM 3139 C CA . GLU A 1 417 ? -22.975 -6.784 9.621 1.00 87.38 417 GLU A CA 1
ATOM 3140 C C . GLU A 1 417 ? -22.634 -7.023 11.108 1.00 87.38 417 GLU A C 1
ATOM 3142 O O . GLU A 1 417 ? -22.427 -8.156 11.548 1.00 87.38 417 GLU A O 1
ATOM 3147 N N . PRO A 1 418 ? -22.479 -5.947 11.903 1.00 93.50 418 PRO A N 1
ATOM 3148 C CA . PRO A 1 418 ? -22.036 -6.081 13.278 1.00 93.50 418 PRO A CA 1
ATOM 3149 C C . PRO A 1 418 ? -23.079 -6.831 14.109 1.00 93.50 418 PRO A C 1
ATOM 3151 O O . PRO A 1 418 ? -24.258 -6.488 14.115 1.00 93.50 418 PRO A O 1
ATOM 3154 N N . HIS A 1 419 ? -22.620 -7.801 14.894 1.00 94.44 419 HIS A N 1
ATOM 3155 C CA . HIS A 1 419 ? -23.457 -8.543 15.835 1.00 94.44 419 HIS A CA 1
ATOM 3156 C C . HIS A 1 419 ? -24.001 -7.646 16.956 1.00 94.44 419 HIS A C 1
ATOM 3158 O O . HIS A 1 419 ? -25.106 -7.862 17.447 1.00 94.44 419 HIS A O 1
ATOM 3164 N N . TYR A 1 420 ? -23.217 -6.645 17.370 1.00 95.62 420 TYR A N 1
ATOM 3165 C CA . TYR A 1 420 ? -23.614 -5.644 18.357 1.00 95.62 420 TYR A CA 1
ATOM 3166 C C . TYR A 1 420 ? -23.130 -4.256 17.953 1.00 95.62 420 TYR A C 1
ATOM 3168 O O . TYR A 1 420 ? -22.043 -4.087 17.397 1.00 95.62 420 TYR A O 1
ATOM 3176 N N . VAL A 1 421 ? -23.906 -3.240 18.314 1.00 97.25 421 VAL A N 1
ATOM 3177 C CA . VAL A 1 421 ? -23.517 -1.838 18.175 1.00 97.25 421 VAL A CA 1
ATOM 3178 C C . VAL A 1 421 ? -23.412 -1.200 19.551 1.00 97.25 421 VAL A C 1
ATOM 3180 O O . VAL A 1 421 ? -24.391 -1.102 20.283 1.00 97.25 421 VAL A O 1
ATOM 3183 N N . CYS A 1 422 ? -22.230 -0.712 19.895 1.00 97.50 422 CYS A N 1
ATOM 3184 C CA . CYS A 1 422 ? -22.011 0.136 21.055 1.00 97.50 422 CYS A CA 1
ATOM 3185 C C . CYS A 1 422 ? -22.305 1.591 20.676 1.00 97.50 422 CYS A C 1
ATOM 3187 O O . CYS A 1 422 ? -21.506 2.240 19.997 1.00 97.50 422 CYS A O 1
ATOM 3189 N N . LEU A 1 423 ? -23.446 2.113 21.121 1.00 96.31 423 LEU A N 1
ATOM 3190 C CA . LEU A 1 423 ? -23.806 3.517 20.954 1.00 96.31 423 LEU A CA 1
ATOM 3191 C C . LEU A 1 423 ? -23.159 4.344 22.072 1.00 96.31 423 LEU A C 1
ATOM 3193 O O . LEU A 1 423 ? -23.626 4.343 23.211 1.00 96.31 423 LEU A O 1
ATOM 3197 N N . CYS A 1 424 ? -22.069 5.034 21.748 1.00 94.38 424 CYS A N 1
ATOM 3198 C CA . CYS A 1 424 ? -21.315 5.868 22.672 1.00 94.38 424 CYS A CA 1
ATOM 3199 C C . CYS A 1 424 ? -21.953 7.249 22.840 1.00 94.38 424 CYS A C 1
ATOM 3201 O O . CYS A 1 424 ? -22.129 7.985 21.866 1.00 94.38 424 CYS A O 1
ATOM 3203 N N . THR A 1 425 ? -22.202 7.629 24.091 1.00 91.25 425 THR A N 1
ATOM 3204 C CA . THR A 1 425 ? -22.780 8.919 24.475 1.00 91.25 425 THR A CA 1
ATOM 3205 C C . THR A 1 425 ? -21.933 9.573 25.571 1.00 91.25 425 THR A C 1
ATOM 3207 O O . THR A 1 425 ? -21.710 8.935 26.603 1.00 91.25 425 THR A O 1
ATOM 3210 N N . PRO A 1 426 ? -21.460 10.816 25.390 1.00 88.25 426 PRO A N 1
ATOM 3211 C CA . PRO A 1 426 ? -20.706 11.526 26.421 1.00 88.25 426 PRO A CA 1
ATOM 3212 C C . PRO A 1 426 ? -21.577 11.849 27.652 1.00 88.25 426 PRO A C 1
ATOM 3214 O O . PRO A 1 426 ? -22.742 12.214 27.506 1.00 88.25 426 PRO A O 1
ATOM 3217 N N . ALA A 1 427 ? -21.025 11.713 28.863 1.00 84.44 427 ALA A N 1
ATOM 3218 C CA . ALA A 1 427 ? -21.686 12.046 30.132 1.00 84.44 427 ALA A CA 1
ATOM 3219 C C . ALA A 1 427 ? -21.436 13.488 30.598 1.00 84.44 427 ALA A C 1
ATOM 3221 O O . ALA A 1 427 ? -22.181 13.994 31.437 1.00 84.44 427 ALA A O 1
ATOM 3222 N N . ASP A 1 428 ? -20.395 14.142 30.073 1.00 72.19 428 ASP A N 1
ATOM 3223 C CA . ASP A 1 428 ? -20.040 15.547 30.285 1.00 72.19 428 ASP A CA 1
ATOM 3224 C C . ASP A 1 428 ? -21.042 16.478 29.585 1.00 72.19 428 ASP A C 1
ATOM 3226 O O . ASP A 1 428 ? -20.697 17.308 28.753 1.00 72.19 428 ASP A O 1
ATOM 3230 N N . GLY A 1 429 ? -22.315 16.372 29.961 1.00 60.50 429 GLY A N 1
ATOM 3231 C CA . GLY A 1 429 ? -23.310 17.411 29.727 1.00 60.50 429 GLY A CA 1
ATOM 3232 C C . GLY A 1 429 ? -23.091 18.560 30.710 1.00 60.50 429 GLY A C 1
ATOM 3233 O O . GLY A 1 429 ? -23.875 18.734 31.643 1.00 60.50 429 GLY A O 1
ATOM 3234 N N . SER A 1 430 ? -21.993 19.314 30.577 1.00 44.91 430 SER A N 1
ATOM 3235 C CA . SER A 1 430 ? -21.699 20.444 31.464 1.00 44.91 430 SER A CA 1
ATOM 3236 C C . SER A 1 430 ? -21.813 21.807 30.768 1.00 44.91 430 SER A C 1
ATOM 3238 O O . SER A 1 430 ? -20.830 22.360 30.288 1.00 44.91 430 SER A O 1
ATOM 3240 N N . ARG A 1 431 ? -23.003 22.406 30.914 1.00 42.94 431 ARG A N 1
ATOM 3241 C CA . ARG A 1 431 ? -23.220 23.822 31.278 1.00 42.94 431 ARG A CA 1
ATOM 3242 C C . ARG A 1 431 ? -22.838 24.913 30.267 1.00 42.94 431 ARG A C 1
ATOM 3244 O O . ARG A 1 431 ? -22.468 26.010 30.686 1.00 42.94 431 ARG A O 1
ATOM 3251 N N . SER A 1 432 ? -23.058 24.707 28.976 1.00 40.06 432 SER A N 1
ATOM 3252 C CA . SER A 1 432 ? -23.214 25.849 28.066 1.00 40.06 432 SER A CA 1
ATOM 3253 C C . SER A 1 432 ? -24.356 25.586 27.103 1.00 40.06 432 SER A C 1
ATOM 3255 O O . SER A 1 432 ? -24.172 24.972 26.058 1.00 40.06 432 SER A O 1
ATOM 3257 N N . ALA A 1 433 ? -25.534 26.089 27.478 1.00 40.06 433 ALA A N 1
ATOM 3258 C CA . ALA A 1 433 ? -26.737 26.145 26.660 1.00 40.06 433 ALA A CA 1
ATOM 3259 C C . ALA A 1 433 ? -26.531 27.047 25.426 1.00 40.06 433 ALA A C 1
ATOM 3261 O O . ALA A 1 433 ? -27.129 28.114 25.299 1.00 40.06 433 ALA A O 1
ATOM 3262 N N . GLU A 1 434 ? -25.676 26.624 24.504 1.00 43.50 434 GLU A N 1
ATOM 3263 C CA . GLU A 1 434 ? -25.462 27.259 23.215 1.00 43.50 434 GLU A CA 1
ATOM 3264 C C . GLU A 1 434 ? -25.614 26.195 22.135 1.00 43.50 434 GLU A C 1
ATOM 3266 O O . GLU A 1 434 ? -24.757 25.334 22.021 1.00 43.50 434 GLU A O 1
ATOM 3271 N N . ARG A 1 435 ? -26.724 26.269 21.382 1.00 49.53 435 ARG A N 1
ATOM 3272 C CA . ARG A 1 435 ? -27.072 25.720 20.043 1.00 49.53 435 ARG A CA 1
ATOM 3273 C C . ARG A 1 435 ? -26.570 24.335 19.563 1.00 49.53 435 ARG A C 1
ATOM 3275 O O . ARG A 1 435 ? -27.264 23.757 18.736 1.00 49.53 435 ARG A O 1
ATOM 3282 N N . GLY A 1 436 ? -25.429 23.813 20.004 1.00 51.38 436 GLY A N 1
ATOM 3283 C CA . GLY A 1 436 ? -24.827 22.530 19.632 1.00 51.38 436 GLY A CA 1
ATOM 3284 C C . GLY A 1 436 ? -25.251 21.332 20.491 1.00 51.38 436 GLY A C 1
ATOM 3285 O O . GLY A 1 436 ? -25.351 20.240 19.946 1.00 51.38 436 GLY A O 1
ATOM 3286 N N . GLU A 1 437 ? -25.594 21.506 21.775 1.00 53.19 437 GLU A N 1
ATOM 3287 C CA . GLU A 1 437 ? -26.018 20.385 22.649 1.00 53.19 437 GLU A CA 1
ATOM 3288 C C . GLU A 1 437 ? -27.302 19.699 22.148 1.00 53.19 437 GLU A C 1
ATOM 3290 O O . GLU A 1 437 ? -27.394 18.472 22.128 1.00 53.19 437 GLU A O 1
ATOM 3295 N N . MET A 1 438 ? -28.274 20.487 21.666 1.00 55.06 438 MET A N 1
ATOM 3296 C CA . MET A 1 438 ? -29.500 19.946 21.063 1.00 55.06 438 MET A CA 1
ATOM 3297 C C . MET A 1 438 ? -29.174 19.115 19.815 1.00 55.06 438 MET A C 1
ATOM 3299 O O . MET A 1 438 ? -29.756 18.060 19.609 1.00 55.06 438 MET A O 1
ATOM 3303 N N . VAL A 1 439 ? -28.158 19.522 19.048 1.00 66.12 439 VAL A N 1
ATOM 3304 C CA . VAL A 1 439 ? -27.715 18.807 17.846 1.00 66.12 439 VAL A CA 1
ATOM 3305 C C . VAL A 1 439 ? -27.044 17.473 18.198 1.00 66.12 439 VAL A C 1
ATOM 3307 O O . VAL A 1 439 ? -27.249 16.500 17.484 1.00 66.12 439 VAL A O 1
ATOM 3310 N N . GLU A 1 440 ? -26.276 17.374 19.289 1.00 64.81 440 GLU A N 1
ATOM 3311 C CA . GLU A 1 440 ? -25.616 16.118 19.696 1.00 64.81 440 GLU A CA 1
ATOM 3312 C C . GLU A 1 440 ? -26.580 15.073 20.275 1.00 64.81 440 GLU A C 1
ATOM 3314 O O . GLU A 1 440 ? -26.467 13.881 19.956 1.00 64.81 440 GLU A O 1
ATOM 3319 N N . ALA A 1 441 ? -27.544 15.507 21.091 1.00 70.12 441 ALA A N 1
ATOM 3320 C CA . ALA A 1 441 ? -28.608 14.635 21.581 1.00 70.12 441 ALA A CA 1
ATOM 3321 C C . ALA A 1 441 ? -29.482 14.138 20.417 1.00 70.12 441 ALA A C 1
ATOM 3323 O O . ALA A 1 441 ? -29.724 12.934 20.298 1.00 70.12 441 ALA A O 1
ATOM 3324 N N . ASP A 1 442 ? -29.851 15.035 19.497 1.00 81.19 442 ASP A N 1
ATOM 3325 C CA . ASP A 1 442 ? -30.601 14.693 18.285 1.00 81.19 442 ASP A CA 1
ATOM 3326 C C . ASP A 1 442 ? -29.813 13.728 17.379 1.00 81.19 442 ASP A C 1
ATOM 3328 O O . ASP A 1 442 ? -30.378 12.782 16.826 1.00 81.19 442 ASP A O 1
ATOM 3332 N N . LEU A 1 443 ? -28.492 13.903 17.260 1.00 86.94 443 LEU A N 1
ATOM 3333 C CA . LEU A 1 443 ? -27.608 12.998 16.513 1.00 86.94 443 LEU A CA 1
ATOM 3334 C C . LEU A 1 443 ? -27.532 11.608 17.142 1.00 86.94 443 LEU A C 1
ATOM 3336 O O . LEU A 1 443 ? -27.582 10.606 16.434 1.00 86.94 443 LEU A O 1
ATOM 3340 N N . THR A 1 444 ? -27.414 11.536 18.465 1.00 89.94 444 THR A N 1
ATOM 3341 C CA . THR A 1 444 ? -27.382 10.265 19.198 1.00 89.94 444 THR A CA 1
ATOM 3342 C C . THR A 1 444 ? -28.685 9.494 19.007 1.00 89.94 444 THR A C 1
ATOM 3344 O O . THR A 1 444 ? -28.654 8.305 18.689 1.00 89.94 444 THR A O 1
ATOM 3347 N N . LEU A 1 445 ? -29.827 10.179 19.130 1.00 91.06 445 LEU A N 1
ATOM 3348 C CA . LEU A 1 445 ? -31.143 9.598 18.863 1.00 91.06 445 LEU A CA 1
ATOM 3349 C C . LEU A 1 445 ? -31.293 9.174 17.398 1.00 91.06 445 LEU A C 1
ATOM 3351 O O . LEU A 1 445 ? -31.853 8.116 17.130 1.00 91.06 445 LEU A O 1
ATOM 3355 N N . SER A 1 446 ? -30.738 9.941 16.457 1.00 92.25 446 SER A N 1
ATOM 3356 C CA . SER A 1 446 ? -30.730 9.580 15.033 1.00 92.25 446 SER A CA 1
ATOM 3357 C C . SER A 1 446 ? -29.923 8.306 14.766 1.00 92.25 446 SER A C 1
ATOM 3359 O O . SER A 1 446 ? -30.351 7.455 13.988 1.00 92.25 446 SER A O 1
ATOM 3361 N N . TYR A 1 447 ? -28.770 8.140 15.422 1.00 92.69 447 TYR A N 1
ATOM 3362 C CA . TYR A 1 447 ? -27.995 6.902 15.338 1.00 92.69 447 TYR A CA 1
ATOM 3363 C C . TYR A 1 447 ? -28.726 5.719 15.978 1.00 92.69 447 TYR A C 1
ATOM 3365 O O . TYR A 1 447 ? -28.678 4.621 15.427 1.00 92.69 447 TYR A O 1
ATOM 3373 N N . LEU A 1 448 ? -29.418 5.931 17.100 1.00 94.94 448 LEU A N 1
ATOM 3374 C CA . LEU A 1 448 ? -30.240 4.899 17.731 1.00 94.94 448 LEU A CA 1
ATOM 3375 C C . LEU A 1 448 ? -31.380 4.453 16.808 1.00 94.94 448 LEU A C 1
ATOM 3377 O O . LEU A 1 448 ? -31.530 3.259 16.569 1.00 94.94 448 LEU A O 1
ATOM 3381 N N . ASP A 1 449 ? -32.139 5.399 16.253 1.00 94.94 449 ASP A N 1
ATOM 3382 C CA . ASP A 1 449 ? -33.219 5.125 15.297 1.00 94.94 449 ASP A CA 1
ATOM 3383 C C . ASP A 1 449 ? -32.701 4.372 14.063 1.00 94.94 449 ASP A C 1
ATOM 3385 O O . ASP A 1 449 ? -33.312 3.399 13.625 1.00 94.94 449 ASP A O 1
ATOM 3389 N N . LEU A 1 450 ? -31.530 4.758 13.544 1.00 93.19 450 LEU A N 1
ATOM 3390 C CA . LEU A 1 450 ? -30.871 4.029 12.464 1.00 93.19 450 LEU A CA 1
ATOM 3391 C C . LEU A 1 450 ? -30.554 2.583 12.866 1.00 93.19 450 LEU A C 1
ATOM 3393 O O . LEU A 1 450 ? -30.898 1.678 12.121 1.00 93.19 450 LEU A O 1
ATOM 3397 N N . CYS A 1 451 ? -29.933 2.346 14.024 1.00 94.19 451 CYS A N 1
ATOM 3398 C CA . CYS A 1 451 ? -29.582 0.988 14.457 1.00 94.19 451 CYS A CA 1
ATOM 3399 C C . CYS A 1 451 ? -30.824 0.112 14.672 1.00 94.19 451 CYS A C 1
ATOM 3401 O O . CYS A 1 451 ? -30.825 -1.047 14.268 1.00 94.19 451 CYS A O 1
ATOM 3403 N N . LEU A 1 452 ? -31.895 0.679 15.241 1.00 94.75 452 LEU A N 1
ATOM 3404 C CA . LEU A 1 452 ? -33.170 -0.017 15.431 1.00 94.75 452 LEU A CA 1
ATOM 3405 C C . LEU A 1 452 ? -33.833 -0.377 14.098 1.00 94.75 452 LEU A C 1
ATOM 3407 O O . LEU A 1 452 ? -34.363 -1.470 13.964 1.00 94.75 452 LEU A O 1
ATOM 3411 N N . LYS A 1 453 ? -33.769 0.503 13.092 1.00 95.19 453 LYS A N 1
ATOM 3412 C CA . LYS A 1 453 ? -34.271 0.212 11.735 1.00 95.19 453 LYS A CA 1
ATOM 3413 C C . LYS A 1 453 ? -33.479 -0.871 11.007 1.00 95.19 453 LYS A C 1
ATOM 3415 O O . LYS A 1 453 ? -33.984 -1.425 10.036 1.00 95.19 453 LYS A O 1
ATOM 3420 N N . LEU A 1 454 ? -32.245 -1.120 11.434 1.00 93.25 454 LEU A N 1
ATOM 3421 C CA . LEU A 1 454 ? -31.389 -2.185 10.915 1.00 93.25 454 LEU A CA 1
ATOM 3422 C C . LEU A 1 454 ? -31.485 -3.470 11.743 1.00 93.25 454 LEU A C 1
ATOM 3424 O O . LEU A 1 454 ? -30.711 -4.387 11.495 1.00 93.25 454 LEU A O 1
ATOM 3428 N N . ASP A 1 455 ? -32.395 -3.526 12.723 1.00 94.94 455 ASP A N 1
ATOM 3429 C CA . ASP A 1 455 ? -32.552 -4.645 13.656 1.00 94.94 455 ASP A CA 1
ATOM 3430 C C . ASP A 1 455 ? -31.236 -5.032 14.367 1.00 94.94 455 ASP A C 1
ATOM 3432 O O . ASP A 1 455 ? -31.020 -6.185 14.744 1.00 94.94 455 ASP A O 1
ATOM 3436 N N . LEU A 1 456 ? -30.345 -4.053 14.584 1.00 94.81 456 LEU A N 1
ATOM 3437 C CA . LEU A 1 456 ? -29.048 -4.272 15.223 1.00 94.81 456 LEU A CA 1
ATOM 3438 C C . LEU A 1 456 ? -29.169 -4.206 16.756 1.00 94.81 456 LEU A C 1
ATOM 3440 O O . LEU A 1 456 ? -29.696 -3.221 17.286 1.00 94.81 456 LEU A O 1
ATOM 3444 N N . PRO A 1 457 ? -28.633 -5.188 17.506 1.00 96.00 457 PRO A N 1
ATOM 3445 C CA . PRO A 1 457 ? -28.591 -5.138 18.965 1.00 96.00 457 PRO A CA 1
ATOM 3446 C C . PRO A 1 457 ? -27.721 -3.980 19.474 1.00 96.00 457 PRO A C 1
ATOM 3448 O O . PRO A 1 457 ? -26.513 -3.940 19.232 1.00 96.00 457 PRO A O 1
ATOM 3451 N N . VAL A 1 458 ? -28.320 -3.045 20.217 1.00 96.50 458 VAL A N 1
ATOM 3452 C CA . VAL A 1 458 ? -27.625 -1.849 20.720 1.00 96.50 458 VAL A CA 1
ATOM 3453 C C . VAL A 1 458 ? -27.235 -1.997 22.191 1.00 96.50 458 VAL A C 1
ATOM 3455 O O . VAL A 1 458 ? -28.067 -2.296 23.047 1.00 96.50 458 VAL A O 1
ATOM 3458 N N . VAL A 1 459 ? -25.973 -1.703 22.496 1.00 96.88 459 VAL A N 1
ATOM 3459 C CA . VAL A 1 459 ? -25.434 -1.509 23.845 1.00 96.88 459 VAL A CA 1
ATOM 3460 C C . VAL A 1 459 ? -25.170 -0.018 24.041 1.00 96.88 459 VAL A C 1
ATOM 3462 O O . VAL A 1 459 ? -24.389 0.581 23.306 1.00 96.88 459 VAL A O 1
ATOM 3465 N N . LEU A 1 460 ? -25.812 0.605 25.030 1.00 94.62 460 LEU A N 1
ATOM 3466 C CA . LEU A 1 460 ? -25.563 2.011 25.353 1.00 94.62 460 LEU A CA 1
ATOM 3467 C C . LEU A 1 460 ? -24.269 2.136 26.170 1.00 94.62 460 LEU A C 1
ATOM 3469 O O . LEU A 1 460 ? -24.155 1.547 27.244 1.00 94.62 460 LEU A O 1
ATOM 3473 N N . VAL A 1 461 ? -23.312 2.926 25.683 1.00 94.56 461 VAL A N 1
ATOM 3474 C CA . VAL A 1 461 ? -22.025 3.155 26.349 1.00 94.56 461 VAL A CA 1
ATOM 3475 C C . VAL A 1 461 ? -21.911 4.619 26.750 1.00 94.56 461 VAL A C 1
ATOM 3477 O O . VAL A 1 461 ? -21.720 5.497 25.913 1.00 94.56 461 VAL A O 1
ATOM 3480 N N . VAL A 1 462 ? -21.985 4.882 28.052 1.00 92.06 462 VAL A N 1
ATOM 3481 C CA . VAL A 1 462 ? -21.823 6.230 28.602 1.00 92.06 462 VAL A CA 1
ATOM 3482 C C . VAL A 1 462 ? -20.338 6.496 28.849 1.00 92.06 462 VAL A C 1
ATOM 3484 O O . VAL A 1 462 ? -19.728 5.895 29.733 1.00 92.06 462 VAL A O 1
ATOM 3487 N N . THR A 1 463 ? -19.738 7.374 28.050 1.00 89.25 463 THR A N 1
ATOM 3488 C CA . THR A 1 463 ? -18.321 7.752 28.157 1.00 89.25 463 THR A CA 1
ATOM 3489 C C . THR A 1 463 ? -18.159 9.028 28.979 1.00 89.25 463 THR A C 1
ATOM 3491 O O . THR A 1 463 ? -19.128 9.729 29.246 1.00 89.25 463 THR A O 1
ATOM 3494 N N . LYS A 1 464 ? -16.927 9.351 29.400 1.00 84.88 464 LYS A N 1
ATOM 3495 C CA . LYS A 1 464 ? -16.602 10.602 30.116 1.00 84.88 464 LYS A CA 1
ATOM 3496 C C . LYS A 1 464 ? -17.406 10.839 31.412 1.00 84.88 464 LYS A C 1
ATOM 3498 O O . LYS A 1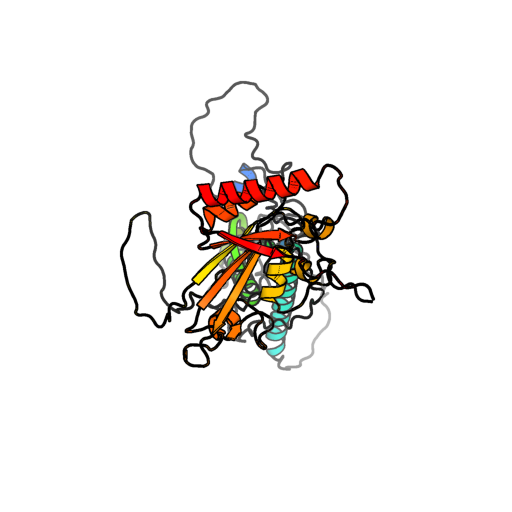 464 ? -17.690 11.970 31.784 1.00 84.88 464 LYS A O 1
ATOM 3503 N N . SER A 1 465 ? -17.751 9.769 32.127 1.00 74.12 465 SER A N 1
ATOM 3504 C CA . SER A 1 465 ? -18.494 9.823 33.396 1.00 74.12 465 SER A CA 1
ATOM 3505 C C . SER A 1 465 ? -17.660 10.266 34.607 1.00 74.12 465 SER A C 1
ATOM 3507 O O . SER A 1 465 ? -18.215 10.475 35.685 1.00 74.12 465 SER A O 1
ATOM 3509 N N . ILE A 1 466 ? -16.340 10.424 34.453 1.00 64.94 466 ILE A N 1
ATOM 3510 C CA . ILE A 1 466 ? -15.447 10.829 35.542 1.00 64.94 466 ILE A CA 1
ATOM 3511 C C . ILE A 1 466 ? -15.445 12.358 35.646 1.00 64.94 466 ILE A C 1
ATOM 3513 O O . ILE A 1 466 ? -14.686 13.051 34.973 1.00 64.94 466 ILE A O 1
ATOM 3517 N N . LEU A 1 467 ? -16.325 12.865 36.509 1.00 47.69 467 LEU A N 1
ATOM 3518 C CA . LEU A 1 467 ? -16.236 14.193 37.104 1.00 47.69 467 LEU A CA 1
ATOM 3519 C C . LEU A 1 467 ? -15.038 14.167 38.071 1.00 47.69 467 LEU A C 1
ATOM 3521 O O . LEU A 1 467 ? -15.079 13.420 39.050 1.00 47.69 467 LEU A O 1
ATOM 3525 N N . GLU A 1 468 ? -13.971 14.935 37.833 1.00 42.78 468 GLU A N 1
ATOM 3526 C CA . GLU A 1 468 ? -13.025 15.195 38.924 1.00 42.78 468 GLU A CA 1
ATOM 3527 C C . GLU A 1 468 ? -13.794 15.889 40.064 1.00 42.78 468 GLU A C 1
ATOM 3529 O O . GLU A 1 468 ? -14.433 16.922 39.826 1.00 42.78 468 GLU A O 1
ATOM 3534 N N . PRO A 1 469 ? -13.761 15.370 41.305 1.00 41.34 469 PRO A N 1
ATOM 3535 C CA . PRO A 1 469 ? -14.030 16.213 42.449 1.00 41.34 469 PRO A CA 1
ATOM 3536 C C . PRO A 1 469 ? -12.879 17.219 42.516 1.00 41.34 469 PRO A C 1
ATOM 3538 O O . PRO A 1 469 ? -11.716 16.832 42.564 1.00 41.34 469 PRO A O 1
ATOM 3541 N N . SER A 1 470 ? -13.225 18.503 42.477 1.00 38.38 470 SER A N 1
ATOM 3542 C CA . SER A 1 470 ? -12.329 19.634 42.728 1.00 38.38 470 SER A CA 1
ATOM 3543 C C . SER A 1 470 ? -11.254 19.308 43.774 1.00 38.38 470 SER A C 1
ATOM 3545 O O . SER A 1 470 ? -11.603 19.058 44.933 1.00 38.38 470 SER A O 1
ATOM 3547 N N . LEU A 1 471 ? -9.983 19.352 43.370 1.00 33.25 471 LEU A N 1
ATOM 3548 C CA . LEU A 1 471 ? -8.830 19.461 44.266 1.00 33.25 471 LEU A CA 1
ATOM 3549 C C . LEU A 1 471 ? -8.258 20.875 44.209 1.00 33.25 471 LEU A C 1
ATOM 3551 O O . LEU A 1 471 ? -8.086 21.396 43.083 1.00 33.25 471 LEU A O 1
#

Foldseek 3Di:
DDDFWPFDQAFDADDDLCDDPPQFDQPPDDDPPPDDDPDDDPPDQPDLADLCNCVNRVHQFTAFADPAAQEDEDLFQALDDADDFPDWPLDDDPPDDPPPPDDDDDDDDDDDDDDLVVSQVSSVVSLVVVLLVQVRSQLSQFSTDPVPSPDPQPADRDDSPDSADPQPPAADPADPRSPRGSWHKYKYCADSNGGRNFDFPVRHVRRVRSVSSSLSSNQKHKDWPDKGWNTKTWDWDDDPDDDDTDIDMGTGMITMMTIGHDPPPPPDPDDDDDDDDDDDDDDDDDDDDDDPPPVAAEAEEEEEAAPPLCLLQVQLCLQAVDHDPSPCPSSCVQADDPCCNVVVFHQAKGKAKKAFAPVPPDDPPDGTDIQHPNPPPDDDVVVRCVRNRNYHMYIYIYATNDPVNVVNNCCVCPVRVGQEYEQGDEPPPDDDPDDCVVVRVVSSVVVVVVCVVVVHHYDYHYPNPDDPDDD

pLDDT: mean 72.46, std 22.53, range [24.94, 97.5]

Nearest PDB structures (foldseek):
  7nhn-assembly1_U  TM=4.532E-01  e=1.004E+00  Listeria monocytogenes EGD-e
  6yef-assembly1_U  TM=4.383E-01  e=1.356E+00  Staphylococcus aureus subsp. aureus NCTC 8325
  6eri-assembly1_AR  TM=4.119E-01  e=1.440E+00  Spinacia oleracea
  8apo-assembly1_Ap  TM=3.354E-01  e=1.277E+00  Polytomella magna
  9g6k-assembly1_Ly  TM=4.458E-01  e=5.404E+00  Toxoplasma gondii

Organism: NCBI:txid454286

Mean predicted aligned error: 20.24 Å

Sequence (471 aa):
MASVFTYDPDPPRVSSPWSTPGSTTPNLRKTASGYLSTGSHDTTAPDPSDPSYLTYHGISKLDVEPQDGPTEYKLHLLLRSRRSFLSLSTGSLISGSNHSKSAQDVEQLDSASKPLSSSSQTRQHRLHQLTTQLLWRLQQSSPFHSASTTVDLVLPVLPEATPTLNVPNALAPLLPGLEESQGALYEIGVSDDGTFVGLAEDELEESLVNLRAMAASLGCTVEVLRKVAVGYCEWAESGTDNHNPVTVRDKLWVAEALVRPDLRNDDDQHPGSDVLQSETENMALMHKVPDISRSTEQLYVALVGPFGAGKSSLLGILSTSSFDNGRGKIRISLLKHPHEIASGVTSSVAQELIGYSAQGGCVLGETPSVVNYASGNVSAWNDIHATAAGGRLAFLSDLPGSLRYSKSTLRGLMSWEPHYVCLCTPADGSRSAERGEMVEADLTLSYLDLCLKLDLPVVLVVTKSILEPSL